Protein AF-A0A929UIL0-F1 (afdb_monomer)

Mean predicted aligned error: 17.26 Å

Sequence (614 aa):
MKMPTPGDLFGAPRRPDSEVAVQESSDGTNPDDTAASAAVLDHTRDDVPAEKLQHLGALDENGELTEIGHQMEQFADESPEHARMLVEAKRYPETVRTQVAAIVALQKIPADLVVYGSKKRPCEERWRNLIDPRYNDSDWLKQLEVLASIQNMTREELLVHDIRPGVPGKVNRELRRLKTQQGLAECDLTLPSDEERKQIVKCIIAGSADKLWRQMKITDLVSSNYTRSEVFAVDTYRLVDTDKGRLYRNNKGEERKRSQRSLIKMGQLVVADPEDIRFRQNGEEVKIPVLKGITNVELSDLREVAPQLFADEDRGFVVGSDDKPVKLVESVLDNGLLQLGEQRIAAEPSEEMADFVVKKIAKEHRWELIGEANSQLSRLARKSGQEFREFSDEDLETRIAEHLAEVGLTDETGELRTIDDIAKGVAKFNAAESCGQDVLDEINRLYPDYVKSNGRELPVEYARDGEYIGPYFDHGTVGVDNILDVYPEDAAIPSGQQIMCQTKKHEFIGDQTWTSLVIVSPEEVREKARKIRARQQKQEEAARRERAFYADVENVIAWMESFGNELPAELQKQRLALTIDLRYVAYEDENSAKKLNELITKVTSWCAACGKYQ

Structure (mmCIF, N/CA/C/O backbone):
data_AF-A0A929UIL0-F1
#
_entry.id   AF-A0A929UIL0-F1
#
loop_
_atom_site.group_PDB
_atom_site.id
_atom_site.type_symbol
_atom_site.label_atom_id
_atom_site.label_alt_id
_atom_site.label_comp_id
_atom_site.label_asym_id
_atom_site.label_entity_id
_atom_site.label_seq_id
_atom_site.pdbx_PDB_ins_code
_atom_site.Cartn_x
_atom_site.Cartn_y
_atom_site.Cartn_z
_atom_site.occupancy
_atom_site.B_iso_or_equiv
_atom_site.auth_seq_id
_atom_site.auth_comp_id
_atom_site.auth_asym_id
_atom_site.auth_atom_id
_atom_site.pdbx_PDB_model_num
ATOM 1 N N . MET A 1 1 ? -16.825 -3.160 -43.446 1.00 34.81 1 MET A N 1
ATOM 2 C CA . MET A 1 1 ? -17.112 -4.379 -42.660 1.00 34.81 1 MET A CA 1
ATOM 3 C C . MET A 1 1 ? -17.306 -3.952 -41.216 1.00 34.81 1 MET A C 1
ATOM 5 O O . MET A 1 1 ? -16.571 -3.084 -40.770 1.00 34.81 1 MET A O 1
ATOM 9 N N . LYS A 1 2 ? -18.362 -4.437 -40.554 1.00 27.31 2 LYS A N 1
ATOM 10 C CA . LYS A 1 2 ? -18.710 -4.086 -39.166 1.00 27.31 2 LYS A CA 1
ATOM 11 C C . LYS A 1 2 ? -17.737 -4.779 -38.207 1.00 27.31 2 LYS A C 1
ATOM 13 O O . LYS A 1 2 ? -17.468 -5.958 -38.409 1.00 27.31 2 LYS A O 1
ATOM 18 N N . MET A 1 3 ? -17.249 -4.053 -37.201 1.00 28.67 3 MET A N 1
ATOM 19 C CA . MET A 1 3 ? -16.473 -4.626 -36.096 1.00 28.67 3 MET A CA 1
ATOM 20 C C . MET A 1 3 ? -17.345 -5.603 -35.287 1.00 28.67 3 MET A C 1
ATOM 22 O O . MET A 1 3 ? -18.534 -5.313 -35.111 1.00 28.67 3 MET A O 1
ATOM 26 N N . PRO A 1 4 ? -16.801 -6.739 -34.819 1.00 30.42 4 PRO A N 1
ATOM 27 C CA . PRO A 1 4 ? -17.494 -7.615 -33.883 1.00 30.42 4 PRO A CA 1
ATOM 28 C C . PRO A 1 4 ? -17.530 -6.981 -32.483 1.00 30.42 4 PRO A C 1
ATOM 30 O O . PRO A 1 4 ? -16.626 -6.243 -32.096 1.00 30.42 4 PRO A O 1
ATOM 33 N N . THR A 1 5 ? -18.611 -7.233 -31.746 1.00 33.81 5 THR A N 1
ATOM 34 C CA . THR A 1 5 ? -18.835 -6.749 -30.372 1.00 33.81 5 THR A CA 1
ATOM 35 C C . THR A 1 5 ? -18.398 -7.831 -29.366 1.00 33.81 5 THR A C 1
ATOM 37 O O . THR A 1 5 ? -18.558 -9.007 -29.682 1.00 33.81 5 THR A O 1
ATOM 40 N N . PRO A 1 6 ? -17.941 -7.492 -28.143 1.00 32.84 6 PRO A N 1
ATOM 41 C CA . PRO A 1 6 ? -17.320 -8.431 -27.182 1.00 32.84 6 PRO A CA 1
ATOM 42 C C . PRO A 1 6 ? -18.228 -9.522 -26.574 1.00 32.84 6 PRO A C 1
ATOM 44 O O . PRO A 1 6 ? -17.819 -10.233 -25.663 1.00 32.84 6 PRO A O 1
ATOM 47 N N . GLY A 1 7 ? -19.466 -9.671 -27.052 1.00 35.88 7 GLY A N 1
ATOM 48 C CA . GLY A 1 7 ? -20.437 -10.643 -26.534 1.00 35.88 7 GLY A CA 1
ATOM 49 C C . GLY A 1 7 ? -20.225 -12.086 -27.002 1.00 35.88 7 GLY A C 1
ATOM 50 O O . GLY A 1 7 ? -20.955 -12.968 -26.561 1.00 35.88 7 GLY A O 1
ATOM 51 N N . ASP A 1 8 ? -19.243 -12.336 -27.870 1.00 36.28 8 ASP A N 1
ATOM 52 C CA . ASP A 1 8 ? -19.045 -13.635 -28.528 1.00 36.28 8 ASP A CA 1
ATOM 53 C C . ASP A 1 8 ? -17.944 -14.507 -27.878 1.00 36.28 8 ASP A C 1
ATOM 55 O O . ASP A 1 8 ? -17.644 -15.590 -28.377 1.00 36.28 8 ASP A O 1
ATOM 59 N N . LEU A 1 9 ? -17.354 -14.076 -26.752 1.00 38.84 9 LEU A N 1
ATOM 60 C CA . LEU A 1 9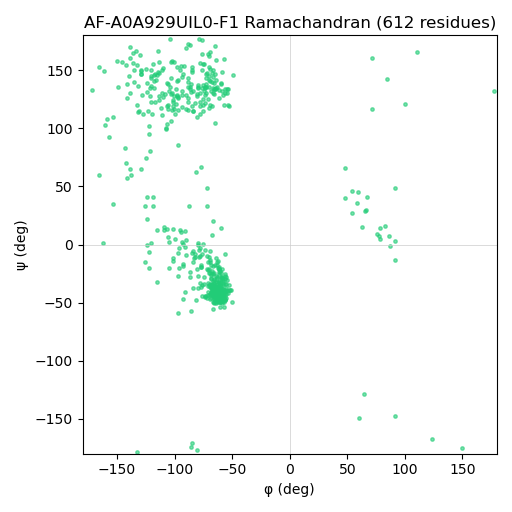 ? -16.209 -14.752 -26.111 1.00 38.84 9 LEU A CA 1
ATOM 61 C C . LEU A 1 9 ? -16.565 -15.760 -25.004 1.00 38.84 9 LEU A C 1
ATOM 63 O O . LEU A 1 9 ? -15.670 -16.389 -24.445 1.00 38.84 9 LEU A O 1
ATOM 67 N N . PHE A 1 10 ? -17.850 -15.990 -24.716 1.00 36.12 10 PHE A N 1
ATOM 68 C CA . PHE A 1 10 ? -18.263 -16.974 -23.711 1.00 36.12 10 PHE A CA 1
ATOM 69 C C . PHE A 1 10 ? -19.344 -17.912 -24.250 1.00 36.12 10 PHE A C 1
ATOM 71 O O . PHE A 1 10 ? -20.470 -17.512 -24.545 1.00 36.12 10 PHE A O 1
ATOM 78 N N . GLY A 1 11 ? -18.996 -19.197 -24.359 1.00 32.84 11 GLY A N 1
ATOM 79 C CA . GLY A 1 11 ? -19.943 -20.268 -24.649 1.00 32.84 11 GLY A CA 1
ATOM 80 C C . GLY A 1 11 ? -21.064 -20.290 -23.610 1.00 32.84 11 GLY A C 1
ATOM 81 O O . GLY A 1 11 ? -20.821 -20.456 -22.417 1.00 32.84 11 GLY A O 1
ATOM 82 N N . ALA A 1 12 ? -22.300 -20.114 -24.074 1.00 31.02 12 ALA A N 1
ATOM 83 C CA . ALA A 1 12 ? -23.488 -20.123 -23.233 1.00 31.02 12 ALA A CA 1
ATOM 84 C C . ALA A 1 12 ? -23.613 -21.436 -22.427 1.00 31.02 12 ALA A C 1
ATOM 86 O O . ALA A 1 12 ? -23.529 -22.522 -23.014 1.00 31.02 12 ALA A O 1
ATOM 87 N N . PRO A 1 13 ? -23.917 -21.386 -21.116 1.00 30.03 13 PRO A N 1
ATOM 88 C CA . PRO A 1 13 ? -24.405 -22.556 -20.406 1.00 30.03 13 PRO A CA 1
ATOM 89 C C . PRO A 1 13 ? -25.808 -22.906 -20.917 1.00 30.03 13 PRO A C 1
ATOM 91 O O . PRO A 1 13 ? -26.692 -22.051 -21.019 1.00 30.03 13 PRO A O 1
ATOM 94 N N . ARG A 1 14 ? -26.016 -24.188 -21.231 1.00 27.41 14 ARG A N 1
ATOM 95 C CA . ARG A 1 14 ? -27.321 -24.766 -21.580 1.00 27.41 14 ARG A CA 1
ATOM 96 C C . ARG A 1 14 ? -28.356 -24.447 -20.494 1.00 27.41 14 ARG A C 1
ATOM 98 O O . ARG A 1 14 ? -28.218 -24.896 -19.359 1.00 27.41 14 ARG A O 1
ATOM 105 N N . ARG A 1 15 ? -29.423 -23.738 -20.870 1.00 27.53 15 ARG A N 1
ATOM 106 C CA . ARG A 1 15 ? -30.696 -23.746 -20.135 1.00 27.53 15 ARG A CA 1
ATOM 107 C C . ARG A 1 15 ? -31.318 -25.146 -20.235 1.00 27.53 15 ARG A C 1
ATOM 109 O O . ARG A 1 15 ? -31.299 -25.703 -21.332 1.00 27.53 15 ARG A O 1
ATOM 116 N N . PRO A 1 16 ? -31.903 -25.704 -19.166 1.00 29.44 16 PRO A N 1
ATOM 117 C CA . PRO A 1 16 ? -32.937 -26.714 -19.313 1.00 29.44 16 PRO A CA 1
ATOM 118 C C . PRO A 1 16 ? -34.224 -26.047 -19.810 1.00 29.44 16 PRO A C 1
ATOM 120 O O . PRO A 1 16 ? -34.579 -24.951 -19.372 1.00 29.44 16 PRO A O 1
ATOM 123 N N . ASP A 1 17 ? -34.876 -26.724 -20.746 1.00 24.56 17 ASP A N 1
ATOM 124 C CA . ASP A 1 17 ? -36.080 -26.309 -21.451 1.00 24.56 17 ASP A CA 1
ATOM 125 C C . ASP A 1 17 ? -37.267 -26.036 -20.513 1.00 24.56 17 ASP A C 1
ATOM 127 O O . ASP A 1 17 ? -37.624 -26.860 -19.670 1.00 24.56 17 ASP A O 1
ATOM 131 N N . SER A 1 18 ? -37.925 -24.896 -20.728 1.00 29.62 18 SER A N 1
ATOM 132 C CA . SER A 1 18 ? -39.279 -24.627 -20.248 1.00 29.62 18 SER A CA 1
ATOM 133 C C . SER A 1 18 ? -40.222 -24.685 -21.441 1.00 29.62 18 SER A C 1
ATOM 135 O O . SER A 1 18 ? -40.283 -23.731 -22.207 1.00 29.62 18 SER A O 1
ATOM 137 N N . GLU A 1 19 ? -40.981 -25.769 -21.577 1.00 28.64 19 GLU A N 1
ATOM 138 C CA . GLU A 1 19 ? -42.236 -25.778 -22.332 1.00 28.64 19 GLU A CA 1
ATOM 139 C C . GLU A 1 19 ? -43.082 -26.977 -21.894 1.00 28.64 19 GLU A C 1
ATOM 141 O O . GLU A 1 19 ? -42.799 -28.097 -22.293 1.00 28.64 19 GLU A O 1
ATOM 146 N N . VAL A 1 20 ? -44.111 -26.736 -21.072 1.00 25.53 20 VAL A N 1
ATOM 147 C CA . VAL A 1 20 ? -45.491 -27.192 -21.323 1.00 25.53 20 VAL A CA 1
ATOM 148 C C . VAL A 1 20 ? -46.428 -26.213 -20.602 1.00 25.53 20 VAL A C 1
ATOM 150 O O . VAL A 1 20 ? -46.470 -26.146 -19.376 1.00 25.53 20 VAL A O 1
ATOM 153 N N . ALA A 1 21 ? -47.149 -25.419 -21.391 1.00 28.20 21 ALA A N 1
ATOM 154 C CA . ALA A 1 21 ? -48.308 -24.638 -20.968 1.00 28.20 21 ALA A CA 1
ATOM 155 C C . ALA A 1 21 ? -49.555 -25.531 -20.796 1.00 28.20 21 ALA A C 1
ATOM 157 O O . ALA A 1 21 ? -49.534 -26.683 -21.221 1.00 28.20 21 ALA A O 1
ATOM 158 N N . VAL A 1 22 ? -50.656 -24.916 -20.324 1.00 27.34 22 VAL A N 1
ATOM 159 C CA . VAL A 1 22 ? -52.045 -25.426 -20.161 1.00 27.34 22 VAL A CA 1
ATOM 160 C C . VAL A 1 22 ? -52.292 -25.834 -18.688 1.00 27.34 22 VAL A C 1
ATOM 162 O O . VAL A 1 22 ? -51.552 -26.643 -18.152 1.00 27.34 22 VAL A O 1
ATOM 165 N N . GLN A 1 23 ? -53.247 -25.298 -17.913 1.00 24.64 23 GLN A N 1
ATOM 166 C CA . GLN A 1 23 ? -54.601 -24.820 -18.213 1.00 24.64 23 GLN A CA 1
ATOM 167 C C . GLN A 1 23 ? -55.165 -23.977 -17.042 1.00 24.64 23 GLN A C 1
ATOM 169 O O . GLN A 1 23 ? -54.825 -24.224 -15.887 1.00 24.64 23 GLN A O 1
ATOM 174 N N . GLU A 1 24 ? -56.077 -23.043 -17.324 1.00 31.86 24 GLU A N 1
ATOM 175 C CA . GLU A 1 24 ? -56.943 -22.408 -16.321 1.00 31.86 24 GLU A CA 1
ATOM 176 C C . GLU A 1 24 ? -57.824 -23.444 -15.601 1.00 31.86 24 GLU A C 1
ATOM 178 O O . GLU A 1 24 ? -58.403 -24.323 -16.242 1.00 31.86 24 GLU A O 1
ATOM 183 N N . SER A 1 25 ? -57.988 -23.296 -14.284 1.00 25.55 25 SER A N 1
ATOM 184 C CA . SER A 1 25 ? -59.119 -23.852 -13.535 1.00 25.55 25 SER A CA 1
ATOM 185 C C . SER A 1 25 ? -59.281 -23.093 -12.222 1.00 25.55 25 SER A C 1
ATOM 187 O O . SER A 1 25 ? -58.484 -23.230 -11.298 1.00 25.55 25 SER A O 1
ATOM 189 N N . SER A 1 26 ? -60.337 -22.291 -12.162 1.00 34.41 26 SER A N 1
ATOM 190 C CA . SER A 1 26 ? -60.938 -21.765 -10.943 1.00 34.41 26 SER A CA 1
ATOM 191 C C . SER A 1 26 ? -61.275 -22.886 -9.959 1.00 34.41 26 SER A C 1
ATOM 193 O O . SER A 1 26 ? -61.898 -23.862 -10.362 1.00 34.41 26 SER A O 1
ATOM 195 N N . ASP A 1 27 ? -60.924 -22.717 -8.687 1.00 27.45 27 ASP A N 1
ATOM 196 C CA . ASP A 1 27 ? -61.856 -22.867 -7.565 1.00 27.45 27 ASP A CA 1
ATOM 197 C C . ASP A 1 27 ? -61.174 -22.408 -6.272 1.00 27.45 27 ASP A C 1
ATOM 199 O O . ASP A 1 27 ? -60.006 -22.694 -6.013 1.00 27.45 27 ASP A O 1
ATOM 203 N N . GLY A 1 28 ? -61.895 -21.595 -5.500 1.00 29.72 28 GLY A N 1
ATOM 204 C CA . GLY A 1 28 ? -61.382 -20.979 -4.284 1.00 29.72 28 GLY A CA 1
ATOM 205 C C . GLY A 1 28 ? -61.173 -21.979 -3.151 1.00 29.72 28 GLY A C 1
ATOM 206 O O . GLY A 1 28 ? -61.747 -23.062 -3.163 1.00 29.72 28 GLY A O 1
ATOM 207 N N . THR A 1 29 ? -60.380 -21.581 -2.152 1.00 27.95 29 THR A N 1
ATOM 208 C CA . THR A 1 29 ? -60.733 -21.525 -0.717 1.00 27.95 29 THR A CA 1
ATOM 209 C C . THR A 1 29 ? -59.498 -21.067 0.085 1.00 27.95 29 THR A C 1
ATOM 211 O O . THR A 1 29 ? -58.421 -21.621 -0.086 1.00 27.95 29 THR A O 1
ATOM 214 N N . ASN A 1 30 ? -59.717 -20.096 0.983 1.00 28.00 30 ASN A N 1
ATOM 215 C CA . ASN A 1 30 ? -58.876 -19.597 2.088 1.00 28.00 30 ASN A CA 1
ATOM 216 C C . ASN A 1 30 ? -57.593 -18.777 1.813 1.00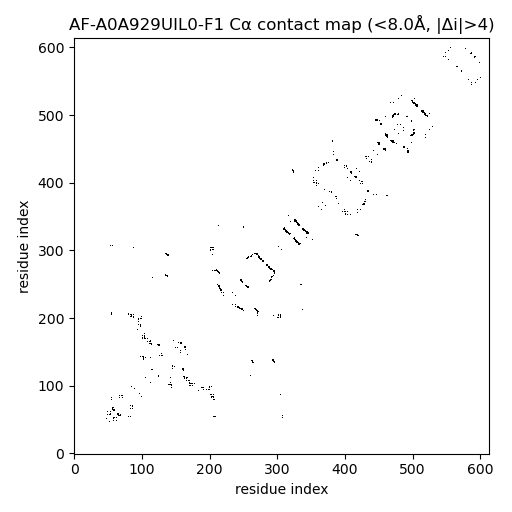 28.00 30 ASN A C 1
ATOM 218 O O . ASN A 1 30 ? -56.602 -19.317 1.333 1.00 28.00 30 ASN A O 1
ATOM 222 N N . PRO A 1 31 ? -57.558 -17.503 2.262 1.00 32.62 31 PRO A N 1
ATOM 223 C CA . PRO A 1 31 ? -56.341 -16.777 2.578 1.00 32.62 31 PRO A CA 1
ATOM 224 C C . PRO A 1 31 ? -56.094 -16.863 4.093 1.00 32.62 31 PRO A C 1
ATOM 226 O O . PRO A 1 31 ? -56.517 -15.994 4.845 1.00 32.62 31 PRO A O 1
ATOM 229 N N . ASP A 1 32 ? -55.444 -17.924 4.538 1.00 33.62 32 ASP A N 1
ATOM 230 C CA . ASP A 1 32 ? -54.749 -17.980 5.824 1.00 33.62 32 ASP A CA 1
ATOM 231 C C . ASP A 1 32 ? -53.468 -18.775 5.547 1.00 33.62 32 ASP A C 1
ATOM 233 O O . ASP A 1 32 ? -53.509 -19.739 4.787 1.00 33.62 32 ASP A O 1
ATOM 237 N N . ASP A 1 33 ? -52.343 -18.335 6.108 1.00 32.06 33 ASP A N 1
ATOM 238 C CA . ASP A 1 33 ? -51.001 -18.937 5.988 1.00 32.06 33 ASP A CA 1
ATOM 239 C C . ASP A 1 33 ? -50.080 -18.442 4.855 1.00 32.06 33 ASP A C 1
ATOM 241 O O . ASP A 1 33 ? -49.417 -19.230 4.187 1.00 32.06 33 ASP A O 1
ATOM 245 N N . THR A 1 34 ? -49.916 -17.122 4.670 1.00 31.56 34 THR A N 1
ATOM 246 C CA . THR A 1 34 ? -48.616 -16.567 4.190 1.00 31.56 34 THR A CA 1
ATOM 247 C C . THR A 1 34 ? -48.356 -15.113 4.623 1.00 31.56 34 THR A C 1
ATOM 249 O O . THR A 1 34 ? -47.746 -14.330 3.901 1.00 31.56 34 THR A O 1
ATOM 252 N N . ALA A 1 35 ? -48.800 -14.730 5.823 1.00 30.33 35 ALA A N 1
ATOM 253 C CA . ALA A 1 35 ? -48.515 -13.416 6.421 1.00 30.33 35 ALA A CA 1
ATOM 254 C C . ALA A 1 35 ? -47.893 -13.532 7.826 1.00 30.33 35 ALA A C 1
ATOM 256 O O . ALA A 1 35 ? -48.130 -12.701 8.696 1.00 30.33 35 ALA A O 1
ATOM 257 N N . ALA A 1 36 ? -47.090 -14.573 8.053 1.00 31.94 36 ALA A N 1
ATOM 258 C CA . ALA A 1 36 ? -46.411 -14.820 9.323 1.00 31.94 36 ALA A CA 1
ATOM 259 C C . ALA A 1 36 ? -44.913 -15.069 9.100 1.00 31.94 36 ALA A C 1
ATOM 261 O O . ALA A 1 36 ? -44.425 -16.173 9.303 1.00 31.94 36 ALA A O 1
ATOM 262 N N . SER A 1 37 ? -44.194 -14.047 8.624 1.00 34.47 37 SER A N 1
ATOM 263 C CA . SER A 1 37 ? -42.723 -13.919 8.758 1.00 34.47 37 SER A CA 1
ATOM 264 C C . SER A 1 37 ? -42.195 -12.489 8.526 1.00 34.47 37 SER A C 1
ATOM 266 O O . SER A 1 37 ? -41.000 -12.265 8.640 1.00 34.47 37 SER A O 1
ATOM 268 N N . ALA A 1 38 ? -43.056 -11.495 8.266 1.00 30.52 38 ALA A N 1
ATOM 269 C CA . ALA A 1 38 ? -42.655 -10.088 8.097 1.00 30.52 38 ALA A CA 1
ATOM 270 C C . ALA A 1 38 ? -43.101 -9.175 9.261 1.00 30.52 38 ALA A C 1
ATOM 272 O O . ALA A 1 38 ? -43.108 -7.956 9.132 1.00 30.52 38 ALA A O 1
ATOM 273 N N . ALA A 1 39 ? -43.504 -9.755 10.395 1.00 28.41 39 ALA A N 1
ATOM 274 C CA . ALA A 1 39 ? -44.011 -9.019 11.553 1.00 28.41 39 ALA A CA 1
ATOM 275 C C . ALA A 1 39 ? -43.458 -9.594 12.865 1.00 28.41 39 ALA A C 1
ATOM 277 O O . ALA A 1 39 ? -44.208 -10.057 13.718 1.00 28.41 39 ALA A O 1
ATOM 278 N N . VAL A 1 40 ? -42.133 -9.590 13.017 1.00 34.84 40 VAL A N 1
ATOM 279 C CA . VAL A 1 40 ? -41.473 -9.710 14.327 1.00 34.84 40 VAL A CA 1
ATOM 280 C C . VAL A 1 40 ? -40.303 -8.736 14.364 1.00 34.84 40 VAL A C 1
ATOM 282 O O . VAL A 1 40 ? -39.163 -9.153 14.394 1.00 34.84 40 VAL A O 1
ATOM 285 N N . LEU A 1 41 ? -40.597 -7.439 14.313 1.00 33.62 41 LEU A N 1
ATOM 286 C CA . LEU A 1 41 ? -39.835 -6.390 14.990 1.00 33.62 41 LEU A CA 1
ATOM 287 C C . LEU A 1 41 ? -40.803 -5.213 15.156 1.00 33.62 41 LEU A C 1
ATOM 289 O O . LEU A 1 41 ? -40.993 -4.406 14.255 1.00 33.62 41 LEU A O 1
ATOM 293 N N . ASP A 1 42 ? -41.474 -5.163 16.304 1.00 30.59 42 ASP A N 1
ATOM 294 C CA . ASP A 1 42 ? -42.110 -3.937 16.778 1.00 30.59 42 ASP A CA 1
ATOM 295 C C . ASP A 1 42 ? -40.974 -2.943 17.055 1.00 30.59 42 ASP A C 1
ATOM 297 O O . ASP A 1 42 ? -40.180 -3.114 17.984 1.00 30.59 42 ASP A O 1
ATOM 301 N N . HIS A 1 43 ? -40.819 -1.973 16.156 1.00 35.97 43 HIS A N 1
ATOM 302 C CA . HIS A 1 43 ? -39.752 -0.977 16.121 1.00 35.97 43 HIS A CA 1
ATOM 303 C C . HIS A 1 43 ? -39.891 0.072 17.233 1.00 35.97 43 HIS A C 1
ATOM 305 O O . HIS A 1 43 ? -39.749 1.268 17.009 1.00 35.97 43 HIS A O 1
ATOM 311 N N . THR A 1 44 ? -40.106 -0.339 18.480 1.00 33.34 44 THR A N 1
ATOM 312 C CA . THR A 1 44 ? -40.019 0.575 19.623 1.00 33.34 44 THR A CA 1
ATOM 313 C C . THR A 1 44 ? -38.562 0.763 20.055 1.00 33.34 44 THR A C 1
ATOM 315 O O . THR A 1 44 ? -38.191 0.393 21.168 1.00 33.34 44 THR A O 1
ATOM 318 N N . ARG A 1 45 ? -37.729 1.317 19.160 1.00 43.22 45 ARG A N 1
ATOM 319 C CA . ARG A 1 45 ? -36.461 2.022 19.453 1.00 43.22 45 ARG A CA 1
ATOM 320 C C . ARG A 1 45 ? -35.992 2.801 18.206 1.00 43.22 45 ARG A C 1
ATOM 322 O O . ARG A 1 45 ? -34.899 2.585 17.697 1.00 43.22 45 ARG A O 1
ATOM 329 N N . ASP A 1 46 ? -36.822 3.735 17.747 1.00 44.84 46 ASP A N 1
ATOM 330 C CA . ASP A 1 46 ? -36.613 4.646 16.599 1.00 44.84 46 ASP A CA 1
ATOM 331 C C . ASP A 1 46 ? -35.385 5.602 16.681 1.00 44.84 46 ASP A C 1
ATOM 333 O O . ASP A 1 46 ? -35.275 6.531 15.888 1.00 44.84 46 ASP A O 1
ATOM 337 N N . ASP A 1 47 ? -34.421 5.403 17.591 1.00 59.47 47 ASP A N 1
ATOM 338 C CA . ASP A 1 47 ? -33.387 6.414 17.900 1.00 59.47 47 ASP A CA 1
ATOM 339 C C . ASP A 1 47 ? -31.924 5.969 17.672 1.00 59.47 47 ASP A C 1
ATOM 341 O O . ASP A 1 47 ? -30.999 6.740 17.949 1.00 59.47 47 ASP A O 1
ATOM 345 N N . VAL A 1 48 ? -31.657 4.745 17.191 1.00 68.25 48 VAL A N 1
ATOM 346 C CA . VAL A 1 48 ? -30.276 4.270 16.952 1.00 68.25 48 VAL A CA 1
ATOM 347 C C . VAL A 1 48 ? -29.958 4.255 15.450 1.00 68.25 48 VAL A C 1
ATOM 349 O O . VAL A 1 48 ? -30.575 3.485 14.719 1.00 68.25 48 VAL A O 1
ATOM 352 N N . PRO A 1 49 ? -28.981 5.051 14.967 1.00 82.81 49 PRO A N 1
ATOM 353 C CA . PRO A 1 49 ? -28.607 5.068 13.551 1.00 82.81 49 PRO A CA 1
ATOM 354 C C . PRO A 1 49 ? -28.125 3.697 13.052 1.00 82.81 49 PRO A C 1
ATOM 356 O O . PRO A 1 49 ? -27.313 3.058 13.722 1.00 82.81 49 PRO A O 1
ATOM 359 N N . ALA A 1 50 ? -28.547 3.284 11.851 1.00 85.25 50 ALA A N 1
ATOM 360 C CA . ALA A 1 50 ? -28.124 2.021 11.233 1.00 85.25 50 ALA A CA 1
ATOM 361 C C . ALA A 1 50 ? -26.592 1.912 11.099 1.00 85.25 50 ALA A C 1
ATOM 363 O O . ALA A 1 50 ? -26.027 0.879 11.448 1.00 85.25 50 ALA A O 1
ATOM 364 N N . GLU A 1 51 ? -25.913 3.011 10.739 1.00 86.00 51 GLU A N 1
ATOM 365 C CA . GLU A 1 51 ? -24.440 3.109 10.701 1.00 86.00 51 GLU A CA 1
ATOM 366 C C . GLU A 1 51 ? -23.788 2.655 12.015 1.00 86.00 51 GLU A C 1
ATOM 368 O O . GLU A 1 51 ? -22.754 1.994 12.025 1.00 86.00 51 GLU A O 1
ATOM 373 N N . LYS A 1 52 ? -24.398 3.001 13.156 1.00 90.38 52 LYS A N 1
ATOM 374 C CA . LYS A 1 52 ? -23.871 2.631 14.470 1.00 90.38 52 LYS A CA 1
ATOM 375 C C . LYS A 1 52 ? -23.972 1.127 14.697 1.00 90.38 52 LYS A C 1
ATOM 377 O O . LYS A 1 52 ? -23.050 0.526 15.237 1.00 90.38 52 LYS A O 1
ATOM 382 N N . LEU A 1 53 ? -25.085 0.519 14.293 1.00 91.81 53 LEU A N 1
ATOM 383 C CA . LEU A 1 53 ? -25.27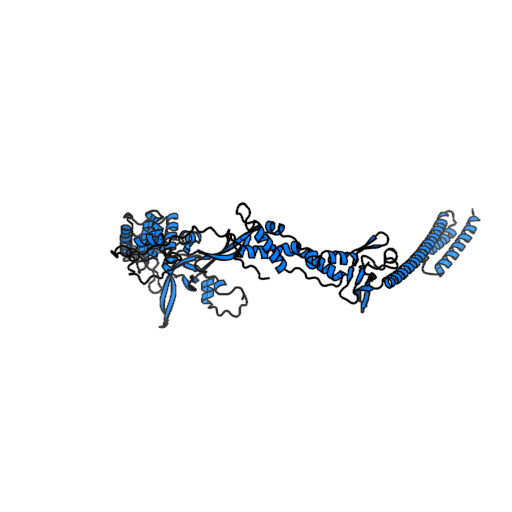8 -0.925 14.401 1.00 91.81 53 LEU A CA 1
ATOM 384 C C . LEU A 1 53 ? -24.358 -1.688 13.439 1.00 91.81 53 LEU A C 1
ATOM 386 O O . LEU A 1 53 ? -23.806 -2.712 13.836 1.00 91.81 53 LEU A O 1
ATOM 390 N N . GLN A 1 54 ? -24.115 -1.154 12.240 1.00 91.31 54 GLN A N 1
ATOM 391 C CA . GLN A 1 54 ? -23.115 -1.679 11.305 1.00 91.31 54 GLN A CA 1
ATOM 392 C C . GLN A 1 54 ? -21.701 -1.611 11.896 1.00 91.31 54 GLN A C 1
ATOM 394 O O . GLN A 1 54 ? -21.016 -2.626 11.953 1.00 91.31 54 GLN A O 1
ATOM 399 N N . HIS A 1 55 ? -21.278 -0.470 12.455 1.00 90.81 55 HIS A N 1
ATOM 400 C CA . HIS A 1 55 ? -19.959 -0.354 13.097 1.00 90.81 55 HIS A CA 1
ATOM 401 C C . HIS A 1 55 ? -19.776 -1.290 14.296 1.00 90.81 55 HIS A C 1
ATOM 403 O O . HIS A 1 55 ? -18.673 -1.783 14.523 1.00 90.81 55 HIS A O 1
ATOM 409 N N . LEU A 1 56 ? -20.840 -1.585 15.047 1.00 93.75 56 LEU A N 1
ATOM 410 C CA . LEU A 1 56 ? -20.806 -2.579 16.128 1.00 93.75 56 LEU A CA 1
ATOM 411 C C . LEU A 1 56 ? -20.816 -4.033 15.617 1.00 93.75 56 LEU A C 1
ATOM 413 O O . LEU A 1 56 ? -20.629 -4.959 16.410 1.00 93.75 56 LEU A O 1
ATOM 417 N N . GLY A 1 57 ? -21.012 -4.234 14.311 1.00 92.62 57 GLY A N 1
ATOM 418 C CA . GLY A 1 57 ? -21.088 -5.538 13.658 1.00 92.62 57 GLY A CA 1
ATOM 419 C C . GLY A 1 57 ? -22.435 -6.230 13.836 1.00 92.62 57 GLY A C 1
ATOM 420 O O . GLY A 1 57 ? -22.518 -7.427 13.596 1.00 92.62 57 GLY A O 1
ATOM 421 N N . ALA A 1 58 ? -23.472 -5.516 14.286 1.00 92.69 58 ALA A N 1
ATOM 422 C CA . ALA A 1 58 ? -24.817 -6.057 14.488 1.00 92.69 58 ALA A CA 1
ATOM 423 C C . ALA A 1 58 ? -25.616 -6.171 13.180 1.00 92.69 58 ALA A C 1
ATOM 425 O O . ALA A 1 58 ? -26.499 -7.021 13.084 1.00 92.69 58 ALA A O 1
ATOM 426 N N . LEU A 1 59 ? -25.297 -5.320 12.201 1.00 92.31 59 LEU A N 1
ATOM 427 C CA . LEU A 1 59 ? -25.856 -5.344 10.851 1.00 92.31 59 LEU A CA 1
ATOM 428 C C . LEU A 1 59 ? -24.739 -5.524 9.821 1.00 92.31 59 LEU A C 1
ATOM 430 O O . LEU A 1 59 ? -23.617 -5.070 10.056 1.00 92.31 59 LEU A O 1
ATOM 434 N N . ASP A 1 60 ? -25.052 -6.158 8.696 1.00 89.25 60 ASP A N 1
ATOM 435 C CA . ASP A 1 60 ? -24.164 -6.246 7.537 1.00 89.25 60 ASP A CA 1
ATOM 436 C C . ASP A 1 60 ? -24.301 -5.026 6.595 1.00 89.25 60 ASP A C 1
ATOM 438 O O . ASP A 1 60 ? -24.992 -4.042 6.893 1.00 89.25 60 ASP A O 1
ATOM 442 N N . GLU A 1 61 ? -23.621 -5.079 5.446 1.00 84.19 61 GLU A N 1
ATOM 443 C CA . GLU A 1 61 ? -23.651 -4.029 4.417 1.00 84.19 61 GLU A CA 1
ATOM 444 C C . GLU A 1 61 ? -25.047 -3.823 3.803 1.00 84.19 61 GLU A C 1
ATOM 446 O O . GLU A 1 61 ? -25.385 -2.707 3.408 1.00 84.19 61 GLU A O 1
ATOM 451 N N . ASN A 1 62 ? -25.880 -4.869 3.775 1.00 86.44 62 ASN A N 1
ATOM 452 C CA . ASN A 1 62 ? -27.253 -4.822 3.267 1.00 86.44 62 ASN A CA 1
ATOM 453 C C . ASN A 1 62 ? -28.257 -4.344 4.329 1.00 86.44 62 ASN A C 1
ATOM 455 O O . ASN A 1 62 ? -29.423 -4.097 4.015 1.00 86.44 62 ASN A O 1
ATOM 459 N N . GLY A 1 63 ? -27.812 -4.186 5.580 1.00 85.25 63 GLY A N 1
ATOM 460 C CA . GLY A 1 63 ? -28.661 -3.838 6.715 1.00 85.25 63 GLY A CA 1
ATOM 461 C C . GLY A 1 63 ? -29.385 -5.040 7.326 1.00 85.25 63 GLY A C 1
ATOM 462 O O . GLY A 1 63 ? -30.332 -4.844 8.088 1.00 85.25 63 GLY A O 1
ATOM 463 N N . GLU A 1 64 ? -28.959 -6.263 7.014 1.00 89.94 64 GLU A N 1
ATOM 464 C CA . GLU A 1 64 ? -29.479 -7.494 7.604 1.00 89.94 64 GLU A CA 1
ATOM 465 C C . GLU A 1 64 ? -28.782 -7.808 8.931 1.00 89.94 64 GLU A C 1
ATOM 467 O O . GLU A 1 64 ? -27.641 -7.410 9.176 1.00 89.94 64 GLU A O 1
ATOM 472 N N . LEU A 1 65 ? -29.485 -8.513 9.821 1.00 91.81 65 LEU A N 1
ATOM 473 C CA . LEU A 1 65 ? -28.976 -8.833 11.150 1.00 91.81 65 LEU A CA 1
ATOM 474 C C . LEU A 1 65 ? -27.884 -9.908 11.073 1.00 91.81 65 LEU A C 1
ATOM 476 O O . LEU A 1 65 ? -28.078 -10.969 10.484 1.00 91.81 65 LEU A O 1
ATOM 480 N N . THR A 1 66 ? -26.745 -9.660 11.715 1.00 93.81 66 THR A N 1
ATOM 481 C CA . THR A 1 66 ? -25.650 -10.635 11.786 1.00 93.81 66 THR A CA 1
ATOM 482 C C . THR A 1 66 ? -25.829 -11.594 12.967 1.00 93.81 66 THR A C 1
ATOM 484 O O . THR A 1 66 ? -26.630 -11.366 13.875 1.00 93.81 66 THR A O 1
ATOM 487 N N . GLU A 1 67 ? -24.995 -12.636 13.036 1.00 92.81 67 GLU A N 1
ATOM 488 C CA . GLU A 1 67 ? -24.889 -13.514 14.213 1.00 92.81 67 GLU A CA 1
ATOM 489 C C . GLU A 1 67 ? -24.587 -12.722 15.504 1.00 92.81 67 GLU A C 1
ATOM 491 O O . GLU A 1 67 ? -25.150 -12.994 16.565 1.00 92.81 67 GLU A O 1
ATOM 496 N N . ILE A 1 68 ? -23.734 -11.694 15.418 1.00 92.94 68 ILE A N 1
ATOM 497 C CA . ILE A 1 68 ? -23.450 -10.793 16.545 1.00 92.94 68 ILE A CA 1
ATOM 498 C C . ILE A 1 68 ? -24.715 -10.015 16.917 1.00 92.94 68 ILE A C 1
ATOM 500 O O . ILE A 1 68 ? -25.036 -9.911 18.103 1.00 92.94 68 ILE A O 1
ATOM 504 N N . GLY A 1 69 ? -25.447 -9.511 15.918 1.00 92.62 69 GLY A N 1
ATOM 505 C CA . GLY A 1 69 ? -26.725 -8.832 16.104 1.00 92.62 69 GLY A CA 1
ATOM 506 C C . GLY A 1 69 ? -27.737 -9.699 16.854 1.00 92.62 69 GLY A C 1
ATOM 507 O O . GLY A 1 69 ? -28.270 -9.256 17.869 1.00 92.62 69 GLY A O 1
ATOM 508 N N . HIS A 1 70 ? -27.908 -10.963 16.454 1.00 92.75 70 HIS A N 1
ATOM 509 C CA . HIS A 1 70 ? -28.786 -11.917 17.146 1.00 92.75 70 HIS A CA 1
ATOM 510 C C . HIS A 1 70 ? -28.363 -12.150 18.599 1.00 92.75 70 HIS A C 1
ATOM 512 O O . HIS A 1 70 ? -29.181 -12.203 19.518 1.00 92.75 70 HIS A O 1
ATOM 518 N N . GLN A 1 71 ? -27.060 -12.253 18.859 1.00 92.56 71 GLN A N 1
ATOM 519 C CA . GLN A 1 71 ? -26.568 -12.432 20.223 1.00 92.56 71 GLN A CA 1
ATOM 520 C C . GLN A 1 71 ? -26.778 -11.188 21.096 1.00 92.56 71 GLN A C 1
ATOM 522 O O . GLN A 1 71 ? -26.953 -11.328 22.313 1.00 92.56 71 GLN A O 1
ATOM 527 N N . MET A 1 72 ? -26.777 -9.990 20.500 1.00 93.75 72 MET A N 1
ATOM 528 C CA . MET A 1 72 ? -27.057 -8.729 21.191 1.00 93.75 72 MET A CA 1
ATOM 529 C C . MET A 1 72 ? -28.519 -8.622 21.640 1.00 93.75 72 MET A C 1
ATOM 531 O O . MET A 1 72 ? -28.775 -7.983 22.661 1.00 93.75 72 MET A O 1
ATOM 535 N N . GLU A 1 73 ? -29.460 -9.304 20.978 1.00 90.44 73 GLU A N 1
ATOM 536 C CA . GLU A 1 73 ? -30.884 -9.321 21.364 1.00 90.44 73 GLU A CA 1
ATOM 537 C C . GLU A 1 73 ? -31.106 -9.874 22.782 1.00 90.44 73 GLU A C 1
ATOM 539 O O . GLU A 1 73 ? -32.003 -9.430 23.498 1.00 90.44 73 GLU A O 1
ATOM 544 N N . GLN A 1 74 ? -30.228 -10.765 23.259 1.00 87.81 74 GLN A N 1
ATOM 545 C CA . GLN A 1 74 ? -30.267 -11.281 24.638 1.00 87.81 74 GLN A CA 1
ATOM 546 C C . GLN A 1 74 ? -30.049 -10.187 25.700 1.00 87.81 74 GLN A C 1
ATOM 548 O O . GLN A 1 74 ? -30.366 -10.370 26.880 1.00 87.81 74 GLN A O 1
ATOM 553 N N . PHE A 1 75 ? -29.509 -9.043 25.282 1.00 89.69 75 PHE A N 1
ATOM 554 C CA . PHE A 1 75 ? -29.276 -7.861 26.099 1.00 89.69 75 PHE A CA 1
ATOM 555 C C . PHE A 1 75 ? -30.067 -6.653 25.578 1.00 89.69 75 PHE A C 1
ATOM 557 O O . PHE A 1 75 ? -29.602 -5.526 25.717 1.00 89.69 75 PHE A O 1
ATOM 564 N N . ALA A 1 76 ? -31.263 -6.854 25.010 1.00 83.56 76 ALA A N 1
ATOM 565 C CA . ALA A 1 76 ? -32.088 -5.774 24.453 1.00 83.56 76 ALA A CA 1
ATOM 566 C C . ALA A 1 76 ? -32.389 -4.629 25.447 1.00 83.56 76 ALA A C 1
ATOM 568 O O . ALA A 1 76 ? -32.524 -3.474 25.045 1.00 83.56 76 ALA A O 1
ATOM 569 N N . ASP A 1 77 ? -32.428 -4.912 26.752 1.00 84.94 77 ASP A N 1
ATOM 570 C CA . ASP A 1 77 ? -32.595 -3.891 27.798 1.00 84.94 77 ASP A CA 1
ATOM 571 C C . ASP A 1 77 ? -31.373 -2.961 27.956 1.00 84.94 77 ASP A C 1
ATOM 573 O O . ASP A 1 77 ? -31.463 -1.897 28.576 1.00 84.94 77 ASP A O 1
ATOM 577 N N . GLU A 1 78 ? -30.225 -3.335 27.391 1.00 90.44 78 GLU A N 1
ATOM 578 C CA . GLU A 1 78 ? -28.991 -2.552 27.383 1.00 90.44 78 GLU A CA 1
ATOM 579 C C . GLU A 1 78 ? -28.896 -1.633 26.154 1.00 90.44 78 GLU A C 1
ATOM 581 O O . GLU A 1 78 ? -29.701 -1.706 25.222 1.00 90.44 78 GLU A O 1
ATOM 586 N N . SER A 1 79 ? -27.920 -0.716 26.165 1.00 91.75 79 SER A N 1
ATOM 587 C CA . SER A 1 79 ? -27.570 0.033 24.951 1.00 91.75 79 SER A CA 1
ATOM 588 C C . SER A 1 79 ? -26.795 -0.874 23.985 1.00 91.75 79 SER A C 1
ATOM 590 O O . SER A 1 79 ? -26.143 -1.814 24.452 1.00 91.75 79 SER A O 1
ATOM 592 N N . PRO A 1 80 ? -26.808 -0.602 22.667 1.00 93.50 80 PRO A N 1
ATOM 593 C CA . PRO A 1 80 ? -26.085 -1.413 21.685 1.00 93.50 80 PRO A CA 1
ATOM 594 C C . PRO A 1 80 ? -24.599 -1.602 22.018 1.00 93.50 80 PRO A C 1
ATOM 596 O O . PRO A 1 80 ? -24.077 -2.705 21.890 1.00 93.50 80 PRO A O 1
ATOM 599 N N . GLU A 1 81 ? -23.933 -0.560 22.523 1.00 94.62 81 GLU A N 1
ATOM 600 C CA . GLU A 1 81 ? -22.528 -0.622 22.944 1.00 94.62 81 GLU A CA 1
ATOM 601 C C . GLU A 1 81 ? -22.321 -1.636 24.068 1.00 94.62 81 GLU A C 1
ATOM 603 O O . GLU A 1 81 ? -21.515 -2.558 23.955 1.00 94.62 81 GLU A O 1
ATOM 608 N N . HIS A 1 82 ? -23.097 -1.503 25.147 1.00 95.50 82 HIS A N 1
ATOM 609 C CA . HIS A 1 82 ? -23.009 -2.389 26.301 1.00 95.50 82 HIS A CA 1
ATOM 610 C C . HIS A 1 82 ? -23.403 -3.825 25.939 1.00 95.50 82 HIS A C 1
ATOM 612 O O . HIS A 1 82 ? -22.746 -4.766 26.381 1.00 95.50 82 HIS A O 1
ATOM 618 N N . ALA A 1 83 ? -24.436 -4.003 25.110 1.00 95.00 83 ALA A N 1
ATOM 619 C CA . ALA A 1 83 ? -24.836 -5.309 24.601 1.00 95.00 83 ALA A CA 1
ATOM 620 C C . ALA A 1 83 ? -23.685 -5.967 23.829 1.00 95.00 83 ALA A C 1
ATOM 622 O O . ALA A 1 83 ? -23.337 -7.111 24.119 1.00 95.00 83 ALA A O 1
ATOM 623 N N . ARG A 1 84 ? -23.022 -5.234 22.923 1.00 96.12 84 ARG A N 1
ATOM 624 C CA . ARG A 1 84 ? -21.867 -5.742 22.170 1.00 96.12 84 ARG A CA 1
ATOM 625 C C . ARG A 1 84 ? -20.688 -6.102 23.084 1.00 96.12 84 ARG A C 1
ATOM 627 O O . ARG A 1 84 ? -20.099 -7.163 22.882 1.00 96.12 84 ARG A O 1
ATOM 634 N N . MET A 1 85 ? -20.398 -5.311 24.128 1.00 97.12 85 MET A N 1
ATOM 635 C CA . MET A 1 85 ? -19.376 -5.658 25.139 1.00 97.12 85 MET A CA 1
ATOM 636 C C . MET A 1 85 ? -19.697 -6.978 25.854 1.00 97.12 85 MET A C 1
ATOM 638 O O . MET A 1 85 ? -18.819 -7.820 26.032 1.00 97.12 85 MET A O 1
ATOM 642 N N . LEU A 1 86 ? -20.952 -7.158 26.282 1.00 96.56 86 LEU A N 1
ATOM 643 C CA . LEU A 1 86 ? -21.401 -8.351 27.008 1.00 96.56 86 LEU A CA 1
ATOM 644 C C . LEU A 1 86 ? -21.438 -9.597 26.113 1.00 96.56 86 LEU A C 1
ATOM 646 O O . LEU A 1 86 ? -21.135 -10.693 26.584 1.00 96.56 86 LEU A O 1
ATOM 650 N N . VAL A 1 87 ? -21.786 -9.435 24.834 1.00 96.19 87 VAL A N 1
ATOM 651 C CA . VAL A 1 87 ? -21.719 -10.502 23.826 1.00 96.19 87 VAL A CA 1
ATOM 652 C C . VAL A 1 87 ? -20.279 -10.944 23.609 1.00 96.19 87 VAL A C 1
ATOM 654 O O . VAL A 1 87 ? -19.996 -12.132 23.732 1.00 96.19 87 VAL A O 1
ATOM 657 N N . GLU A 1 88 ? -19.359 -10.005 23.375 1.00 96.81 88 GLU A N 1
ATOM 658 C CA . GLU A 1 88 ? -17.940 -10.322 23.175 1.00 96.81 88 GLU A CA 1
ATOM 659 C C . GLU A 1 88 ? -17.340 -11.028 24.401 1.00 96.81 88 GLU A C 1
ATOM 661 O O . GLU A 1 88 ? -16.599 -12.004 24.272 1.00 96.81 88 GLU A O 1
ATOM 666 N N . ALA A 1 89 ? -17.747 -10.613 25.606 1.00 96.50 89 ALA A N 1
ATOM 667 C CA . ALA A 1 89 ? -17.291 -11.212 26.855 1.00 96.50 89 ALA A CA 1
ATOM 668 C C . ALA A 1 89 ? -17.624 -12.709 26.985 1.00 96.50 89 ALA A C 1
ATOM 670 O O . ALA A 1 89 ? -16.919 -13.422 27.700 1.00 96.50 89 ALA A O 1
ATOM 671 N N . LYS A 1 90 ? -18.653 -13.221 26.290 1.00 94.88 90 LYS A N 1
ATOM 672 C CA . LYS A 1 90 ? -19.022 -14.649 26.325 1.00 94.88 90 LYS A CA 1
ATOM 673 C C . LYS A 1 90 ? -17.917 -15.575 25.814 1.00 94.88 90 LYS A C 1
ATOM 675 O O . LYS A 1 90 ? -17.925 -16.751 26.170 1.00 94.88 90 LYS A O 1
ATOM 680 N N . ARG A 1 91 ? -16.972 -15.062 25.016 1.00 94.19 91 ARG A N 1
ATOM 681 C CA . ARG A 1 91 ? -15.802 -15.812 24.526 1.00 94.19 91 ARG A CA 1
ATOM 682 C C . ARG A 1 91 ? -14.779 -16.113 25.628 1.00 94.19 91 ARG A C 1
ATOM 684 O O . ARG A 1 91 ? -13.908 -16.955 25.425 1.00 94.19 91 ARG A O 1
ATOM 691 N N . TYR A 1 92 ? -14.874 -15.440 26.774 1.00 95.75 92 TYR A N 1
ATOM 692 C CA . TYR A 1 92 ? -13.877 -15.474 27.842 1.00 95.75 92 TYR A CA 1
ATOM 693 C C . TYR A 1 92 ? -14.413 -16.121 29.132 1.00 95.75 92 TYR A C 1
ATOM 695 O O . TYR A 1 92 ? -15.626 -16.312 29.284 1.00 95.75 92 TYR A O 1
ATOM 703 N N . PRO A 1 93 ? -13.524 -16.467 30.087 1.00 94.06 93 PRO A N 1
ATOM 704 C CA . PRO A 1 93 ? -13.924 -17.044 31.366 1.00 94.06 93 PRO A CA 1
ATOM 705 C C . PRO A 1 93 ? -14.905 -16.168 32.155 1.00 94.06 93 PRO A C 1
ATOM 707 O O . PRO A 1 93 ? -14.996 -14.951 31.986 1.00 94.06 93 PRO A O 1
ATOM 710 N N . GLU A 1 94 ? -15.617 -16.795 33.090 1.00 93.06 94 GLU A N 1
ATOM 711 C CA . GLU A 1 94 ? -16.609 -16.136 33.947 1.00 93.06 94 GLU A CA 1
ATOM 712 C C . GLU A 1 94 ? -16.048 -14.946 34.753 1.00 93.06 94 GLU A C 1
ATOM 714 O O . GLU A 1 94 ? -16.770 -13.972 34.997 1.00 93.06 94 GLU A O 1
ATOM 719 N N . THR A 1 95 ? -14.758 -14.975 35.109 1.00 93.81 95 THR A N 1
ATOM 720 C CA . THR A 1 95 ? -14.069 -13.853 35.769 1.00 93.81 95 THR A CA 1
ATOM 721 C C . THR A 1 95 ? -14.072 -12.604 34.889 1.00 93.81 95 THR A C 1
ATOM 723 O O . THR A 1 95 ? -14.526 -11.545 35.327 1.00 93.81 95 THR A O 1
ATOM 726 N N . VAL A 1 96 ? -13.688 -12.743 33.618 1.00 95.44 96 VAL A N 1
ATOM 727 C CA . VAL A 1 96 ? -13.697 -11.660 32.623 1.00 95.44 96 VAL A CA 1
ATOM 728 C C . VAL A 1 96 ? -15.114 -11.184 32.344 1.00 95.44 96 VAL A C 1
ATOM 730 O O . VAL A 1 96 ? -15.364 -9.982 32.347 1.00 95.44 96 VAL A O 1
ATOM 733 N N . ARG A 1 97 ? -16.081 -12.098 32.192 1.00 95.25 97 ARG A N 1
ATOM 734 C CA . ARG A 1 97 ? -17.501 -11.734 32.013 1.00 95.25 97 ARG A CA 1
ATOM 735 C C . ARG A 1 97 ? -18.027 -10.882 33.167 1.00 95.25 97 ARG A C 1
ATOM 737 O O . ARG A 1 97 ? -18.722 -9.890 32.947 1.00 95.25 97 ARG A O 1
ATOM 744 N N . THR A 1 98 ? -17.650 -11.233 34.395 1.00 95.00 98 THR A N 1
ATOM 745 C CA . THR A 1 98 ? -17.984 -10.467 35.601 1.00 95.00 98 THR A CA 1
ATOM 746 C C . THR A 1 98 ? -17.312 -9.092 35.612 1.00 95.00 98 THR A C 1
ATOM 748 O O . THR A 1 98 ? -17.955 -8.096 35.948 1.00 95.00 98 THR A O 1
ATOM 751 N N . GLN A 1 99 ? -16.039 -9.017 35.224 1.00 96.19 99 GLN A N 1
ATOM 752 C CA . GLN A 1 99 ? -15.278 -7.767 35.147 1.00 96.19 99 GLN A CA 1
ATOM 753 C C . GLN A 1 99 ? -15.822 -6.825 34.061 1.00 96.19 99 GLN A C 1
ATOM 755 O O . GLN A 1 99 ? -16.001 -5.635 34.318 1.00 96.19 99 GLN A O 1
ATOM 760 N N . VAL A 1 100 ? -16.183 -7.347 32.885 1.00 96.94 100 VAL A N 1
ATOM 761 C CA . VAL A 1 100 ? -16.833 -6.573 31.813 1.00 96.94 100 VAL A CA 1
ATOM 762 C C . VAL A 1 100 ? -18.210 -6.082 32.258 1.00 96.94 100 VAL A C 1
ATOM 764 O O . VAL A 1 100 ? -18.521 -4.906 32.078 1.00 96.94 100 VAL A O 1
ATOM 767 N N . ALA A 1 101 ? -19.011 -6.920 32.925 1.00 95.62 101 ALA A N 1
ATOM 768 C CA . ALA A 1 101 ? -20.289 -6.493 33.498 1.00 95.62 101 ALA A CA 1
ATOM 769 C C . ALA A 1 101 ? -20.120 -5.360 34.527 1.00 95.62 101 ALA A C 1
ATOM 771 O O . ALA A 1 101 ? -20.950 -4.454 34.595 1.00 95.62 101 ALA A O 1
ATOM 772 N N . ALA A 1 102 ? -19.035 -5.372 35.307 1.00 95.62 102 ALA A N 1
ATOM 773 C CA . ALA A 1 102 ? -18.722 -4.293 36.241 1.00 95.62 102 ALA A CA 1
ATOM 774 C C . ALA A 1 102 ? -18.345 -2.990 35.517 1.00 95.62 102 ALA A C 1
ATOM 776 O O . ALA A 1 102 ? -18.761 -1.919 35.955 1.00 95.62 102 ALA A O 1
ATOM 777 N N . ILE A 1 103 ? -17.629 -3.066 34.391 1.00 96.06 103 ILE A N 1
ATOM 778 C CA . ILE A 1 103 ? -17.345 -1.898 33.543 1.00 96.06 103 ILE A CA 1
ATOM 779 C C . ILE A 1 103 ? -18.628 -1.335 32.930 1.00 96.06 103 ILE A C 1
ATOM 781 O O . ILE A 1 103 ? -18.853 -0.130 33.022 1.00 96.06 103 ILE A O 1
ATOM 785 N N . VAL A 1 104 ? -19.504 -2.184 32.389 1.00 96.00 104 VAL A N 1
ATOM 786 C CA . VAL A 1 104 ? -20.819 -1.757 31.882 1.00 96.00 104 VAL A CA 1
ATOM 787 C C . VAL A 1 104 ? -21.626 -1.081 32.997 1.00 96.00 104 VAL A C 1
ATOM 789 O O . VAL A 1 104 ? -22.184 -0.001 32.807 1.00 96.00 104 VAL A O 1
ATOM 792 N N . ALA A 1 105 ? -21.634 -1.654 34.204 1.00 94.69 105 ALA A N 1
ATOM 793 C CA . ALA A 1 105 ? -22.283 -1.036 35.356 1.00 94.69 105 ALA A CA 1
ATOM 794 C C . ALA A 1 105 ? -21.671 0.332 35.711 1.00 94.69 105 ALA A C 1
ATOM 796 O O . ALA A 1 105 ? -22.418 1.249 36.044 1.00 94.69 105 ALA A O 1
ATOM 797 N N . LEU A 1 106 ? -20.346 0.500 35.621 1.00 94.12 106 LEU A N 1
ATOM 798 C CA . LEU A 1 106 ? -19.676 1.791 35.825 1.00 94.12 106 LEU A CA 1
ATOM 799 C C . LEU A 1 106 ? -20.078 2.817 34.755 1.00 94.12 106 LEU A C 1
ATOM 801 O O . LEU A 1 106 ? -20.403 3.949 35.108 1.00 94.12 106 LEU A O 1
ATOM 805 N N . GLN A 1 107 ? -20.116 2.422 33.481 1.00 92.88 107 GLN A N 1
ATOM 806 C CA . GLN A 1 107 ? -20.492 3.282 32.352 1.00 92.88 107 GLN A CA 1
ATOM 807 C C . GLN A 1 107 ? -21.939 3.787 32.447 1.00 92.88 107 GLN A C 1
ATOM 809 O O . GLN A 1 107 ? -22.218 4.943 32.128 1.00 92.88 107 GLN A O 1
ATOM 814 N N . LYS A 1 108 ? -22.862 2.963 32.963 1.00 91.62 108 LYS A N 1
ATOM 815 C CA . LYS A 1 108 ? -24.275 3.342 33.155 1.00 91.62 108 LYS A CA 1
ATOM 816 C C . LYS A 1 108 ? -24.493 4.378 34.258 1.00 91.62 108 LYS A C 1
ATOM 818 O O . LYS A 1 108 ? -25.541 5.029 34.280 1.00 91.62 108 LYS A O 1
ATOM 823 N N . ILE A 1 109 ? -23.561 4.530 35.201 1.00 90.19 109 ILE A N 1
ATOM 824 C CA . ILE A 1 109 ? -23.720 5.481 36.301 1.00 90.19 109 ILE A CA 1
ATOM 825 C C . ILE A 1 109 ? -23.165 6.853 35.883 1.00 90.19 109 ILE A C 1
ATOM 827 O O . ILE A 1 109 ? -21.958 7.009 35.729 1.00 90.19 109 ILE A O 1
ATOM 831 N N . PRO A 1 110 ? -24.002 7.908 35.795 1.00 79.31 110 PRO A N 1
ATOM 832 C CA . PRO A 1 110 ? -23.567 9.222 35.305 1.00 79.31 110 PRO A CA 1
ATOM 833 C C . PRO A 1 110 ? -22.609 9.958 36.257 1.00 79.31 110 PRO A C 1
ATOM 835 O O . PRO A 1 110 ? -22.023 10.977 35.898 1.00 79.31 110 PRO A O 1
ATOM 838 N N . ALA A 1 111 ? -22.481 9.492 37.502 1.00 82.56 111 ALA A N 1
ATOM 839 C CA . ALA A 1 111 ? -21.597 10.084 38.494 1.00 82.56 111 ALA A CA 1
ATOM 840 C C . ALA A 1 111 ? -20.265 9.330 38.548 1.00 82.56 111 ALA A C 1
ATOM 842 O O . ALA A 1 111 ? -20.257 8.132 38.813 1.00 82.56 111 ALA A O 1
ATOM 843 N N . ASP A 1 112 ? -19.155 10.061 38.408 1.00 84.44 112 ASP A N 1
ATOM 844 C CA . ASP A 1 112 ? -17.811 9.497 38.567 1.00 84.44 112 ASP A CA 1
ATOM 845 C C . ASP A 1 112 ? -17.666 8.804 39.936 1.00 84.44 112 ASP A C 1
ATOM 847 O O . ASP A 1 112 ? -18.038 9.369 40.973 1.00 84.44 112 ASP A O 1
ATOM 851 N N . LEU A 1 113 ? -17.093 7.596 39.939 1.00 88.00 113 LEU A N 1
ATOM 852 C CA . LEU A 1 113 ? -16.773 6.836 41.154 1.00 88.00 113 LEU A CA 1
ATOM 853 C C . LEU A 1 113 ? -15.826 7.621 42.075 1.00 88.00 113 LEU A C 1
ATOM 855 O O . LEU A 1 113 ? -16.002 7.662 43.296 1.00 88.00 113 LEU A O 1
ATOM 859 N N . VAL A 1 114 ? -14.850 8.285 41.461 1.00 89.81 114 VAL A N 1
ATOM 860 C CA . VAL A 1 114 ? -13.766 9.005 42.126 1.00 89.81 114 VAL A CA 1
ATOM 861 C C . VAL A 1 114 ? -14.011 10.515 42.166 1.00 89.81 114 VAL A C 1
ATOM 863 O O . VAL A 1 114 ? -14.778 11.084 41.379 1.00 89.81 114 VAL A O 1
ATOM 866 N N . VAL A 1 115 ? -13.366 11.193 43.113 1.00 86.06 115 VAL A N 1
ATOM 867 C CA . VAL A 1 115 ? -13.345 12.655 43.197 1.00 86.06 115 VAL A CA 1
ATOM 868 C C . VAL A 1 115 ? -12.048 13.171 42.575 1.00 86.06 115 VAL A C 1
ATOM 870 O O . VAL A 1 115 ? -10.956 12.728 42.924 1.00 86.06 115 VAL A O 1
ATOM 873 N N . TYR A 1 116 ? -12.188 14.113 41.643 1.00 84.25 116 TYR A N 1
ATOM 874 C CA . TYR A 1 116 ? -11.068 14.825 41.031 1.00 84.25 116 TYR A CA 1
ATOM 875 C C . TYR A 1 116 ? -10.859 16.177 41.703 1.00 84.25 116 TYR A C 1
ATOM 877 O O . TYR A 1 116 ? -11.824 16.899 41.992 1.00 84.25 116 TYR A O 1
ATOM 885 N N . GLY A 1 117 ? -9.593 16.536 41.889 1.00 80.38 117 GLY A N 1
ATOM 886 C CA . GLY A 1 117 ? -9.193 17.790 42.497 1.00 80.38 117 GLY A CA 1
ATOM 887 C C . GLY A 1 117 ? -9.493 18.957 41.572 1.00 80.38 117 GLY A C 1
ATOM 888 O O . GLY A 1 117 ? -9.398 18.878 40.348 1.00 80.38 117 GLY A O 1
ATOM 889 N N . SER A 1 118 ? -9.862 20.092 42.153 1.00 78.06 118 SER A N 1
ATOM 890 C CA . SER A 1 118 ? -10.002 21.341 41.409 1.00 78.06 118 SER A CA 1
ATOM 891 C C . SER A 1 118 ? -9.449 22.505 42.213 1.00 78.06 118 SER A C 1
ATOM 893 O O . SER A 1 118 ? -9.386 22.450 43.437 1.00 78.06 118 SER A O 1
ATOM 895 N N . LYS A 1 119 ? -9.138 23.623 41.547 1.00 76.19 119 LYS A N 1
ATOM 896 C CA . LYS A 1 119 ? -8.705 24.849 42.244 1.00 76.19 119 LYS A CA 1
ATOM 897 C C . LYS A 1 119 ? -9.694 25.310 43.326 1.00 76.19 119 LYS A C 1
ATOM 899 O O . LYS A 1 119 ? -9.282 25.917 44.302 1.00 76.19 119 LYS A O 1
ATOM 904 N N . LYS A 1 120 ? -10.996 25.040 43.149 1.00 75.38 120 LYS A N 1
ATOM 905 C CA . LYS A 1 120 ? -12.056 25.413 44.104 1.00 75.38 120 LYS A CA 1
ATOM 906 C C . LYS A 1 120 ? -12.268 24.377 45.213 1.00 75.38 120 LYS A C 1
ATOM 908 O O . LYS A 1 120 ? -12.829 24.713 46.249 1.00 75.38 120 LYS A O 1
ATOM 913 N N . ARG A 1 121 ? -11.887 23.123 44.972 1.00 76.88 121 ARG A N 1
ATOM 914 C CA . ARG A 1 121 ? -12.005 21.991 45.898 1.00 76.88 121 ARG A CA 1
ATOM 915 C C . ARG A 1 121 ? -10.766 21.114 45.719 1.00 76.88 121 ARG A C 1
ATOM 917 O O . ARG A 1 121 ? -10.816 20.197 44.895 1.00 76.88 121 ARG A O 1
ATOM 924 N N . PRO A 1 122 ? -9.646 21.450 46.377 1.00 80.50 122 PRO A N 1
ATOM 925 C CA . PRO A 1 122 ? -8.449 20.630 46.297 1.00 80.50 122 PRO A CA 1
ATOM 926 C C . PRO A 1 122 ? -8.731 19.277 46.959 1.00 80.50 122 PRO A C 1
ATOM 928 O O . PRO A 1 122 ? -9.309 19.229 48.043 1.00 80.50 122 PRO A O 1
ATOM 931 N N . CYS A 1 123 ? -8.340 18.194 46.298 1.00 83.00 123 CYS A N 1
ATOM 932 C CA . CYS A 1 123 ? -8.245 16.864 46.889 1.00 83.00 123 CYS A CA 1
ATOM 933 C C . CYS A 1 123 ? -6.936 16.226 46.423 1.00 83.00 123 CYS A C 1
ATOM 935 O O . CYS A 1 123 ? -6.377 16.634 45.402 1.00 83.00 123 CYS A O 1
ATOM 937 N N . GLU A 1 124 ? -6.438 15.265 47.192 1.00 85.81 124 GLU A N 1
ATOM 938 C CA . GLU A 1 124 ? -5.156 14.606 46.921 1.00 85.81 124 GLU A CA 1
ATOM 939 C C . GLU A 1 124 ? -5.286 13.486 45.877 1.00 85.81 124 GLU A C 1
ATOM 941 O O . GLU A 1 124 ? -4.276 13.008 45.372 1.00 85.81 124 GLU A O 1
ATOM 946 N N . GLU A 1 125 ? -6.520 13.106 45.521 1.00 89.44 125 GLU A N 1
ATOM 947 C CA . GLU A 1 125 ? -6.822 12.030 44.570 1.00 89.44 125 GLU A CA 1
ATOM 948 C C . GLU A 1 125 ? -6.232 10.691 45.039 1.00 89.44 125 GLU A C 1
ATOM 950 O O . GLU A 1 125 ? -5.637 9.936 44.270 1.00 89.44 125 GLU A O 1
ATOM 955 N N . ARG A 1 126 ? -6.405 10.388 46.333 1.00 90.94 126 ARG A N 1
ATOM 956 C CA . ARG A 1 126 ? -5.797 9.229 47.018 1.00 90.94 126 ARG A CA 1
ATOM 957 C C . ARG A 1 126 ? -6.215 7.874 46.455 1.00 90.94 126 ARG A C 1
ATOM 959 O O . ARG A 1 126 ? -5.501 6.892 46.652 1.00 90.94 126 ARG A O 1
ATOM 966 N N . TRP A 1 127 ? -7.326 7.808 45.727 1.00 91.06 127 TRP A N 1
ATOM 967 C CA . TRP A 1 127 ? -7.737 6.633 44.956 1.00 91.06 127 TRP A CA 1
ATOM 968 C C . TRP A 1 127 ? -6.689 6.219 43.909 1.00 91.06 127 TRP A C 1
ATOM 970 O O . TRP A 1 127 ? -6.652 5.055 43.527 1.00 91.06 127 TRP A O 1
ATOM 980 N N . ARG A 1 128 ? -5.783 7.116 43.485 1.00 90.31 128 ARG A N 1
ATOM 981 C CA . ARG A 1 128 ? -4.648 6.777 42.605 1.00 90.31 128 ARG A CA 1
ATOM 982 C C . ARG A 1 128 ? -3.671 5.779 43.230 1.00 90.31 128 ARG A C 1
ATOM 984 O O . ARG A 1 128 ? -2.936 5.126 42.502 1.00 90.31 128 ARG A O 1
ATOM 991 N N . ASN A 1 129 ? -3.671 5.637 44.554 1.00 90.31 129 ASN A N 1
ATOM 992 C CA . ASN A 1 129 ? -2.860 4.634 45.246 1.00 90.31 129 ASN A CA 1
ATOM 993 C C . ASN A 1 129 ? -3.467 3.222 45.160 1.00 90.31 129 ASN A C 1
ATOM 995 O O . ASN A 1 129 ? -2.819 2.263 45.563 1.00 90.31 129 ASN A O 1
ATOM 999 N N . LEU A 1 130 ? -4.709 3.101 44.675 1.00 90.50 130 LEU A N 1
ATOM 1000 C CA . LEU A 1 130 ? -5.434 1.834 44.524 1.00 90.50 130 LEU A CA 1
ATOM 1001 C C . LEU A 1 130 ? -5.321 1.250 43.109 1.00 90.50 130 LEU A C 1
ATOM 1003 O O . LEU A 1 130 ? -5.872 0.187 42.847 1.00 90.50 130 LEU A O 1
ATOM 1007 N N . ILE A 1 131 ? -4.652 1.955 42.196 1.00 91.88 131 ILE A N 1
ATOM 1008 C CA . ILE A 1 131 ? -4.462 1.523 40.811 1.00 91.88 131 ILE A CA 1
ATOM 1009 C C . ILE A 1 131 ? -3.001 1.172 40.561 1.00 91.88 131 ILE A C 1
ATOM 1011 O O . ILE A 1 131 ? -2.097 1.768 41.148 1.00 91.88 131 ILE A O 1
ATOM 1015 N N . ASP A 1 132 ? -2.759 0.241 39.646 1.00 88.81 132 ASP A N 1
ATOM 1016 C CA . ASP A 1 132 ? -1.401 -0.099 39.234 1.00 88.81 132 ASP A CA 1
ATOM 1017 C C . ASP A 1 132 ? -0.929 0.886 38.147 1.00 88.81 132 ASP A C 1
ATOM 1019 O O . ASP A 1 132 ? -1.491 0.906 37.046 1.00 88.81 132 ASP A O 1
ATOM 1023 N N . PRO A 1 133 ? 0.097 1.721 38.398 1.00 86.12 133 PRO A N 1
ATOM 1024 C CA . PRO A 1 133 ? 0.553 2.723 37.437 1.00 86.12 133 PRO A CA 1
ATOM 1025 C C . PRO A 1 133 ? 1.254 2.126 36.206 1.00 86.12 133 PRO A C 1
ATOM 1027 O O . PRO A 1 133 ? 1.509 2.861 35.254 1.00 86.12 133 PRO A O 1
ATOM 1030 N N . ARG A 1 134 ? 1.586 0.826 36.202 1.00 88.94 134 ARG A N 1
ATOM 1031 C CA . ARG A 1 134 ? 2.295 0.170 35.091 1.00 88.94 134 ARG A CA 1
ATOM 1032 C C . ARG A 1 134 ? 1.437 0.038 33.837 1.00 88.94 134 ARG A C 1
ATOM 1034 O O . ARG A 1 134 ? 1.970 0.120 32.733 1.00 88.94 134 ARG A O 1
ATOM 1041 N N . TYR A 1 135 ? 0.127 -0.159 33.991 1.00 89.12 135 TYR A N 1
ATOM 1042 C CA . TYR A 1 135 ? -0.760 -0.366 32.844 1.00 89.12 135 TYR A CA 1
ATOM 1043 C C . TYR A 1 135 ? -1.263 0.951 32.271 1.00 89.12 135 TYR A C 1
ATOM 1045 O O . TYR A 1 135 ? -1.754 1.815 33.001 1.00 89.12 135 TYR A O 1
ATOM 1053 N N . ASN A 1 136 ? -1.191 1.049 30.948 1.00 90.25 136 ASN A N 1
ATOM 1054 C CA . ASN A 1 136 ? -1.578 2.209 30.159 1.00 90.25 136 ASN A CA 1
ATOM 1055 C C . ASN A 1 136 ? -2.625 1.825 29.096 1.00 90.25 136 ASN A C 1
ATOM 1057 O O . ASN A 1 136 ? -2.521 2.208 27.935 1.00 90.25 136 ASN A O 1
ATOM 1061 N N . ASP A 1 137 ? -3.580 0.987 29.476 1.00 91.44 137 ASP A N 1
ATOM 1062 C CA . ASP A 1 137 ? -4.527 0.322 28.580 1.00 91.44 137 ASP A CA 1
ATOM 1063 C C . ASP A 1 137 ? -5.870 1.055 28.489 1.00 91.44 137 ASP A C 1
ATOM 1065 O O . ASP A 1 137 ? -6.256 1.493 27.408 1.00 91.44 137 ASP A O 1
ATOM 1069 N N . SER A 1 138 ? -6.573 1.228 29.611 1.00 94.25 138 SER A N 1
ATOM 1070 C CA . SER A 1 138 ? -7.931 1.777 29.632 1.00 94.25 138 SER A CA 1
ATOM 1071 C C . SER A 1 138 ? -8.246 2.555 30.907 1.00 94.25 138 SER A C 1
ATOM 1073 O O . SER A 1 138 ? -8.010 2.077 32.018 1.00 94.25 138 SER A O 1
ATOM 1075 N N . ASP A 1 139 ? -8.883 3.721 30.761 1.00 93.56 139 ASP A N 1
ATOM 1076 C CA . ASP A 1 139 ? -9.484 4.464 31.875 1.00 93.56 139 ASP A CA 1
ATOM 1077 C C . ASP A 1 139 ? -10.572 3.635 32.585 1.00 93.56 139 ASP A C 1
ATOM 1079 O O . ASP A 1 139 ? -10.735 3.742 33.803 1.00 93.56 139 ASP A O 1
ATOM 1083 N N . TRP A 1 140 ? -11.298 2.779 31.854 1.00 94.00 140 TRP A N 1
ATOM 1084 C CA . TRP A 1 140 ? -12.320 1.901 32.430 1.00 94.00 140 TRP A CA 1
ATOM 1085 C C . TRP A 1 140 ? -11.713 0.777 33.266 1.00 94.00 140 TRP A C 1
ATOM 1087 O O . TRP A 1 140 ? -12.241 0.466 34.333 1.00 94.00 140 TRP A O 1
ATOM 1097 N N . LEU A 1 141 ? -10.559 0.235 32.862 1.00 94.69 141 LEU A N 1
ATOM 1098 C CA . LEU A 1 141 ? -9.815 -0.720 33.689 1.00 94.69 141 LEU A CA 1
ATOM 1099 C C . LEU A 1 141 ? -9.287 -0.076 34.975 1.00 94.69 141 LEU A C 1
ATOM 1101 O O . LEU A 1 141 ? -9.328 -0.704 36.030 1.00 94.69 141 LEU A O 1
ATOM 1105 N N . LYS A 1 142 ? -8.868 1.195 34.937 1.00 93.62 142 LYS A N 1
ATOM 1106 C CA . LYS A 1 142 ? -8.497 1.923 36.165 1.00 93.62 142 LYS A CA 1
ATOM 1107 C C . LYS A 1 142 ? -9.678 2.101 37.110 1.00 93.62 142 LYS A C 1
ATOM 1109 O O . LYS A 1 142 ? -9.523 1.949 38.317 1.00 93.62 142 LYS A O 1
ATOM 1114 N N . GLN A 1 143 ? -10.867 2.389 36.585 1.00 92.75 143 GLN A N 1
ATOM 1115 C CA . GLN A 1 143 ? -12.071 2.457 37.418 1.00 92.75 143 GLN A CA 1
ATOM 1116 C C . GLN A 1 143 ? -12.472 1.086 37.973 1.00 92.75 143 GLN A C 1
ATOM 1118 O O . GLN A 1 143 ? -12.925 1.006 39.115 1.00 92.75 143 GLN A O 1
ATOM 1123 N N . LEU A 1 144 ? -12.262 0.015 37.203 1.00 94.75 144 LEU A N 1
ATOM 1124 C CA . LEU A 1 144 ? -12.465 -1.358 37.657 1.00 94.75 144 LEU A CA 1
ATOM 1125 C C . LEU A 1 144 ? -11.520 -1.720 38.815 1.00 94.75 144 LEU A C 1
ATOM 1127 O O . LEU A 1 144 ? -11.978 -2.268 39.813 1.00 94.75 144 LEU A O 1
ATOM 1131 N N . GLU A 1 145 ? -10.233 -1.370 38.721 1.00 94.50 145 GLU A N 1
ATOM 1132 C CA . GLU A 1 145 ? -9.242 -1.570 39.794 1.00 94.50 145 GLU A CA 1
ATOM 1133 C C . GLU A 1 145 ? -9.656 -0.861 41.092 1.00 94.50 145 GLU A C 1
ATOM 1135 O O . GLU A 1 145 ? -9.617 -1.458 42.172 1.00 94.50 145 GLU A O 1
ATOM 1140 N N . VAL A 1 146 ? -10.123 0.391 40.987 1.00 94.06 146 VAL A N 1
ATOM 1141 C CA . VAL A 1 146 ? -10.655 1.131 42.140 1.00 94.06 146 VAL A CA 1
ATOM 1142 C C . VAL A 1 146 ? -11.871 0.409 42.716 1.00 94.06 146 VAL A C 1
ATOM 1144 O O . VAL A 1 146 ? -11.922 0.198 43.924 1.00 94.06 146 VAL A O 1
ATOM 1147 N N . LEU A 1 147 ? -12.832 0.002 41.879 1.00 94.19 147 LEU A N 1
ATOM 1148 C CA . LEU A 1 147 ? -14.052 -0.679 42.325 1.00 94.19 147 LEU A CA 1
ATOM 1149 C C . LEU A 1 147 ? -13.756 -2.014 43.032 1.00 94.19 147 LEU A C 1
ATOM 1151 O O . LEU A 1 147 ? -14.364 -2.300 44.063 1.00 94.19 147 LEU A O 1
ATOM 1155 N N . ALA A 1 148 ? -12.824 -2.808 42.503 1.00 93.12 148 ALA A N 1
ATOM 1156 C CA . ALA A 1 148 ? -12.393 -4.071 43.101 1.00 93.12 148 ALA A CA 1
ATOM 1157 C C . ALA A 1 148 ? -11.673 -3.853 44.444 1.00 93.12 148 ALA A C 1
ATOM 1159 O O . ALA A 1 148 ? -11.892 -4.591 45.401 1.00 93.12 148 ALA A O 1
ATOM 1160 N N . SER A 1 149 ? -10.874 -2.790 44.557 1.00 92.50 149 SER A N 1
ATOM 1161 C CA . SER A 1 149 ? -10.109 -2.496 45.777 1.00 92.50 149 SER A CA 1
ATOM 1162 C C . SER A 1 149 ? -10.973 -2.013 46.946 1.00 92.50 149 SER A C 1
ATOM 1164 O O . SER A 1 149 ? -10.552 -2.093 48.098 1.00 92.50 149 SER A O 1
ATOM 1166 N N . ILE A 1 150 ? -12.176 -1.500 46.674 1.00 92.62 150 ILE A N 1
ATOM 1167 C CA . ILE A 1 150 ? -12.990 -0.786 47.673 1.00 92.62 150 ILE A CA 1
ATOM 1168 C C . ILE A 1 150 ? -14.169 -1.608 48.204 1.00 92.62 150 ILE A C 1
ATOM 1170 O O . ILE A 1 150 ? -14.954 -1.097 49.001 1.00 92.62 150 ILE A O 1
ATOM 1174 N N . GLN A 1 151 ? -14.324 -2.864 47.766 1.00 85.69 151 GLN A N 1
ATOM 1175 C CA . GLN A 1 151 ? -15.520 -3.678 48.033 1.00 85.69 151 GLN A CA 1
ATOM 1176 C C . GLN A 1 151 ? -15.825 -3.873 49.522 1.00 85.69 151 GLN A C 1
ATOM 1178 O O . GLN A 1 151 ? -16.992 -3.964 49.897 1.00 85.69 151 GLN A O 1
ATOM 1183 N N . ASN A 1 152 ? -14.785 -3.869 50.359 1.00 86.38 152 ASN A N 1
ATOM 1184 C CA . ASN A 1 152 ? -14.879 -4.089 51.802 1.00 86.38 152 ASN A CA 1
ATOM 1185 C C . ASN A 1 152 ? -14.619 -2.821 52.634 1.00 86.38 152 ASN A C 1
ATOM 1187 O O . ASN A 1 152 ? -14.441 -2.915 53.845 1.00 86.38 152 ASN A O 1
ATOM 1191 N N . MET A 1 153 ? -14.588 -1.642 52.002 1.00 91.81 153 MET A N 1
ATOM 1192 C CA . MET A 1 153 ? -14.357 -0.371 52.692 1.00 91.81 153 MET A CA 1
ATOM 1193 C C . MET A 1 153 ? -15.657 0.216 53.256 1.00 91.81 153 MET A C 1
ATOM 1195 O O . MET A 1 153 ? -16.701 0.259 52.601 1.00 91.81 153 MET A O 1
ATOM 1199 N N . THR A 1 154 ? -15.571 0.736 54.475 1.00 91.44 154 THR A N 1
ATOM 1200 C CA . THR A 1 154 ? -16.609 1.538 55.128 1.00 91.44 154 THR A CA 1
ATOM 1201 C C . THR A 1 154 ? -16.776 2.905 54.462 1.00 91.44 154 THR A C 1
ATOM 1203 O O . THR A 1 154 ? -15.931 3.380 53.702 1.00 91.44 154 THR A O 1
ATOM 1206 N N . ARG A 1 155 ? -17.880 3.595 54.769 1.00 90.31 155 ARG A N 1
ATOM 1207 C CA . ARG A 1 155 ? -18.164 4.932 54.227 1.00 90.31 155 ARG A CA 1
ATOM 1208 C C . ARG A 1 155 ? -17.063 5.941 54.565 1.00 90.31 155 ARG A C 1
ATOM 1210 O O . ARG A 1 155 ? -16.752 6.797 53.738 1.00 90.31 155 ARG A O 1
ATOM 1217 N N . GLU A 1 156 ? -16.518 5.859 55.771 1.00 90.81 156 GLU A N 1
ATOM 1218 C CA . GLU A 1 156 ? -15.440 6.707 56.264 1.00 90.81 156 GLU A CA 1
ATOM 1219 C C . GLU A 1 156 ? -14.141 6.440 55.493 1.00 90.81 156 GLU A C 1
ATOM 1221 O O . GLU A 1 156 ? -13.497 7.384 55.040 1.00 90.81 156 GLU A O 1
ATOM 1226 N N . GLU A 1 157 ? -13.803 5.170 55.256 1.00 90.81 157 GLU A N 1
ATOM 1227 C CA . GLU A 1 157 ? -12.626 4.773 54.469 1.00 90.81 157 GLU A CA 1
ATOM 1228 C C . GLU A 1 157 ? -12.733 5.223 53.006 1.00 90.81 157 GLU A C 1
ATOM 1230 O O . GLU A 1 157 ? -11.772 5.758 52.453 1.00 90.81 157 GLU A O 1
ATOM 1235 N N . LEU A 1 158 ? -13.917 5.119 52.393 1.00 91.12 158 LEU A N 1
ATOM 1236 C CA . LEU A 1 158 ? -14.146 5.628 51.035 1.00 91.12 158 LEU A CA 1
ATOM 1237 C C . LEU A 1 158 ? -13.848 7.131 50.929 1.00 91.12 158 LEU A C 1
ATOM 1239 O O . LEU A 1 158 ? -13.213 7.571 49.971 1.00 91.12 158 LEU A O 1
ATOM 1243 N N . LEU A 1 159 ? -14.265 7.925 51.921 1.00 89.06 159 LEU A N 1
ATOM 1244 C CA . LEU A 1 159 ? -13.974 9.362 51.951 1.00 89.06 159 LEU A CA 1
ATOM 1245 C C . LEU A 1 159 ? -12.477 9.641 52.110 1.00 89.06 159 LEU A C 1
ATOM 1247 O O . LEU A 1 159 ? -11.968 10.562 51.476 1.00 89.06 159 LEU A O 1
ATOM 1251 N N . VAL A 1 160 ? -11.768 8.840 52.914 1.00 89.69 160 VAL A N 1
ATOM 1252 C CA . VAL A 1 160 ? -10.309 8.950 53.086 1.00 89.69 160 VAL A CA 1
ATOM 1253 C C . VAL A 1 160 ? -9.565 8.717 51.770 1.00 89.69 160 VAL A C 1
ATOM 1255 O O . VAL A 1 160 ? -8.520 9.332 51.564 1.00 89.69 160 VAL A O 1
ATOM 1258 N N . HIS A 1 161 ? -10.105 7.885 50.878 1.00 90.50 161 HIS A N 1
ATOM 1259 C CA . HIS A 1 161 ? -9.552 7.613 49.550 1.00 90.50 161 HIS A CA 1
ATOM 1260 C C . HIS A 1 161 ? -10.076 8.543 48.442 1.00 90.50 161 HIS A C 1
ATOM 1262 O O . HIS A 1 161 ? -9.828 8.281 47.268 1.00 90.50 161 HIS A O 1
ATOM 1268 N N . ASP A 1 162 ? -10.772 9.637 48.773 1.00 91.81 162 ASP A N 1
ATOM 1269 C CA . ASP A 1 162 ? -11.385 10.542 47.789 1.00 91.81 162 ASP A CA 1
ATOM 1270 C C . ASP A 1 162 ? -12.395 9.826 46.853 1.00 91.81 162 ASP A C 1
ATOM 1272 O O . ASP A 1 162 ? -12.522 10.152 45.668 1.00 91.81 162 ASP A O 1
ATOM 1276 N N . ILE A 1 163 ? -13.138 8.840 47.373 1.00 91.00 163 ILE A N 1
ATOM 1277 C CA . ILE A 1 163 ? -14.182 8.089 46.654 1.00 91.00 163 ILE A CA 1
ATOM 1278 C C . ILE A 1 163 ? -15.565 8.585 47.074 1.00 91.00 163 ILE A C 1
ATOM 1280 O O . ILE A 1 163 ? -15.815 8.897 48.239 1.00 91.00 163 ILE A O 1
ATOM 1284 N N . ARG A 1 164 ? -16.511 8.643 46.128 1.00 88.94 164 ARG A N 1
ATOM 1285 C CA . ARG A 1 164 ? -17.892 9.064 46.411 1.00 88.94 164 ARG A CA 1
ATOM 1286 C C . ARG A 1 164 ? -18.690 7.926 47.064 1.00 88.94 164 ARG A C 1
ATOM 1288 O O . ARG A 1 164 ? -19.061 6.992 46.358 1.00 88.94 164 ARG A O 1
ATOM 1295 N N . PRO A 1 165 ? -19.103 8.012 48.345 1.00 86.31 165 PRO A N 1
ATOM 1296 C CA . PRO A 1 165 ? -19.643 6.840 49.047 1.00 86.31 165 PRO A CA 1
ATOM 1297 C C . PRO A 1 165 ? -20.969 6.286 48.505 1.00 86.31 165 PRO A C 1
ATOM 1299 O O . PRO A 1 165 ? -21.280 5.117 48.693 1.00 86.31 165 PRO A O 1
ATOM 1302 N N . GLY A 1 166 ? -21.773 7.114 47.830 1.00 86.81 166 GLY A N 1
ATOM 1303 C CA . GLY A 1 166 ? -23.065 6.694 47.274 1.00 86.81 166 GLY A CA 1
ATOM 1304 C C . GLY A 1 166 ? -22.988 6.005 45.907 1.00 86.81 166 GLY A C 1
ATOM 1305 O O . GLY A 1 166 ? -23.997 5.469 45.454 1.00 86.81 166 GLY A O 1
ATOM 1306 N N . VAL A 1 167 ? -21.836 6.047 45.229 1.00 90.50 167 VAL A N 1
ATOM 1307 C CA . VAL A 1 167 ? -21.673 5.502 43.870 1.00 90.50 167 VAL A CA 1
ATOM 1308 C C . VAL A 1 167 ? -21.439 3.983 43.877 1.00 90.50 167 VAL A C 1
ATOM 1310 O O . VAL A 1 167 ? -22.191 3.303 43.175 1.00 90.50 167 VAL A O 1
ATOM 1313 N N . PRO A 1 168 ? -20.533 3.411 44.703 1.00 92.00 168 PRO A N 1
ATOM 1314 C CA . PRO A 1 168 ? -20.279 1.966 44.724 1.00 92.00 168 PRO A CA 1
ATOM 1315 C C . PRO A 1 168 ? -21.542 1.124 44.930 1.00 92.00 168 PRO A C 1
ATOM 1317 O O . PRO A 1 168 ? -21.756 0.138 44.234 1.00 92.00 168 PRO A O 1
ATOM 1320 N N . GLY A 1 169 ? -22.441 1.546 45.827 1.00 89.94 169 GLY A N 1
ATOM 1321 C CA . GLY A 1 169 ? -23.699 0.833 46.077 1.00 89.94 169 GLY A CA 1
ATOM 1322 C C . GLY A 1 169 ? -24.648 0.799 44.871 1.00 89.94 169 GLY A C 1
ATOM 1323 O O . GLY A 1 169 ? -25.367 -0.183 44.687 1.00 89.94 169 GLY A O 1
ATOM 1324 N N . LYS A 1 170 ? -24.643 1.843 44.029 1.00 92.94 170 LYS A N 1
ATOM 1325 C CA . LYS A 1 170 ? -25.425 1.876 42.781 1.00 92.94 170 LYS A CA 1
ATOM 1326 C C . LYS A 1 170 ? -24.800 0.979 41.718 1.00 92.94 170 LYS A C 1
ATOM 1328 O O . LYS A 1 170 ? -25.516 0.193 41.108 1.00 92.94 170 LYS A O 1
ATOM 1333 N N . VAL A 1 171 ? -23.477 1.050 41.564 1.00 93.00 171 VAL A N 1
ATOM 1334 C CA . VAL A 1 171 ? -22.721 0.193 40.637 1.00 93.00 171 VAL A CA 1
ATOM 1335 C C . VAL A 1 171 ? -22.918 -1.282 40.993 1.00 93.00 171 VAL A C 1
ATOM 1337 O O . VAL A 1 171 ? -23.270 -2.075 40.130 1.00 93.00 171 VAL A O 1
ATOM 1340 N N . ASN A 1 172 ? -22.807 -1.647 42.273 1.00 91.62 172 ASN A N 1
ATOM 1341 C CA . ASN A 1 172 ? -23.007 -3.025 42.731 1.00 91.62 172 ASN A CA 1
ATOM 1342 C C . ASN A 1 172 ? -24.434 -3.536 42.490 1.00 91.62 172 ASN A C 1
ATOM 1344 O O . ASN A 1 172 ? -24.620 -4.723 42.232 1.00 91.62 172 ASN A O 1
ATOM 1348 N N . ARG A 1 173 ? -25.449 -2.665 42.558 1.00 92.12 173 ARG A N 1
ATOM 1349 C CA . ARG A 1 173 ? -26.832 -3.040 42.230 1.00 92.12 173 ARG A CA 1
ATOM 1350 C C . ARG A 1 173 ? -26.974 -3.392 40.750 1.00 92.12 173 ARG A C 1
ATOM 1352 O O . ARG A 1 173 ? -27.555 -4.427 40.439 1.00 92.12 173 ARG A O 1
ATOM 1359 N N . GLU A 1 174 ? -26.419 -2.566 39.866 1.00 93.62 174 GLU A N 1
ATOM 1360 C CA . GLU A 1 174 ? -26.424 -2.839 38.424 1.00 93.62 174 GLU A CA 1
ATOM 1361 C C . GLU A 1 174 ? -25.582 -4.066 38.069 1.00 93.62 174 GLU A C 1
ATOM 1363 O O . GLU A 1 174 ? -26.029 -4.909 37.297 1.00 93.62 174 GLU A O 1
ATOM 1368 N N . LEU A 1 175 ? -24.416 -4.234 38.697 1.00 93.19 175 LEU A N 1
ATOM 1369 C CA . LEU A 1 175 ? -23.581 -5.420 38.522 1.00 93.19 175 LEU A CA 1
ATOM 1370 C C . LEU A 1 175 ? -24.333 -6.701 38.904 1.00 93.19 175 LEU A C 1
ATOM 1372 O O . LEU A 1 175 ? -24.284 -7.675 38.159 1.00 93.19 175 LEU A O 1
ATOM 1376 N N . ARG A 1 176 ? -25.062 -6.712 40.030 1.00 91.88 176 ARG A N 1
ATOM 1377 C CA . ARG A 1 176 ? -25.887 -7.870 40.418 1.00 91.88 176 ARG A CA 1
ATOM 1378 C C . ARG A 1 176 ? -26.957 -8.172 39.372 1.00 91.88 176 ARG A C 1
ATOM 1380 O O . ARG A 1 176 ? -27.074 -9.323 38.973 1.00 91.88 176 ARG A O 1
ATOM 1387 N N . ARG A 1 177 ? -27.667 -7.153 38.869 1.00 93.38 177 ARG A N 1
ATOM 1388 C CA . ARG A 1 177 ? -28.655 -7.324 37.788 1.00 93.38 177 ARG A CA 1
ATOM 1389 C C . ARG A 1 177 ? -28.022 -7.966 36.547 1.00 93.38 177 ARG A C 1
ATOM 1391 O O . ARG A 1 177 ? -28.561 -8.941 36.035 1.00 93.38 177 ARG A O 1
ATOM 1398 N N . LEU A 1 178 ? -26.865 -7.463 36.109 1.00 92.25 178 LEU A N 1
ATOM 1399 C CA . LEU A 1 178 ? -26.144 -7.984 34.941 1.00 92.25 178 LEU A CA 1
ATOM 1400 C C . LEU A 1 178 ? -25.620 -9.412 35.153 1.00 92.25 178 LEU A C 1
ATOM 1402 O O . LEU A 1 178 ? -25.649 -10.212 34.221 1.00 92.25 178 LEU A O 1
ATOM 1406 N N . LYS A 1 179 ? -25.167 -9.755 36.365 1.00 91.25 179 LYS A N 1
ATOM 1407 C CA . LYS A 1 179 ? -24.779 -11.130 36.718 1.00 91.25 179 LYS A CA 1
ATOM 1408 C C . LYS A 1 179 ? -25.966 -12.080 36.641 1.00 91.25 179 LYS A C 1
ATOM 1410 O O . LYS A 1 179 ? -25.853 -13.125 36.010 1.00 91.25 179 LYS A O 1
ATOM 1415 N N . THR A 1 180 ? -27.107 -11.695 37.217 1.00 89.62 180 THR A N 1
ATOM 1416 C CA . THR A 1 180 ? -28.340 -12.492 37.164 1.00 89.62 180 THR A CA 1
ATOM 1417 C C . THR A 1 180 ? -28.806 -12.699 35.724 1.00 89.62 180 THR A C 1
ATOM 1419 O O . THR A 1 180 ? -29.108 -13.827 35.350 1.00 89.62 180 THR A O 1
ATOM 1422 N N . GLN A 1 181 ? -28.795 -11.648 34.896 1.00 87.44 181 GLN A N 1
ATOM 1423 C CA . GLN A 1 181 ? -29.165 -11.735 33.478 1.00 87.44 181 GLN A CA 1
ATOM 1424 C C . GLN A 1 181 ? -28.253 -12.686 32.686 1.00 87.44 181 GLN A C 1
ATOM 1426 O O . GLN A 1 181 ? -28.706 -13.359 31.768 1.00 87.44 181 GLN A O 1
ATOM 1431 N N . GLN A 1 182 ? -26.973 -12.767 33.050 1.00 86.94 182 GLN A N 1
ATOM 1432 C CA . GLN A 1 182 ? -25.987 -13.628 32.396 1.00 86.94 182 GLN A CA 1
ATOM 1433 C C . GLN A 1 182 ? -25.851 -15.033 33.006 1.00 86.94 182 GLN A C 1
ATOM 1435 O O . GLN A 1 182 ? -25.044 -15.823 32.505 1.00 86.94 182 GLN A O 1
ATOM 1440 N N . GLY A 1 183 ? -26.583 -15.332 34.086 1.00 86.75 183 GLY A N 1
ATOM 1441 C CA . GLY A 1 183 ? -26.462 -16.585 34.835 1.00 86.75 183 GLY A CA 1
ATOM 1442 C C . GLY A 1 183 ? -25.110 -16.773 35.535 1.00 86.75 183 GLY A C 1
ATOM 1443 O O . GLY A 1 183 ? -24.664 -17.907 35.677 1.00 86.75 183 GLY A O 1
ATOM 1444 N N . LEU A 1 184 ? -24.441 -15.681 35.925 1.00 87.69 184 LEU A N 1
ATOM 1445 C CA . LEU A 1 184 ? -23.126 -15.712 36.577 1.00 87.69 184 LEU A CA 1
ATOM 1446 C C . LEU A 1 184 ? -23.238 -15.908 38.093 1.00 87.69 184 LEU A C 1
ATOM 1448 O O . LEU A 1 184 ? -24.186 -15.436 38.728 1.00 87.69 184 LEU A O 1
ATOM 1452 N N . ALA A 1 185 ? -22.225 -16.537 38.683 1.00 84.12 185 ALA A N 1
ATOM 1453 C CA . ALA A 1 185 ? -22.099 -16.733 40.116 1.00 84.12 185 ALA A CA 1
ATOM 1454 C C . ALA A 1 185 ? -21.943 -15.403 40.880 1.00 84.12 185 ALA A C 1
ATOM 1456 O O . ALA A 1 185 ? -21.305 -14.437 40.439 1.00 84.12 185 ALA A O 1
ATOM 1457 N N . GLU A 1 186 ? -22.488 -15.364 42.098 1.00 76.75 186 GLU A N 1
ATOM 1458 C CA . GLU A 1 186 ? -22.291 -14.259 43.039 1.00 76.75 186 GLU A CA 1
ATOM 1459 C C . GLU A 1 186 ? -20.904 -14.341 43.702 1.00 76.75 186 GLU A C 1
ATOM 1461 O O . GLU A 1 186 ? -20.778 -14.591 44.895 1.00 76.75 186 GLU A O 1
ATOM 1466 N N . CYS A 1 187 ? -19.841 -14.147 42.920 1.00 75.00 187 CYS A N 1
ATOM 1467 C CA . CYS A 1 187 ? -18.475 -14.012 43.436 1.00 75.00 187 CYS A CA 1
ATOM 1468 C C . CYS A 1 187 ? -18.058 -12.540 43.567 1.00 75.00 187 CYS A C 1
ATOM 1470 O O . CYS A 1 187 ? -18.539 -11.681 42.819 1.00 75.00 187 CYS A O 1
ATOM 1472 N N . ASP A 1 188 ? -17.141 -12.250 44.489 1.00 82.00 188 ASP A N 1
ATOM 1473 C CA . ASP A 1 188 ? -16.537 -10.921 44.627 1.00 82.00 188 ASP A CA 1
ATOM 1474 C C . ASP A 1 188 ? -15.719 -10.540 43.383 1.00 82.00 188 ASP A C 1
ATOM 1476 O O . ASP A 1 188 ? -15.330 -11.388 42.577 1.00 82.00 188 ASP A O 1
ATOM 1480 N N . LEU A 1 189 ? -15.497 -9.237 43.191 1.00 89.75 189 LEU A N 1
ATOM 1481 C CA . LEU A 1 189 ? -14.784 -8.735 42.018 1.00 89.75 189 LEU A CA 1
ATOM 1482 C C . LEU A 1 189 ? -13.285 -8.790 42.295 1.00 89.75 189 LEU A C 1
ATOM 1484 O O . LEU A 1 189 ? -12.787 -8.127 43.201 1.00 89.75 189 LEU A O 1
ATOM 1488 N N . THR A 1 190 ? -12.560 -9.553 41.491 1.00 91.31 190 THR A N 1
ATOM 1489 C CA . THR A 1 190 ? -11.107 -9.664 41.597 1.00 91.31 190 THR A CA 1
ATOM 1490 C C . THR A 1 190 ? -10.405 -8.641 40.710 1.00 91.31 190 THR A C 1
ATOM 1492 O O . THR A 1 190 ? -10.934 -8.213 39.678 1.00 91.31 190 THR A O 1
ATOM 1495 N N . LEU A 1 191 ? -9.184 -8.264 41.103 1.00 92.31 191 LEU A N 1
ATOM 1496 C CA . LEU A 1 191 ? -8.295 -7.490 40.240 1.00 92.31 191 LEU A CA 1
ATOM 1497 C C . LEU A 1 191 ? -7.934 -8.319 38.994 1.00 92.31 191 LEU A C 1
ATOM 1499 O O . LEU A 1 191 ? -7.601 -9.496 39.144 1.00 92.31 191 LEU A O 1
ATOM 1503 N N . PRO A 1 192 ? -7.985 -7.729 37.787 1.00 93.19 192 PRO A N 1
ATOM 1504 C CA . PRO A 1 192 ? -7.696 -8.451 36.555 1.00 93.19 192 PRO A CA 1
ATOM 1505 C C . PRO A 1 192 ? -6.195 -8.729 36.407 1.00 93.19 192 PRO A C 1
ATOM 1507 O O . PRO A 1 192 ? -5.364 -7.836 36.594 1.00 93.19 192 PRO A O 1
ATOM 1510 N N . SER A 1 193 ? -5.858 -9.961 36.031 1.00 94.25 193 SER A N 1
ATOM 1511 C CA . SER A 1 193 ? -4.514 -10.369 35.601 1.00 94.25 193 SER A CA 1
ATOM 1512 C C . SER A 1 193 ? -4.148 -9.802 34.223 1.00 94.25 193 SER A C 1
ATOM 1514 O O . SER A 1 193 ? -5.026 -9.386 33.472 1.00 94.25 193 SER A O 1
ATOM 1516 N N . ASP A 1 194 ? -2.864 -9.819 33.849 1.00 93.81 194 ASP A N 1
ATOM 1517 C CA . ASP A 1 194 ? -2.380 -9.289 32.558 1.00 93.81 194 ASP A CA 1
ATOM 1518 C C . ASP A 1 194 ? -3.145 -9.833 31.344 1.00 93.81 194 ASP A C 1
ATOM 1520 O O . ASP A 1 194 ? -3.423 -9.096 30.398 1.00 93.81 194 ASP A O 1
ATOM 1524 N N . GLU A 1 195 ? -3.495 -11.118 31.377 1.00 94.75 195 GLU A N 1
ATOM 1525 C CA . GLU A 1 195 ? -4.241 -11.773 30.305 1.00 94.75 195 GLU A CA 1
ATOM 1526 C C . GLU A 1 195 ? -5.714 -11.346 30.304 1.00 94.75 195 GLU A C 1
ATOM 1528 O O . GLU A 1 195 ? -6.248 -10.950 29.268 1.00 94.75 195 GLU A O 1
ATOM 1533 N N . GLU A 1 196 ? -6.357 -11.316 31.475 1.00 96.06 196 GLU A N 1
ATOM 1534 C CA . GLU A 1 196 ? -7.739 -10.841 31.610 1.00 96.06 196 GLU A CA 1
ATOM 1535 C C . GLU A 1 196 ? -7.875 -9.379 31.167 1.00 96.06 196 GLU A C 1
ATOM 1537 O O . GLU A 1 196 ? -8.846 -9.025 30.505 1.00 96.06 196 GLU A O 1
ATOM 1542 N N . ARG A 1 197 ? -6.880 -8.524 31.445 1.00 95.94 197 ARG A N 1
ATOM 1543 C CA . ARG A 1 197 ? -6.876 -7.123 30.994 1.00 95.94 197 ARG A CA 1
ATOM 1544 C C . ARG A 1 197 ? -6.964 -7.005 29.478 1.00 95.94 197 ARG A C 1
ATOM 1546 O O . ARG A 1 197 ? -7.770 -6.215 28.991 1.00 95.94 197 ARG A O 1
ATOM 1553 N N . LYS A 1 198 ? -6.189 -7.800 28.733 1.00 95.50 198 LYS A N 1
ATOM 1554 C CA . LYS A 1 198 ? -6.242 -7.815 27.260 1.00 95.50 198 LYS A CA 1
ATOM 1555 C C . LYS A 1 198 ? -7.620 -8.242 26.758 1.00 95.50 198 LYS A C 1
ATOM 1557 O O . LYS A 1 198 ? -8.180 -7.609 25.868 1.00 95.50 198 LYS A O 1
ATOM 1562 N N . GLN A 1 199 ? -8.197 -9.273 27.370 1.00 97.00 199 GLN A N 1
ATOM 1563 C CA . GLN A 1 199 ? -9.525 -9.782 27.016 1.00 97.00 199 GLN A CA 1
ATOM 1564 C C . GLN A 1 199 ? -10.627 -8.747 27.299 1.00 97.00 199 GLN A C 1
ATOM 1566 O O . GLN A 1 199 ? -11.511 -8.528 26.471 1.00 97.00 199 GLN A O 1
ATOM 1571 N N . ILE A 1 200 ? -10.538 -8.035 28.427 1.00 97.19 200 ILE A N 1
ATOM 1572 C CA . ILE A 1 200 ? -11.446 -6.930 28.758 1.00 97.19 200 ILE A CA 1
ATOM 1573 C C . ILE A 1 200 ? -11.298 -5.778 27.757 1.00 97.19 200 ILE A C 1
ATOM 1575 O O . ILE A 1 200 ? -12.310 -5.245 27.304 1.00 97.19 200 ILE A O 1
ATOM 1579 N N . VAL A 1 201 ? -10.066 -5.398 27.389 1.00 97.00 201 VAL A N 1
ATOM 1580 C CA . VAL A 1 201 ? -9.815 -4.357 26.376 1.00 97.00 201 VAL A CA 1
ATOM 1581 C C . VAL A 1 201 ? -10.498 -4.719 25.061 1.00 97.00 201 VAL A C 1
ATOM 1583 O O . VAL A 1 201 ? -11.244 -3.895 24.541 1.00 97.00 201 VAL A O 1
ATOM 1586 N N . LYS A 1 202 ? -10.357 -5.960 24.581 1.00 97.62 202 LYS A N 1
ATOM 1587 C CA . LYS A 1 202 ? -11.062 -6.452 23.384 1.00 97.62 202 LYS A CA 1
ATOM 1588 C C . LYS A 1 202 ? -12.581 -6.287 23.482 1.00 97.62 202 LYS A C 1
ATOM 1590 O O . LYS A 1 202 ? -13.202 -5.810 22.536 1.00 97.62 202 LYS A O 1
ATOM 1595 N N . CYS A 1 203 ? -13.172 -6.592 24.640 1.00 97.62 203 CYS A N 1
ATOM 1596 C CA . CYS A 1 203 ? -14.608 -6.394 24.867 1.00 97.62 203 CYS A CA 1
ATOM 1597 C C . CYS A 1 203 ? -15.009 -4.911 24.808 1.00 97.62 203 CYS A C 1
ATOM 1599 O O . CYS A 1 203 ? -16.030 -4.580 24.211 1.00 97.62 203 CYS A O 1
ATOM 1601 N N . ILE A 1 204 ? -14.211 -4.014 25.404 1.00 96.81 204 ILE A N 1
ATOM 1602 C CA . ILE A 1 204 ? -14.454 -2.562 25.354 1.00 96.81 204 ILE A CA 1
ATOM 1603 C C . ILE A 1 204 ? -14.355 -2.049 23.914 1.00 96.81 204 ILE A C 1
ATOM 1605 O O . ILE A 1 204 ? -15.222 -1.292 23.484 1.00 96.81 204 ILE A O 1
ATOM 1609 N N . ILE A 1 205 ? -13.329 -2.476 23.170 1.00 96.62 205 ILE A N 1
ATOM 1610 C CA . ILE A 1 205 ? -13.130 -2.104 21.764 1.00 96.62 205 ILE A CA 1
ATOM 1611 C C . ILE A 1 205 ? -14.331 -2.548 20.931 1.00 96.62 205 ILE A C 1
ATOM 1613 O O . ILE A 1 205 ? -14.896 -1.723 20.222 1.00 96.62 205 ILE A O 1
ATOM 1617 N N . ALA A 1 206 ? -14.775 -3.801 21.077 1.00 96.25 206 ALA A N 1
ATOM 1618 C CA . ALA A 1 206 ? -15.940 -4.322 20.364 1.00 96.25 206 ALA A CA 1
ATOM 1619 C C . ALA A 1 206 ? -17.190 -3.461 20.593 1.00 96.25 206 ALA A C 1
ATOM 1621 O O . ALA A 1 206 ? -17.892 -3.115 19.648 1.00 96.25 206 ALA A O 1
ATOM 1622 N N . GLY A 1 207 ? -17.456 -3.078 21.844 1.00 95.38 207 GLY A N 1
ATOM 1623 C CA . GLY A 1 207 ? -18.625 -2.267 22.186 1.00 95.38 207 GLY A CA 1
ATOM 1624 C C . GLY A 1 207 ? -18.510 -0.777 21.890 1.00 95.38 207 GLY A C 1
ATOM 1625 O O . GLY A 1 207 ? -19.505 -0.074 21.994 1.00 95.38 207 GLY A O 1
ATOM 1626 N N . SER A 1 208 ? -17.321 -0.277 21.562 1.00 94.44 208 SER A N 1
ATOM 1627 C CA . SER A 1 208 ? -17.077 1.144 21.269 1.00 94.44 208 SER A CA 1
ATOM 1628 C C . SER A 1 208 ? -16.454 1.347 19.888 1.00 94.44 208 SER A C 1
ATOM 1630 O O . SER A 1 208 ? -15.822 2.373 19.638 1.00 94.44 208 SER A O 1
ATOM 1632 N N . ALA A 1 209 ? -16.626 0.369 18.998 1.00 92.62 209 ALA A N 1
ATOM 1633 C CA . ALA A 1 209 ? -16.121 0.377 17.631 1.00 92.62 209 ALA A CA 1
ATOM 1634 C C . ALA A 1 209 ? -16.648 1.581 16.824 1.00 92.62 209 ALA A C 1
ATOM 1636 O O . ALA A 1 209 ? -15.921 2.145 16.014 1.00 92.62 209 ALA A O 1
ATOM 1637 N N . ASP A 1 210 ? -17.865 2.050 17.121 1.00 91.06 210 ASP A N 1
ATOM 1638 C CA . ASP A 1 210 ? -18.473 3.250 16.530 1.00 91.06 210 ASP A CA 1
ATOM 1639 C C . ASP A 1 210 ? -17.850 4.573 17.018 1.00 91.06 210 ASP A C 1
ATOM 1641 O O . ASP A 1 210 ? -18.139 5.642 16.478 1.00 91.06 210 ASP A O 1
ATOM 1645 N N . LYS A 1 211 ? -16.997 4.513 18.045 1.00 93.19 211 LYS A N 1
ATOM 1646 C CA . LYS A 1 211 ? -16.368 5.657 18.718 1.00 93.19 211 LYS A CA 1
ATOM 1647 C C . LYS A 1 211 ? -14.850 5.602 18.585 1.00 93.19 211 LYS A C 1
ATOM 1649 O O . LYS A 1 211 ? -14.125 5.862 19.551 1.00 93.19 211 LYS A O 1
ATOM 1654 N N . LEU A 1 212 ? -14.374 5.230 17.401 1.00 94.88 212 LEU A N 1
ATOM 1655 C CA . LEU A 1 212 ? -12.958 5.142 17.085 1.00 94.88 212 LEU A CA 1
ATOM 1656 C C . LEU A 1 212 ? -12.373 6.529 16.780 1.00 94.88 212 LEU A C 1
ATOM 1658 O O . LEU A 1 212 ? -12.934 7.329 16.031 1.00 94.88 212 LEU A O 1
ATOM 1662 N N . TRP A 1 213 ? -11.209 6.808 17.360 1.00 94.69 213 TRP A N 1
ATOM 1663 C CA . TRP A 1 213 ? -10.494 8.065 17.185 1.00 94.69 213 TRP A CA 1
ATOM 1664 C C . TRP A 1 213 ? -9.031 7.808 16.853 1.00 94.69 213 TRP A C 1
ATOM 1666 O O . TRP A 1 213 ? -8.349 7.020 17.511 1.00 94.69 213 TRP A O 1
ATOM 1676 N N . ARG A 1 214 ? -8.517 8.553 15.878 1.00 94.12 214 ARG A N 1
ATOM 1677 C CA . ARG A 1 214 ? -7.113 8.543 15.476 1.00 94.12 214 ARG A CA 1
ATOM 1678 C C . ARG A 1 214 ? -6.411 9.806 15.951 1.00 94.12 214 ARG A C 1
ATOM 1680 O O . ARG A 1 214 ? -6.930 10.912 15.811 1.00 94.12 214 ARG A O 1
ATOM 1687 N N . GLN A 1 215 ? -5.194 9.647 16.454 1.00 92.38 215 GLN A N 1
ATOM 1688 C CA . GLN A 1 215 ? -4.302 10.759 16.748 1.00 92.38 215 GLN A CA 1
ATOM 1689 C C . GLN A 1 215 ? -3.976 11.538 15.466 1.00 92.38 215 GLN A C 1
ATOM 1691 O O . GLN A 1 215 ? -3.494 10.970 14.479 1.00 92.38 215 GLN A O 1
ATOM 1696 N N . MET A 1 216 ? -4.211 12.848 15.494 1.00 88.88 216 MET A N 1
ATOM 1697 C CA . MET A 1 216 ? -3.865 13.716 14.373 1.00 88.88 216 MET A CA 1
ATOM 1698 C C . MET A 1 216 ? -2.347 13.851 14.244 1.00 88.88 216 MET A C 1
ATOM 1700 O O . MET A 1 216 ? -1.626 13.984 15.234 1.00 88.88 216 MET A O 1
ATOM 1704 N N . LYS A 1 217 ? -1.868 13.851 13.004 1.00 86.00 217 LYS A N 1
ATOM 1705 C CA . LYS A 1 217 ? -0.489 14.166 12.631 1.00 86.00 217 LYS A CA 1
ATOM 1706 C C . LYS A 1 217 ? -0.425 15.587 12.083 1.00 86.00 217 LYS A C 1
ATOM 1708 O O . LYS A 1 217 ? -1.405 16.118 11.572 1.00 86.00 217 LYS A O 1
ATOM 1713 N N . ILE A 1 218 ? 0.758 16.197 12.125 1.00 79.62 218 ILE A N 1
ATOM 1714 C CA . ILE A 1 218 ? 0.979 17.539 11.553 1.00 79.62 218 ILE A CA 1
ATOM 1715 C C . ILE A 1 218 ? 0.634 17.564 10.053 1.00 79.62 218 ILE A C 1
ATOM 1717 O O . ILE A 1 218 ? 0.073 18.543 9.568 1.00 79.62 218 ILE A O 1
ATOM 1721 N N . THR A 1 219 ? 0.885 16.464 9.339 1.00 76.06 219 THR A N 1
ATOM 1722 C CA . THR A 1 219 ? 0.512 16.281 7.925 1.00 76.06 219 THR A CA 1
ATOM 1723 C C . THR A 1 219 ? -0.996 16.337 7.679 1.00 76.06 219 THR A C 1
ATOM 1725 O O . THR A 1 219 ? -1.414 16.669 6.578 1.00 76.06 219 THR A O 1
ATOM 1728 N N . ASP A 1 220 ? -1.823 16.062 8.694 1.00 76.56 220 ASP A N 1
ATOM 1729 C CA . ASP A 1 220 ? -3.284 16.162 8.587 1.00 76.56 220 ASP A CA 1
ATOM 1730 C C . ASP A 1 220 ? -3.758 17.633 8.657 1.00 76.56 220 ASP A C 1
ATOM 1732 O O . ASP A 1 220 ? -4.887 17.946 8.278 1.00 76.56 220 ASP A O 1
ATOM 1736 N N . LEU A 1 221 ? -2.905 18.543 9.152 1.00 73.00 221 LEU A N 1
ATOM 1737 C CA . LEU A 1 221 ? -3.152 19.990 9.213 1.00 73.00 221 LEU A CA 1
ATOM 1738 C C . LEU A 1 221 ? -2.515 20.753 8.046 1.00 73.00 221 LEU A C 1
ATOM 1740 O O . LEU A 1 221 ? -2.990 21.831 7.688 1.00 73.00 221 LEU A O 1
ATOM 1744 N N . VAL A 1 222 ? -1.429 20.223 7.480 1.00 66.75 222 VAL A N 1
ATOM 1745 C CA . VAL A 1 222 ? -0.644 20.863 6.423 1.00 66.75 222 VAL A CA 1
ATOM 1746 C C . VAL A 1 222 ? -0.391 19.854 5.307 1.00 66.75 222 VAL A C 1
ATOM 1748 O O . VAL A 1 222 ? 0.351 18.894 5.502 1.00 66.75 222 VAL A O 1
ATOM 1751 N N . SER A 1 223 ? -0.967 20.100 4.124 1.00 56.62 223 SER A N 1
ATOM 1752 C CA . SER A 1 223 ? -0.619 19.353 2.906 1.00 56.62 223 SER A CA 1
ATOM 1753 C C . SER A 1 223 ? 0.893 19.432 2.677 1.00 56.62 223 SER A C 1
ATOM 1755 O O . SER A 1 223 ? 1.473 20.521 2.702 1.00 56.62 223 SER A O 1
ATOM 1757 N N . SER A 1 224 ? 1.527 18.280 2.447 1.00 52.53 224 SER A N 1
ATOM 1758 C CA . SER A 1 224 ? 2.982 18.073 2.369 1.00 52.53 224 SER A CA 1
ATOM 1759 C C . SER A 1 224 ? 3.726 18.940 1.342 1.00 52.53 224 SER A C 1
ATOM 1761 O O . SER A 1 224 ? 4.954 18.954 1.337 1.00 52.53 224 SER A O 1
ATOM 1763 N N . ASN A 1 225 ? 3.014 19.683 0.490 1.00 47.56 225 ASN A N 1
ATOM 1764 C CA . ASN A 1 225 ? 3.588 20.452 -0.614 1.00 47.56 225 ASN A CA 1
ATOM 1765 C C . ASN A 1 225 ? 3.920 21.920 -0.279 1.00 47.56 225 ASN A C 1
ATOM 1767 O O . ASN A 1 225 ? 4.422 22.633 -1.146 1.00 47.56 225 ASN A O 1
ATOM 1771 N N . TYR A 1 226 ? 3.691 22.388 0.954 1.00 46.94 226 TYR A N 1
ATOM 1772 C CA . TYR A 1 226 ? 3.982 23.775 1.349 1.00 46.94 226 TYR A CA 1
ATOM 1773 C C . TYR A 1 226 ? 4.963 23.856 2.527 1.00 46.94 226 TYR A C 1
ATOM 1775 O O . TYR A 1 226 ? 4.591 24.107 3.667 1.00 46.94 226 TYR A O 1
ATOM 1783 N N . THR A 1 227 ? 6.258 23.713 2.242 1.00 42.19 227 THR A N 1
ATOM 1784 C CA . THR A 1 227 ? 7.371 23.978 3.178 1.00 42.19 227 THR A CA 1
ATOM 1785 C C . THR A 1 227 ? 7.833 25.442 3.150 1.00 42.19 227 THR A C 1
ATOM 1787 O O . THR A 1 227 ? 9.014 25.736 3.335 1.00 42.19 227 THR A O 1
ATOM 1790 N N . ARG A 1 228 ? 6.917 26.396 2.917 1.00 41.78 228 ARG A N 1
ATOM 1791 C CA . ARG A 1 228 ? 7.233 27.833 2.938 1.00 41.78 228 ARG A CA 1
ATOM 1792 C C . ARG A 1 228 ? 6.408 28.560 3.998 1.00 41.78 228 ARG A C 1
ATOM 1794 O O . ARG A 1 228 ? 5.192 28.678 3.910 1.00 41.78 228 ARG A O 1
ATOM 1801 N N . SER A 1 229 ? 7.132 29.025 5.004 1.00 44.91 229 SER A N 1
ATOM 1802 C CA . SER A 1 229 ? 6.738 29.454 6.347 1.00 44.91 229 SER A CA 1
ATOM 1803 C C . SER A 1 229 ? 5.869 30.715 6.461 1.00 44.91 229 SER A C 1
ATOM 1805 O O . SER A 1 229 ? 5.853 31.314 7.531 1.00 44.91 229 SER A O 1
ATOM 1807 N N . GLU A 1 230 ? 5.168 31.163 5.418 1.00 45.03 230 GLU A N 1
ATOM 1808 C CA . GLU A 1 230 ? 4.573 32.515 5.426 1.00 45.03 230 GLU A CA 1
ATOM 1809 C C . GLU A 1 230 ? 3.061 32.587 5.193 1.00 45.03 230 GLU A C 1
ATOM 1811 O O . GLU A 1 230 ? 2.495 33.671 5.294 1.00 45.03 230 GLU A O 1
ATOM 1816 N N . VAL A 1 231 ? 2.358 31.468 4.986 1.00 46.69 231 VAL A N 1
ATOM 1817 C CA . VAL A 1 231 ? 0.885 31.491 4.888 1.00 46.69 231 VAL A CA 1
ATOM 1818 C C . VAL A 1 231 ? 0.270 30.263 5.556 1.00 46.69 231 VAL A C 1
ATOM 1820 O O . VAL A 1 231 ? -0.273 29.381 4.901 1.00 46.69 231 VAL A O 1
ATOM 1823 N N . PHE A 1 232 ? 0.332 30.197 6.884 1.00 50.31 232 PHE A N 1
ATOM 1824 C CA . PHE A 1 232 ? -0.508 29.268 7.637 1.00 50.31 232 PHE A CA 1
ATOM 1825 C C . PHE A 1 232 ? -1.596 30.055 8.353 1.00 50.31 232 PHE A C 1
ATOM 1827 O O . PHE A 1 232 ? -1.384 30.594 9.434 1.00 50.31 232 PHE A O 1
ATOM 1834 N N . ALA A 1 233 ? -2.800 30.056 7.783 1.00 53.28 233 ALA A N 1
ATOM 1835 C CA . ALA A 1 233 ? -4.033 30.350 8.515 1.00 53.28 233 ALA A CA 1
ATOM 1836 C C . ALA A 1 233 ? -4.406 29.191 9.474 1.00 53.28 233 ALA A C 1
ATOM 1838 O O . ALA A 1 233 ? -5.579 28.881 9.668 1.00 53.28 233 ALA A O 1
ATOM 1839 N N . VAL A 1 234 ? -3.405 28.500 10.034 1.00 57.56 234 VAL A N 1
ATOM 1840 C CA . VAL A 1 234 ? -3.576 27.381 10.960 1.00 57.56 234 VAL A CA 1
ATOM 1841 C C . VAL A 1 234 ? -3.406 27.928 12.371 1.00 57.56 234 VAL A C 1
ATOM 1843 O O . VAL A 1 234 ? -2.370 28.496 12.706 1.00 57.56 234 VAL A O 1
ATOM 1846 N N . ASP A 1 235 ? -4.441 27.766 13.192 1.00 65.81 235 ASP A N 1
ATOM 1847 C CA . ASP A 1 235 ? -4.440 28.157 14.600 1.00 65.81 235 ASP A CA 1
ATOM 1848 C C . ASP A 1 235 ? -3.233 27.537 15.335 1.00 65.81 235 ASP A C 1
ATOM 1850 O O . ASP A 1 235 ? -3.078 26.312 15.398 1.00 65.81 235 ASP A O 1
ATOM 1854 N N . THR A 1 236 ? -2.370 28.385 15.901 1.00 67.19 236 THR A N 1
ATOM 1855 C CA . THR A 1 236 ? -1.157 27.969 16.619 1.00 67.19 236 THR A CA 1
ATOM 1856 C C . THR A 1 236 ? -1.473 27.053 17.799 1.00 67.19 236 THR A C 1
ATOM 1858 O O . THR A 1 236 ? -0.680 26.162 18.104 1.00 67.19 236 THR A O 1
ATOM 1861 N N . TYR A 1 237 ? -2.650 27.184 18.421 1.00 69.62 237 TYR A N 1
ATOM 1862 C CA . TYR A 1 237 ? -3.084 26.271 19.477 1.00 69.62 237 TYR A CA 1
ATOM 1863 C C . TYR A 1 237 ? -3.360 24.857 18.947 1.00 69.62 237 TYR A C 1
ATOM 1865 O O . TYR A 1 237 ? -3.014 23.883 19.618 1.00 69.62 237 TYR A O 1
ATOM 1873 N N . ARG A 1 238 ? -3.914 24.723 17.732 1.00 71.94 238 ARG A N 1
ATOM 1874 C CA . ARG A 1 238 ? -4.153 23.418 17.084 1.00 71.94 238 ARG A CA 1
ATOM 1875 C C . ARG A 1 238 ? -2.845 22.726 16.718 1.00 71.94 238 ARG A C 1
ATOM 1877 O O . ARG A 1 238 ? -2.713 21.525 16.952 1.00 71.94 238 ARG A O 1
ATOM 1884 N N . LEU A 1 239 ? -1.866 23.479 16.216 1.00 75.25 239 LEU A N 1
ATOM 1885 C CA . LEU A 1 239 ? -0.522 22.958 15.944 1.00 75.25 239 LEU A CA 1
ATOM 1886 C C . LEU A 1 239 ? 0.145 22.445 17.224 1.00 75.25 239 LEU A C 1
ATOM 1888 O O . LEU A 1 239 ? 0.633 21.321 17.241 1.00 75.25 239 LEU A O 1
ATOM 1892 N N . VAL A 1 240 ? 0.098 23.219 18.314 1.00 76.12 240 VAL A N 1
ATOM 1893 C CA . VAL A 1 240 ? 0.689 22.820 19.604 1.00 76.12 240 VAL A CA 1
ATOM 1894 C C . VAL A 1 240 ? 0.010 21.580 20.190 1.00 76.12 240 VAL A C 1
ATOM 1896 O O . VAL A 1 240 ? 0.690 20.718 20.746 1.00 76.12 240 VAL A O 1
ATOM 1899 N N . ASP A 1 241 ? -1.316 21.470 20.102 1.00 78.44 241 ASP A N 1
ATOM 1900 C CA . ASP A 1 241 ? -2.023 20.287 20.604 1.00 78.44 241 ASP A CA 1
ATOM 1901 C C . ASP A 1 241 ? -1.768 19.042 19.742 1.00 78.44 241 ASP A C 1
ATOM 1903 O O . ASP A 1 241 ? -1.679 17.943 20.291 1.00 78.44 241 ASP A O 1
ATOM 1907 N N . THR A 1 242 ? -1.585 19.206 18.430 1.00 78.38 242 THR A N 1
ATOM 1908 C CA . THR A 1 242 ? -1.211 18.117 17.511 1.00 78.38 242 THR A CA 1
ATOM 1909 C C . THR A 1 242 ? 0.222 17.651 17.761 1.00 78.38 242 THR A C 1
ATOM 1911 O O . THR A 1 242 ? 0.451 16.460 17.947 1.00 78.38 242 THR A O 1
ATOM 1914 N N . ASP A 1 243 ? 1.169 18.584 17.881 1.00 74.69 243 ASP A N 1
ATOM 1915 C CA . ASP A 1 243 ? 2.576 18.311 18.210 1.00 74.69 243 ASP A CA 1
ATOM 1916 C C . ASP A 1 243 ? 2.721 17.586 19.560 1.00 74.69 243 ASP A C 1
ATOM 1918 O O . ASP A 1 243 ? 3.487 16.636 19.712 1.00 74.69 243 ASP A O 1
ATOM 1922 N N . LYS A 1 244 ? 1.892 17.955 20.544 1.00 79.44 244 LYS A N 1
ATOM 1923 C CA . LYS A 1 244 ? 1.839 17.280 21.851 1.00 79.44 244 LYS A CA 1
ATOM 1924 C C . LYS A 1 244 ? 1.030 15.979 21.849 1.00 79.44 244 LYS A C 1
ATOM 1926 O O . LYS A 1 244 ? 0.868 15.386 22.920 1.00 79.44 244 LYS A O 1
ATOM 1931 N N . GLY A 1 245 ? 0.485 15.557 20.707 1.00 79.88 245 GLY A N 1
ATOM 1932 C CA . GLY A 1 245 ? -0.285 14.322 20.565 1.00 79.88 245 GLY A CA 1
ATOM 1933 C C . GLY A 1 245 ? -1.613 14.307 21.329 1.00 79.88 245 GLY A C 1
ATOM 1934 O O . GLY A 1 245 ? -2.043 13.250 21.794 1.00 79.88 245 GLY A O 1
ATOM 1935 N N . ARG A 1 246 ? -2.236 15.476 21.524 1.00 84.69 246 ARG A N 1
ATOM 1936 C CA . ARG A 1 246 ? -3.447 15.678 22.344 1.00 84.69 246 ARG A CA 1
ATOM 1937 C C . ARG A 1 246 ? -4.733 15.789 21.534 1.00 84.69 246 ARG A C 1
ATOM 1939 O O . ARG A 1 246 ? -5.802 15.782 22.147 1.00 84.69 246 ARG A O 1
ATOM 1946 N N . LEU A 1 247 ? -4.622 15.939 20.217 1.00 89.69 247 LEU A N 1
ATOM 1947 C CA . LEU A 1 247 ? -5.739 16.143 19.304 1.00 89.69 247 LEU A CA 1
ATOM 1948 C C . LEU A 1 247 ? -6.025 14.866 18.510 1.00 89.69 247 LEU A C 1
ATOM 1950 O O . LEU A 1 247 ? -5.109 14.239 17.976 1.00 89.69 247 LEU A O 1
ATOM 1954 N N . TYR A 1 248 ? -7.298 14.495 18.464 1.00 92.69 248 TYR A N 1
ATOM 1955 C CA . TYR A 1 248 ? -7.786 13.280 17.828 1.00 92.69 248 TYR A CA 1
ATOM 1956 C C . TYR A 1 248 ? -8.927 13.611 16.881 1.00 92.69 248 TYR A C 1
ATOM 1958 O O . TYR A 1 248 ? -9.679 14.553 17.137 1.00 92.69 248 TYR A O 1
ATOM 1966 N N . ARG A 1 249 ? -9.060 12.815 15.822 1.00 92.38 249 ARG A N 1
ATOM 1967 C CA . ARG A 1 249 ? -10.107 12.933 14.811 1.00 92.38 249 ARG A CA 1
ATOM 1968 C C . ARG A 1 249 ? -10.804 11.587 14.596 1.00 92.38 249 ARG A C 1
ATOM 1970 O O . ARG A 1 249 ? -10.144 10.559 14.721 1.00 92.38 249 ARG A O 1
ATOM 1977 N N . ASN A 1 250 ? -12.102 11.590 14.301 1.00 91.94 250 ASN A N 1
ATOM 1978 C CA . ASN A 1 250 ? -12.859 10.398 13.884 1.00 91.94 250 ASN A CA 1
ATOM 1979 C C . ASN A 1 250 ? -13.135 10.394 12.365 1.00 91.94 250 ASN A C 1
ATOM 1981 O O . ASN A 1 250 ? -12.794 11.344 11.658 1.00 91.94 250 ASN A O 1
ATOM 1985 N N . ASN A 1 251 ? -13.765 9.332 11.858 1.00 86.50 251 ASN A N 1
ATOM 1986 C CA . ASN A 1 251 ? -14.147 9.186 10.445 1.00 86.50 251 ASN A CA 1
ATOM 1987 C C . ASN A 1 251 ? -15.089 10.301 9.936 1.00 86.50 251 ASN A C 1
ATOM 1989 O O . ASN A 1 251 ? -15.036 10.679 8.771 1.00 86.50 251 ASN A O 1
ATOM 1993 N N . LYS A 1 252 ? -15.893 10.905 10.822 1.00 86.44 252 LYS A N 1
ATOM 1994 C CA . LYS A 1 252 ? -16.786 12.042 10.525 1.00 86.44 252 LYS A CA 1
ATOM 1995 C C . LYS A 1 252 ? -16.066 13.398 10.493 1.00 86.44 252 LYS A C 1
ATOM 1997 O O . LYS A 1 252 ? -16.696 14.426 10.253 1.00 86.44 252 LYS A O 1
ATOM 2002 N N . GLY A 1 253 ? -14.755 13.424 10.738 1.00 86.00 253 GLY A N 1
ATOM 2003 C CA . GLY A 1 253 ? -13.948 14.644 10.745 1.00 86.00 253 GLY A CA 1
ATOM 2004 C C . GLY A 1 253 ? -14.083 15.494 12.013 1.00 86.00 253 GLY A C 1
ATOM 2005 O O . GLY A 1 253 ? -13.528 16.593 12.062 1.00 86.00 253 GLY A O 1
ATOM 2006 N N . GLU A 1 254 ? -14.775 15.010 13.049 1.00 89.88 254 GLU A N 1
ATOM 2007 C CA . GLU A 1 254 ? -14.841 15.691 14.343 1.00 89.88 254 GLU A CA 1
ATOM 2008 C C . GLU A 1 254 ? -13.478 15.676 15.027 1.00 89.88 254 GLU A C 1
ATOM 2010 O O . GLU A 1 254 ? -12.796 14.656 15.026 1.00 89.88 254 GLU A O 1
ATOM 2015 N N . GLU A 1 255 ? -13.104 16.783 15.670 1.00 91.19 255 GLU A N 1
ATOM 2016 C CA . GLU A 1 255 ? -11.841 16.905 16.400 1.00 91.19 255 GLU A CA 1
ATOM 2017 C C . GLU A 1 255 ? -12.084 17.062 17.900 1.00 91.19 255 GLU A C 1
ATOM 2019 O O . GLU A 1 255 ? -12.816 17.957 18.333 1.00 91.19 255 GLU A O 1
ATOM 2024 N N . ARG A 1 256 ? -11.432 16.225 18.715 1.00 91.06 256 ARG A N 1
ATOM 2025 C CA . ARG A 1 256 ? -11.559 16.266 20.179 1.00 91.06 256 ARG A CA 1
ATOM 2026 C C . ARG A 1 256 ? -10.216 16.152 20.878 1.00 91.06 256 ARG A C 1
ATOM 2028 O O . ARG A 1 256 ? -9.269 15.542 20.383 1.00 91.06 256 ARG A O 1
ATOM 2035 N N . LYS A 1 257 ? -10.129 16.776 22.055 1.00 90.69 257 LYS A N 1
ATOM 2036 C CA . LYS A 1 257 ? -8.919 16.759 22.883 1.00 90.69 257 LYS A CA 1
ATOM 2037 C C . LYS A 1 257 ? -8.974 15.645 23.917 1.00 90.69 257 LYS A C 1
ATOM 2039 O O . LYS A 1 257 ? -10.035 15.289 24.423 1.00 90.69 257 LYS A O 1
ATOM 2044 N N . ARG A 1 258 ? -7.809 15.163 24.338 1.00 87.62 258 ARG A N 1
ATOM 2045 C CA . ARG A 1 258 ? -7.710 14.327 25.540 1.00 87.62 258 ARG A CA 1
ATOM 2046 C C . ARG A 1 258 ? -8.291 15.051 26.763 1.00 87.62 258 ARG A C 1
ATOM 2048 O O . ARG A 1 258 ? -7.865 16.167 27.076 1.00 87.62 258 ARG A O 1
ATOM 2055 N N . SER A 1 259 ? -9.173 14.396 27.519 1.00 85.75 259 SER A N 1
ATOM 2056 C CA . SER A 1 259 ? -9.569 14.896 28.839 1.00 85.75 259 SER A CA 1
ATOM 2057 C C . SER A 1 259 ? -8.384 14.895 29.808 1.00 85.75 259 SER A C 1
ATOM 2059 O O . SER A 1 259 ? -7.678 13.898 29.953 1.00 85.75 259 SER A O 1
ATOM 2061 N N . GLN A 1 260 ? -8.200 15.990 30.550 1.00 82.06 260 GLN A N 1
ATOM 2062 C CA . GLN A 1 260 ? -7.175 16.076 31.602 1.00 82.06 260 GLN A CA 1
ATOM 2063 C C . GLN A 1 260 ? -7.405 15.082 32.752 1.00 82.06 260 GLN A C 1
ATOM 2065 O O . GLN A 1 260 ? -6.497 14.848 33.544 1.00 82.06 260 GLN A O 1
ATOM 2070 N N . ARG A 1 261 ? -8.609 14.500 32.847 1.00 84.12 261 ARG A N 1
ATOM 2071 C CA . ARG A 1 261 ? -8.957 13.479 33.844 1.00 84.12 261 ARG A CA 1
ATOM 2072 C C . ARG A 1 261 ? -8.560 12.061 33.434 1.00 84.12 261 ARG A C 1
ATOM 2074 O O . ARG A 1 261 ? -8.564 11.182 34.291 1.00 84.12 261 ARG A O 1
ATOM 2081 N N . SER A 1 262 ? -8.239 11.845 32.156 1.00 86.44 262 SER A N 1
ATOM 2082 C CA . SER A 1 262 ? -7.815 10.538 31.652 1.00 86.44 262 SER A CA 1
ATOM 2083 C C . SER A 1 262 ? -6.462 10.149 32.245 1.00 86.44 262 SER A C 1
ATOM 2085 O O . SER A 1 262 ? -5.532 10.963 32.298 1.00 86.44 262 SER A O 1
ATOM 2087 N N . LEU A 1 263 ? -6.353 8.901 32.685 1.00 82.81 263 LEU A N 1
ATOM 2088 C CA . LEU A 1 263 ? -5.210 8.348 33.407 1.00 82.81 263 LEU A CA 1
ATOM 2089 C C . LEU A 1 263 ? -4.202 7.688 32.479 1.00 82.81 263 LEU A C 1
ATOM 2091 O O . LEU A 1 263 ? -3.048 7.521 32.865 1.00 82.81 263 LEU A O 1
ATOM 2095 N N . ILE A 1 264 ? -4.614 7.382 31.253 1.00 88.81 264 ILE A N 1
ATOM 2096 C CA . ILE A 1 264 ? -3.757 6.740 30.267 1.00 88.81 264 ILE A CA 1
ATOM 2097 C C . ILE A 1 264 ? -3.135 7.755 29.307 1.00 88.81 264 ILE A C 1
ATOM 2099 O O . ILE A 1 264 ? -3.747 8.733 28.877 1.00 88.81 264 ILE A O 1
ATOM 2103 N N . LYS A 1 265 ? -1.879 7.531 28.937 1.00 88.31 265 LYS A N 1
ATOM 2104 C CA . LYS A 1 265 ? -1.273 8.108 27.742 1.00 88.31 265 LYS A CA 1
ATOM 2105 C C . LYS A 1 265 ? -1.949 7.481 26.521 1.00 88.31 265 LYS A C 1
ATOM 2107 O O . LYS A 1 265 ? -1.884 6.270 26.328 1.00 88.31 265 LYS A O 1
ATOM 2112 N N . MET A 1 266 ? -2.585 8.322 25.716 1.00 87.00 266 MET A N 1
ATOM 2113 C CA . MET A 1 266 ? -3.281 7.897 24.506 1.00 87.00 266 MET A CA 1
ATOM 2114 C C . MET A 1 266 ? -2.288 7.449 23.428 1.00 87.00 266 MET A C 1
ATOM 2116 O O . MET A 1 266 ? -1.261 8.105 23.222 1.00 87.00 266 MET A O 1
ATOM 2120 N N . GLY A 1 267 ? -2.595 6.322 22.794 1.00 89.50 267 GLY A N 1
ATOM 2121 C CA . GLY A 1 267 ? -1.894 5.776 21.639 1.00 89.50 267 GLY A CA 1
ATOM 2122 C C . GLY A 1 267 ? -2.385 6.375 20.320 1.00 89.50 267 GLY A C 1
ATOM 2123 O O . GLY A 1 267 ? -3.157 7.328 20.299 1.00 89.50 267 GLY A O 1
ATOM 2124 N N . GLN A 1 268 ? -1.934 5.801 19.204 1.00 91.25 268 GLN A N 1
ATOM 2125 C CA . GLN A 1 268 ? -2.305 6.270 17.864 1.00 91.25 268 GLN A CA 1
ATOM 2126 C C . GLN A 1 268 ? -3.806 6.115 17.577 1.00 91.25 268 GLN A C 1
ATOM 2128 O O . GLN A 1 268 ? -4.389 6.973 16.916 1.00 91.25 268 GLN A O 1
ATOM 2133 N N . LEU A 1 269 ? -4.412 5.030 18.060 1.00 94.12 269 LEU A N 1
ATOM 2134 C CA . LEU A 1 269 ? -5.837 4.743 17.956 1.00 94.12 269 LEU A CA 1
ATOM 2135 C C . LEU A 1 269 ? -6.408 4.527 19.353 1.00 94.12 269 LEU A C 1
ATOM 2137 O O . LEU A 1 269 ? -5.783 3.880 20.199 1.00 94.12 269 LEU A O 1
ATOM 2141 N N . VAL A 1 270 ? -7.597 5.070 19.586 1.00 95.12 270 VAL A N 1
ATOM 2142 C CA . VAL A 1 270 ? -8.335 4.897 20.835 1.00 95.12 270 VAL A CA 1
ATOM 2143 C C . VAL A 1 270 ? -9.828 4.758 20.564 1.00 95.12 270 VAL A C 1
ATOM 2145 O O . VAL A 1 270 ? -10.334 5.324 19.599 1.00 95.12 270 VAL A O 1
ATOM 2148 N N . VAL A 1 271 ? -10.541 4.090 21.466 1.00 95.50 271 VAL A N 1
ATOM 2149 C CA . VAL A 1 271 ? -11.998 4.227 21.591 1.00 95.50 271 VAL A CA 1
ATOM 2150 C C . VAL A 1 271 ? -12.318 5.080 22.814 1.00 95.50 271 VAL A C 1
ATOM 2152 O O . VAL A 1 271 ? -11.676 4.934 23.861 1.00 95.50 271 VAL A O 1
ATOM 2155 N N . ALA A 1 272 ? -13.249 6.024 22.677 1.00 94.25 272 ALA A N 1
ATOM 2156 C CA . ALA A 1 272 ? -13.602 6.944 23.758 1.00 94.25 272 ALA A CA 1
ATOM 2157 C C . ALA A 1 272 ? -14.960 7.622 23.542 1.00 94.25 272 ALA A C 1
ATOM 2159 O O . ALA A 1 272 ? -15.335 7.940 22.413 1.00 94.25 272 ALA A O 1
ATOM 2160 N N . ASP A 1 273 ? -15.646 7.941 24.640 1.00 91.38 273 ASP A N 1
ATOM 2161 C CA . ASP A 1 273 ? -16.900 8.689 24.603 1.00 91.38 273 ASP A CA 1
ATOM 2162 C C . ASP A 1 273 ? -16.640 10.194 24.388 1.00 91.38 273 ASP A C 1
ATOM 2164 O O . ASP A 1 273 ? -15.822 10.792 25.107 1.00 91.38 273 ASP A O 1
ATOM 2168 N N . PRO A 1 274 ? -17.333 10.842 23.433 1.00 91.69 274 PRO A N 1
ATOM 2169 C CA . PRO A 1 274 ? -17.257 12.285 23.249 1.00 91.69 274 PRO A CA 1
ATOM 2170 C C . PRO A 1 274 ? -18.032 13.024 24.351 1.00 91.69 274 PRO A C 1
ATOM 2172 O O . PRO A 1 274 ? -19.191 12.726 24.630 1.00 91.69 274 PRO A O 1
ATOM 2175 N N . GLU A 1 275 ? -17.416 14.042 24.952 1.00 88.62 275 GLU A N 1
ATOM 2176 C CA . GLU A 1 275 ? -18.045 14.907 25.956 1.00 88.62 275 GLU A CA 1
ATOM 2177 C C . GLU A 1 275 ? -17.729 16.384 25.673 1.00 88.62 275 GLU A C 1
ATOM 2179 O O . GLU A 1 275 ? -16.602 16.742 25.332 1.00 88.62 275 GLU A O 1
ATOM 2184 N N . ASP A 1 276 ? -18.716 17.266 25.850 1.00 87.88 276 ASP A N 1
ATOM 2185 C CA . ASP A 1 276 ? -18.521 18.717 25.776 1.00 87.88 276 ASP A CA 1
ATOM 2186 C C . ASP A 1 276 ? -18.497 19.314 27.183 1.00 87.88 276 ASP A C 1
ATOM 2188 O O . ASP A 1 276 ? -19.539 19.489 27.823 1.00 87.88 276 ASP A O 1
ATOM 2192 N N . ILE A 1 277 ? -17.315 19.706 27.660 1.00 83.62 277 ILE A N 1
ATOM 2193 C CA . ILE A 1 277 ? -17.205 20.424 28.930 1.00 83.62 277 ILE A CA 1
ATOM 2194 C C . ILE A 1 277 ? -17.667 21.861 28.706 1.00 83.62 277 ILE A C 1
ATOM 2196 O O . ILE A 1 277 ? -17.012 22.628 27.998 1.00 83.62 277 ILE A O 1
ATOM 2200 N N . ARG A 1 278 ? -18.776 22.237 29.346 1.00 83.94 278 ARG A N 1
ATOM 2201 C CA . ARG A 1 278 ? -19.332 23.593 29.283 1.00 83.94 278 ARG A CA 1
ATOM 2202 C C . ARG A 1 278 ? -19.023 24.365 30.556 1.00 83.94 278 ARG A C 1
ATOM 2204 O O . ARG A 1 278 ? -19.288 23.893 31.662 1.00 83.94 278 ARG A O 1
ATOM 2211 N N . PHE A 1 279 ? -18.482 25.568 30.417 1.00 80.00 279 PHE A N 1
ATOM 2212 C CA . PHE A 1 279 ? -18.300 26.491 31.534 1.00 80.00 279 PHE A CA 1
ATOM 2213 C C . PHE A 1 279 ? -18.480 27.931 31.072 1.00 80.00 279 PHE A C 1
ATOM 2215 O O . PHE A 1 279 ?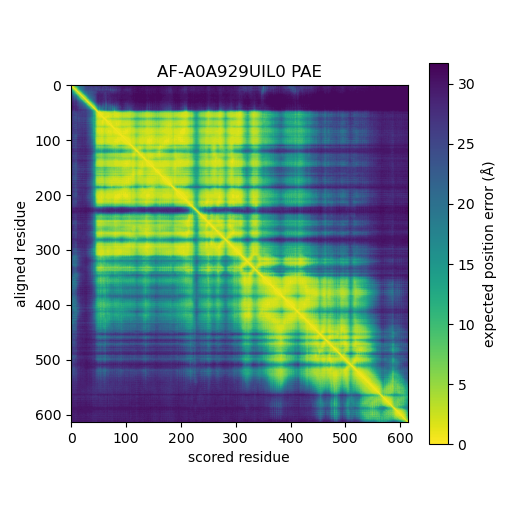 -18.327 28.254 29.900 1.00 80.00 279 PHE A O 1
ATOM 2222 N N . ARG A 1 280 ? -18.808 28.816 32.014 1.00 78.56 280 ARG A N 1
ATOM 2223 C CA . ARG A 1 280 ? -18.905 30.247 31.728 1.00 78.56 280 ARG A CA 1
ATOM 2224 C C . ARG A 1 280 ? -17.548 30.911 31.908 1.00 78.56 280 ARG A C 1
ATOM 2226 O O . ARG A 1 280 ? -16.988 30.865 33.005 1.00 78.56 280 ARG A O 1
ATOM 2233 N N . GLN A 1 281 ? -17.058 31.561 30.861 1.00 76.38 281 GLN A N 1
ATOM 2234 C CA . GLN A 1 281 ? -15.886 32.427 30.895 1.00 76.38 281 GLN A CA 1
ATOM 2235 C C . GLN A 1 281 ? -16.323 33.823 30.456 1.00 76.38 281 GLN A C 1
ATOM 2237 O O . GLN A 1 281 ? -16.902 33.985 29.392 1.00 76.38 281 GLN A O 1
ATOM 2242 N N . ASN A 1 282 ? -16.108 34.831 31.304 1.00 75.94 282 ASN A N 1
ATOM 2243 C CA . ASN A 1 282 ? -16.503 36.222 31.033 1.00 75.94 282 ASN A CA 1
ATOM 2244 C C . ASN A 1 282 ? -17.993 36.423 30.669 1.00 75.94 282 ASN A C 1
ATOM 2246 O O . ASN A 1 282 ? -18.340 37.384 29.996 1.00 75.94 282 ASN A O 1
ATOM 2250 N N . GLY A 1 283 ? -18.883 35.539 31.133 1.00 77.88 283 GLY A N 1
ATOM 2251 C CA . GLY A 1 283 ? -20.321 35.597 30.836 1.00 77.88 283 GLY A CA 1
ATOM 2252 C C . GLY A 1 283 ? -20.751 34.798 29.601 1.00 77.88 283 GLY A C 1
ATOM 2253 O O . GLY A 1 283 ? -21.936 34.498 29.483 1.00 77.88 283 GLY A O 1
ATOM 2254 N N . GLU A 1 284 ? -19.809 34.365 28.762 1.00 77.44 284 GLU A N 1
ATOM 2255 C CA . GLU A 1 284 ? -20.058 33.512 27.598 1.00 77.44 284 GLU A CA 1
ATOM 2256 C C . GLU A 1 284 ? -19.870 32.031 27.947 1.00 77.44 284 GLU A C 1
ATOM 2258 O O . GLU A 1 284 ? -19.020 31.662 28.764 1.00 77.44 284 GLU A O 1
ATOM 2263 N N . GLU A 1 285 ? -20.695 31.165 27.359 1.00 81.44 285 GLU A N 1
ATOM 2264 C CA . GLU A 1 285 ? -20.565 29.716 27.506 1.00 81.44 285 GLU A CA 1
ATOM 2265 C C . GLU A 1 285 ? -19.481 29.202 26.554 1.00 81.44 285 GLU A C 1
ATOM 2267 O O . GLU A 1 285 ? -19.658 29.173 25.339 1.00 81.44 285 GLU A O 1
ATOM 2272 N N . VAL A 1 286 ? -18.355 28.777 27.119 1.00 81.44 286 VAL A N 1
ATOM 2273 C CA . VAL A 1 286 ? -17.265 28.137 26.385 1.00 81.44 286 VAL A CA 1
ATOM 2274 C C . VAL A 1 286 ? -17.466 26.627 26.442 1.00 81.44 286 VAL A C 1
ATOM 2276 O O . VAL A 1 286 ? -17.709 26.062 27.513 1.00 81.44 286 VAL A O 1
ATOM 2279 N N . LYS A 1 287 ? -17.351 25.972 25.283 1.00 84.81 287 LYS A N 1
ATOM 2280 C CA . LYS A 1 287 ? -17.409 24.513 25.139 1.00 84.81 287 LYS A CA 1
ATOM 2281 C C . LYS A 1 287 ? -16.026 23.987 24.780 1.00 84.81 287 LYS A C 1
ATOM 2283 O O . LYS A 1 287 ? -15.423 24.453 23.818 1.00 84.81 287 LYS A O 1
ATOM 2288 N N . ILE A 1 288 ? -15.529 23.020 25.546 1.00 84.31 288 ILE A N 1
ATOM 2289 C CA . ILE A 1 288 ? -14.302 22.289 25.217 1.00 84.31 288 ILE A CA 1
ATOM 2290 C C . ILE A 1 288 ? -14.690 20.847 24.867 1.00 84.31 288 ILE A C 1
ATOM 2292 O O . ILE A 1 288 ? -15.096 20.115 25.774 1.00 84.31 288 ILE A O 1
ATOM 2296 N N . PRO A 1 289 ? -14.552 20.431 23.595 1.00 89.88 289 PRO A N 1
ATOM 2297 C CA . PRO A 1 289 ? -14.807 19.058 23.184 1.00 89.88 289 PRO A CA 1
ATOM 2298 C C . PRO A 1 289 ? -13.654 18.154 23.638 1.00 89.88 289 PRO A C 1
ATOM 2300 O O . PRO A 1 289 ? -12.490 18.360 23.272 1.00 89.88 289 PRO A O 1
ATOM 2303 N N . VAL A 1 290 ? -13.970 17.152 24.455 1.00 91.75 290 VAL A N 1
ATOM 2304 C CA . VAL A 1 290 ? -13.002 16.209 25.019 1.00 91.75 290 VAL A CA 1
ATOM 2305 C C . VAL A 1 290 ? -13.426 14.757 24.826 1.00 91.75 290 VAL A C 1
ATOM 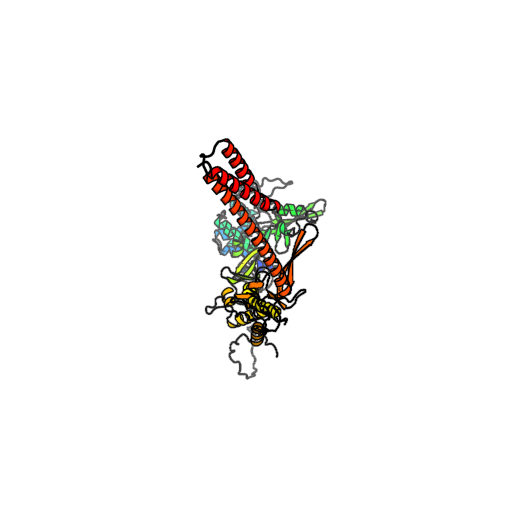2307 O O . VAL A 1 290 ? -14.588 14.461 24.567 1.00 91.75 290 VAL A O 1
ATOM 2310 N N . LEU A 1 291 ? -12.458 13.859 24.981 1.00 92.88 291 LEU A N 1
ATOM 2311 C CA . LEU A 1 291 ? -12.656 12.413 25.041 1.00 92.88 291 LEU A CA 1
ATOM 2312 C C . LEU A 1 291 ? -12.574 11.920 26.490 1.00 92.88 291 LEU A C 1
ATOM 2314 O O . LEU A 1 291 ? -11.613 12.250 27.199 1.00 92.88 291 LEU A O 1
ATOM 2318 N N . LYS A 1 292 ? -13.564 11.130 26.918 1.00 90.62 292 LYS A N 1
ATOM 2319 C CA . LYS A 1 292 ? -13.650 10.480 28.238 1.00 90.62 292 LYS A CA 1
ATOM 2320 C C . LYS A 1 292 ? -13.690 8.954 28.079 1.00 90.62 292 LYS A C 1
ATOM 2322 O O . LYS A 1 292 ? -14.098 8.447 27.043 1.00 90.62 292 LYS A O 1
ATOM 2327 N N . GLY A 1 293 ? -13.258 8.227 29.114 1.00 90.44 293 GLY A N 1
ATOM 2328 C CA . GLY A 1 293 ? -13.337 6.762 29.128 1.00 90.44 293 GLY A CA 1
ATOM 2329 C C . GLY A 1 293 ? -12.416 6.127 28.089 1.00 90.44 293 GLY A C 1
ATOM 2330 O O . GLY A 1 293 ? -12.814 5.204 27.387 1.00 90.44 293 GLY A O 1
ATOM 2331 N N . ILE A 1 294 ? -11.207 6.673 27.947 1.00 94.56 294 ILE A N 1
ATOM 2332 C CA . ILE A 1 294 ? -10.328 6.351 26.828 1.00 94.56 294 ILE A CA 1
ATOM 2333 C C . ILE A 1 294 ? -9.765 4.941 27.003 1.00 94.56 294 ILE A C 1
ATOM 2335 O O . ILE A 1 294 ? -9.310 4.583 28.090 1.00 94.56 294 ILE A O 1
ATOM 2339 N N . THR A 1 295 ? -9.762 4.161 25.926 1.00 96.50 295 THR A N 1
ATOM 2340 C CA . THR A 1 295 ? -9.106 2.851 25.840 1.00 96.50 295 THR A CA 1
ATOM 2341 C C . THR A 1 295 ? -8.211 2.816 24.610 1.00 96.50 295 THR A C 1
ATOM 2343 O O . THR A 1 295 ? -8.654 3.167 23.518 1.00 96.50 295 THR A O 1
ATOM 2346 N N . ASN A 1 296 ? -6.946 2.436 24.788 1.00 96.06 296 ASN A N 1
ATOM 2347 C CA . ASN A 1 296 ? -5.994 2.294 23.689 1.00 96.06 296 ASN A CA 1
ATOM 2348 C C . ASN A 1 296 ? -6.347 1.082 22.820 1.00 96.06 296 ASN A C 1
ATOM 2350 O O . ASN A 1 296 ? -6.747 0.042 23.339 1.00 96.06 296 ASN A O 1
ATOM 2354 N N . VAL A 1 297 ? -6.184 1.234 21.506 1.00 95.12 297 VAL A N 1
ATOM 2355 C CA . VAL A 1 297 ? -6.550 0.223 20.509 1.00 95.12 297 VAL A CA 1
ATOM 2356 C C . VAL A 1 297 ? -5.302 -0.243 19.774 1.00 95.12 297 VAL A C 1
ATOM 2358 O O . VAL A 1 297 ? -4.611 0.560 19.142 1.00 95.12 297 VAL A O 1
ATOM 2361 N N . GLU A 1 298 ? -5.039 -1.546 19.819 1.00 93.50 298 GLU A N 1
ATOM 2362 C CA . GLU A 1 298 ? -4.094 -2.191 18.910 1.00 93.50 298 GLU A CA 1
ATOM 2363 C C . GLU A 1 298 ? -4.818 -2.636 17.634 1.00 93.50 298 GLU A C 1
ATOM 2365 O O . GLU A 1 298 ? -5.946 -3.127 17.677 1.00 93.50 298 GLU A O 1
ATOM 2370 N N . LEU A 1 299 ? -4.170 -2.468 16.477 1.00 91.31 299 LEU A N 1
ATOM 2371 C CA . LEU A 1 299 ? -4.767 -2.809 15.179 1.00 91.31 299 LEU A CA 1
ATOM 2372 C C . LEU A 1 299 ? -5.111 -4.297 15.058 1.00 91.31 299 LEU A C 1
ATOM 2374 O O . LEU A 1 299 ? -6.116 -4.634 14.438 1.00 91.31 299 LEU A O 1
ATOM 2378 N N . SER A 1 300 ? -4.298 -5.178 15.646 1.00 91.19 300 SER A N 1
ATOM 2379 C CA . SER A 1 300 ? -4.556 -6.622 15.685 1.00 91.19 300 SER A CA 1
ATOM 2380 C C . SER A 1 300 ? -5.831 -6.951 16.451 1.00 91.19 300 SER A C 1
ATOM 2382 O O . SER A 1 300 ? -6.643 -7.735 15.969 1.00 91.19 300 SER A O 1
ATOM 2384 N N . ASP A 1 301 ? -6.032 -6.312 17.604 1.00 93.50 301 ASP A N 1
ATOM 2385 C CA . ASP A 1 301 ? -7.226 -6.512 18.422 1.00 93.50 301 ASP A CA 1
ATOM 2386 C C . ASP A 1 301 ? -8.466 -5.974 17.707 1.00 93.50 301 ASP A C 1
ATOM 2388 O O . ASP A 1 301 ? -9.497 -6.640 17.685 1.00 93.50 301 ASP A O 1
ATOM 2392 N N . LEU A 1 302 ? -8.354 -4.807 17.061 1.00 93.62 302 LEU A N 1
ATOM 2393 C CA . LEU A 1 302 ? -9.449 -4.222 16.289 1.00 93.62 302 LEU A CA 1
ATOM 2394 C C . LEU A 1 302 ? -9.846 -5.100 15.094 1.00 93.62 302 LEU A C 1
ATOM 2396 O O . LEU A 1 302 ? -11.035 -5.307 14.876 1.00 93.62 302 LEU A O 1
ATOM 2400 N N . ARG A 1 303 ? -8.870 -5.656 14.358 1.00 91.38 303 ARG A N 1
ATOM 2401 C CA . ARG A 1 303 ? -9.130 -6.613 13.266 1.00 91.38 303 ARG A CA 1
ATOM 2402 C C . ARG A 1 303 ? -9.842 -7.870 13.752 1.00 91.38 303 ARG A C 1
ATOM 2404 O O . ARG A 1 303 ? -10.650 -8.420 13.016 1.00 91.38 303 ARG A O 1
ATOM 2411 N N . GLU A 1 304 ? -9.544 -8.326 14.966 1.00 92.81 304 GLU A N 1
ATOM 2412 C CA . GLU A 1 304 ? -10.199 -9.503 15.535 1.00 92.81 304 GLU A CA 1
ATOM 2413 C C . GLU A 1 304 ? -11.656 -9.222 15.927 1.00 92.81 304 GLU A C 1
ATOM 2415 O O . GLU A 1 304 ? -12.531 -10.036 15.643 1.00 92.81 304 GLU A O 1
ATOM 2420 N N . VAL A 1 305 ? -11.923 -8.098 16.602 1.00 94.31 305 VAL A N 1
ATOM 2421 C CA . VAL A 1 305 ? -13.240 -7.850 17.226 1.00 94.31 305 VAL A CA 1
ATOM 2422 C C . VAL A 1 305 ? -14.197 -7.011 16.382 1.00 94.31 305 VAL A C 1
ATOM 2424 O O . VAL A 1 305 ? -15.406 -7.023 16.637 1.00 94.31 305 VAL A O 1
ATOM 2427 N N . ALA A 1 306 ? -13.669 -6.261 15.415 1.00 93.19 306 ALA A N 1
ATOM 2428 C CA . ALA A 1 306 ? -14.425 -5.386 14.527 1.00 93.19 306 ALA A CA 1
ATOM 2429 C C . ALA A 1 306 ? -13.874 -5.412 13.079 1.00 93.19 306 ALA A C 1
ATOM 2431 O O . ALA A 1 306 ? -13.496 -4.362 12.547 1.00 93.19 306 ALA A O 1
ATOM 2432 N N . PRO A 1 307 ? -13.805 -6.590 12.423 1.00 91.56 307 PRO A N 1
ATOM 2433 C CA . PRO A 1 307 ? -13.309 -6.712 11.048 1.00 91.56 307 PRO A CA 1
ATOM 2434 C C . PRO A 1 307 ? -14.121 -5.892 10.037 1.00 91.56 307 PRO A C 1
ATOM 2436 O O . PRO A 1 307 ? -13.558 -5.418 9.059 1.00 91.56 307 PRO A O 1
ATOM 2439 N N . GLN A 1 308 ? -15.406 -5.649 10.304 1.00 90.00 308 GLN A N 1
ATOM 2440 C CA . GLN A 1 308 ? -16.296 -4.842 9.464 1.00 90.00 308 GLN A CA 1
ATOM 2441 C C . GLN A 1 308 ? -15.870 -3.372 9.314 1.00 90.00 308 GLN A C 1
ATOM 2443 O O . GLN A 1 308 ? -16.390 -2.671 8.457 1.00 90.00 308 GLN A O 1
ATOM 2448 N N . LEU A 1 309 ? -14.943 -2.880 10.147 1.00 90.31 309 LEU A N 1
ATOM 2449 C CA . LEU A 1 309 ? -14.380 -1.533 9.999 1.00 90.31 309 LEU A CA 1
ATOM 2450 C C . LEU A 1 309 ? -13.245 -1.466 8.970 1.00 90.31 309 LEU A C 1
ATOM 2452 O O . LEU A 1 309 ? -12.746 -0.377 8.692 1.00 90.31 309 LEU A O 1
ATOM 2456 N N . PHE A 1 310 ? -12.778 -2.601 8.454 1.00 90.12 310 PHE A N 1
ATOM 2457 C CA . PHE A 1 310 ? -11.688 -2.657 7.489 1.00 90.12 310 PHE A CA 1
ATOM 2458 C C . PHE A 1 310 ? -12.269 -2.869 6.097 1.00 90.12 310 PHE A C 1
ATOM 2460 O O . PHE A 1 310 ? -12.975 -3.844 5.861 1.00 90.12 310 PHE A O 1
ATOM 2467 N N . ALA A 1 311 ? -11.932 -1.967 5.183 1.00 84.69 311 ALA A N 1
ATOM 2468 C CA . ALA A 1 311 ? -12.264 -2.083 3.773 1.00 84.69 311 ALA A CA 1
ATOM 2469 C C . ALA A 1 311 ? -10.974 -2.088 2.954 1.00 84.69 311 ALA A C 1
ATOM 2471 O O . ALA A 1 311 ? -10.021 -1.380 3.284 1.00 84.69 311 ALA A O 1
ATOM 2472 N N . ASP A 1 312 ? -10.949 -2.872 1.886 1.00 83.81 312 ASP A N 1
ATOM 2473 C CA . ASP A 1 312 ? -9.850 -2.875 0.930 1.00 83.81 312 ASP A CA 1
ATOM 2474 C C . ASP A 1 312 ? -10.254 -2.025 -0.281 1.00 83.81 312 ASP A C 1
ATOM 2476 O O . ASP A 1 312 ? -11.166 -2.374 -1.030 1.00 83.81 312 ASP A O 1
ATOM 2480 N N . GLU A 1 313 ? -9.592 -0.880 -0.458 1.00 81.25 313 GLU A N 1
ATOM 2481 C CA . GLU A 1 313 ? -9.770 -0.030 -1.633 1.00 81.25 313 GLU A CA 1
ATOM 2482 C C . GLU A 1 313 ? -8.961 -0.584 -2.803 1.00 81.25 313 GLU A C 1
ATOM 2484 O O . GLU A 1 313 ? -7.757 -0.827 -2.689 1.00 81.25 313 GLU A O 1
ATOM 2489 N N . ASP A 1 314 ? -9.608 -0.738 -3.955 1.00 81.62 314 ASP A N 1
ATOM 2490 C CA . ASP A 1 314 ? -8.944 -1.164 -5.180 1.00 81.62 314 ASP A CA 1
ATOM 2491 C C . ASP A 1 314 ? -7.998 -0.071 -5.708 1.00 81.62 314 ASP A C 1
ATOM 2493 O O . ASP A 1 314 ? -8.420 1.050 -6.009 1.00 81.62 314 ASP A O 1
ATOM 2497 N N . ARG A 1 315 ? -6.705 -0.392 -5.823 1.00 84.25 315 ARG A N 1
ATOM 2498 C CA . ARG A 1 315 ? -5.676 0.470 -6.428 1.00 84.25 315 ARG A CA 1
ATOM 2499 C C . ARG A 1 315 ? -5.257 -0.020 -7.821 1.00 84.25 315 ARG A C 1
ATOM 2501 O O . ARG A 1 315 ? -4.337 0.549 -8.409 1.00 84.25 315 ARG A O 1
ATOM 2508 N N . GLY A 1 316 ? -5.934 -1.032 -8.362 1.00 87.75 316 GLY A N 1
ATOM 2509 C CA . GLY A 1 316 ? -5.661 -1.638 -9.660 1.00 87.75 316 GLY A CA 1
ATOM 2510 C C . GLY A 1 316 ? -4.691 -2.815 -9.571 1.00 87.75 316 GLY A C 1
ATOM 2511 O O . GLY A 1 316 ? -4.656 -3.556 -8.588 1.00 87.75 316 GLY A O 1
ATOM 2512 N N . PHE A 1 317 ? -3.888 -3.001 -10.618 1.00 91.25 317 PHE A N 1
ATOM 2513 C CA . PHE A 1 317 ? -3.010 -4.162 -10.767 1.00 91.25 317 PHE A CA 1
ATOM 2514 C C . PHE A 1 317 ? -1.532 -3.768 -10.789 1.00 91.25 317 PHE A C 1
ATOM 2516 O O . PHE A 1 317 ? -1.148 -2.708 -11.285 1.00 91.25 317 PHE A O 1
ATOM 2523 N N . VAL A 1 318 ? -0.693 -4.648 -10.244 1.00 91.94 318 VAL A N 1
ATOM 2524 C CA . VAL A 1 318 ? 0.770 -4.542 -10.270 1.00 91.94 318 VAL A CA 1
ATOM 2525 C C . VAL A 1 318 ? 1.397 -5.904 -10.547 1.00 91.94 318 VAL A C 1
ATOM 2527 O O . VAL A 1 318 ? 0.730 -6.932 -10.503 1.00 91.94 318 VAL A O 1
ATOM 2530 N N . VAL A 1 319 ? 2.703 -5.920 -10.811 1.00 90.62 319 VAL A N 1
ATOM 2531 C CA . VAL A 1 319 ? 3.458 -7.166 -10.990 1.00 90.62 319 VAL A CA 1
ATOM 2532 C C . VAL A 1 319 ? 3.971 -7.659 -9.638 1.00 90.62 319 VAL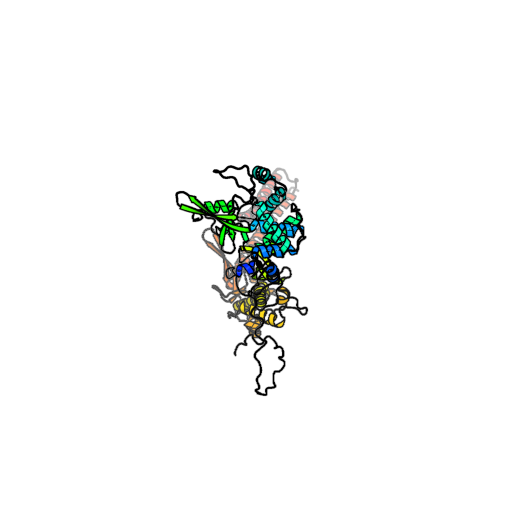 A C 1
ATOM 2534 O O . VAL A 1 319 ? 4.609 -6.914 -8.878 1.00 90.62 319 VAL A O 1
ATOM 2537 N N . GLY A 1 320 ? 3.651 -8.910 -9.324 1.00 88.00 320 GLY A N 1
ATOM 2538 C CA . GLY A 1 320 ? 4.142 -9.649 -8.173 1.00 88.00 320 GLY A CA 1
ATOM 2539 C C . GLY A 1 320 ? 5.650 -9.892 -8.240 1.00 88.00 320 GLY A C 1
ATOM 2540 O O . GLY A 1 320 ? 6.317 -9.617 -9.233 1.00 88.00 320 GLY A O 1
ATOM 2541 N N . SER A 1 321 ? 6.225 -10.392 -7.148 1.00 85.69 321 SER A N 1
ATOM 2542 C CA . SER A 1 321 ? 7.644 -10.787 -7.127 1.00 85.69 321 SER A CA 1
ATOM 2543 C C . SER A 1 321 ? 7.945 -12.012 -7.997 1.00 85.69 321 SER A C 1
ATOM 2545 O O . SER A 1 321 ? 9.101 -12.283 -8.295 1.00 85.69 321 SER A O 1
ATOM 2547 N N . ASP A 1 322 ? 6.908 -12.760 -8.347 1.00 87.06 322 ASP A N 1
ATOM 2548 C CA . ASP A 1 322 ? 6.890 -13.953 -9.188 1.00 87.06 322 ASP A CA 1
ATOM 2549 C C . ASP A 1 322 ? 6.556 -13.645 -10.657 1.00 87.06 322 ASP A C 1
ATOM 2551 O O . ASP A 1 322 ? 6.276 -14.563 -11.419 1.00 87.06 322 ASP A O 1
ATOM 2555 N N . ASP A 1 323 ? 6.575 -12.365 -11.042 1.00 89.50 323 ASP A N 1
ATOM 2556 C CA . ASP A 1 323 ? 6.222 -11.885 -12.384 1.00 89.50 323 ASP A CA 1
ATOM 2557 C C . ASP A 1 323 ? 4.757 -12.144 -12.796 1.00 89.50 323 ASP A C 1
ATOM 2559 O O . ASP A 1 323 ? 4.386 -12.019 -13.962 1.00 89.50 323 ASP A O 1
ATOM 2563 N N . LYS A 1 324 ? 3.886 -12.474 -11.833 1.00 90.75 324 LYS A N 1
ATOM 2564 C CA . LYS A 1 324 ? 2.445 -12.642 -12.063 1.00 90.75 324 LYS A CA 1
ATOM 2565 C C . LYS A 1 324 ? 1.689 -11.337 -11.791 1.00 90.75 324 LYS A C 1
ATOM 2567 O O . LYS A 1 324 ? 2.081 -10.573 -10.903 1.00 90.75 324 LYS A O 1
ATOM 2572 N N . PRO A 1 325 ? 0.593 -11.045 -12.512 1.00 90.38 325 PRO A N 1
ATOM 2573 C CA . PRO A 1 325 ? -0.263 -9.916 -12.175 1.00 90.38 325 PRO A CA 1
ATOM 2574 C C . PRO A 1 325 ? -0.957 -10.168 -10.828 1.00 90.38 325 PRO A C 1
ATOM 2576 O O . PRO A 1 325 ? -1.546 -11.221 -10.600 1.00 90.38 325 PRO A O 1
ATOM 2579 N N . VAL A 1 326 ? -0.893 -9.190 -9.927 1.00 91.12 326 VAL A N 1
ATOM 2580 C CA . VAL A 1 326 ? -1.552 -9.220 -8.615 1.00 91.12 326 VAL A CA 1
ATOM 2581 C C . VAL A 1 326 ? -2.353 -7.946 -8.409 1.00 91.12 326 VAL A C 1
ATOM 2583 O O . VAL A 1 326 ? -1.992 -6.878 -8.912 1.00 91.12 326 VAL A O 1
ATOM 2586 N N . LYS A 1 327 ? -3.445 -8.046 -7.653 1.00 90.06 327 LYS A N 1
ATOM 2587 C CA . LYS A 1 327 ? -4.270 -6.888 -7.327 1.00 90.06 327 LYS A CA 1
ATOM 2588 C C . LYS A 1 327 ? -3.635 -6.126 -6.174 1.00 90.06 327 LYS A C 1
ATOM 2590 O O . LYS A 1 327 ? -3.281 -6.707 -5.146 1.00 90.06 327 LYS A O 1
ATOM 2595 N N . LEU A 1 328 ? -3.453 -4.828 -6.371 1.00 87.75 328 LEU A N 1
ATOM 2596 C CA . LEU A 1 328 ? -2.997 -3.914 -5.341 1.00 87.75 328 LEU A CA 1
ATOM 2597 C C . LEU A 1 328 ? -4.234 -3.366 -4.642 1.00 87.75 328 LEU A C 1
ATOM 2599 O O . LEU A 1 328 ? -5.051 -2.688 -5.261 1.00 87.75 328 LEU A O 1
ATOM 2603 N N . VAL A 1 329 ? -4.368 -3.659 -3.357 1.00 86.75 329 VAL A N 1
ATOM 2604 C CA . VAL A 1 329 ? -5.411 -3.073 -2.518 1.00 86.75 329 VAL A CA 1
ATOM 2605 C C . VAL A 1 329 ? -4.777 -2.229 -1.434 1.00 86.75 329 VAL A C 1
ATOM 2607 O O . VAL A 1 329 ? -3.733 -2.582 -0.889 1.00 86.75 329 VAL A O 1
ATOM 2610 N N . GLU A 1 330 ? -5.388 -1.103 -1.108 1.00 84.12 330 GLU A N 1
ATOM 2611 C CA . GLU A 1 330 ? -5.023 -0.348 0.080 1.00 84.12 330 GLU A CA 1
ATOM 2612 C C . GLU A 1 330 ? -6.034 -0.651 1.174 1.00 84.12 330 GLU A C 1
ATOM 2614 O O . GLU A 1 330 ? -7.214 -0.337 1.039 1.00 84.12 330 GLU A O 1
ATOM 2619 N N . SER A 1 331 ? -5.577 -1.255 2.270 1.00 82.44 331 SER A N 1
ATOM 2620 C CA . SER A 1 331 ? -6.464 -1.478 3.405 1.00 82.44 331 SER A CA 1
ATOM 2621 C C . SER A 1 331 ? -6.687 -0.166 4.140 1.00 82.44 331 SER A C 1
ATOM 2623 O O . SER A 1 331 ? -5.746 0.485 4.616 1.00 82.44 331 SER A O 1
ATOM 2625 N N . VAL A 1 332 ? -7.952 0.186 4.292 1.00 86.75 332 VAL A N 1
ATOM 2626 C CA . VAL A 1 332 ? -8.402 1.409 4.931 1.00 86.75 332 VAL A CA 1
ATOM 2627 C C . VAL A 1 332 ? -9.234 1.058 6.155 1.00 86.75 332 VAL A C 1
ATOM 2629 O O . VAL A 1 332 ? -10.087 0.175 6.133 1.00 86.75 332 VAL A O 1
ATOM 2632 N N . LEU A 1 333 ? -8.959 1.750 7.256 1.00 88.00 333 LEU A N 1
ATOM 2633 C CA . LEU A 1 333 ? -9.740 1.651 8.479 1.00 88.00 333 LEU A CA 1
ATOM 2634 C C . LEU A 1 333 ? -10.813 2.734 8.502 1.00 88.00 333 LEU A C 1
ATOM 2636 O O . LEU A 1 333 ? -10.479 3.913 8.373 1.00 88.00 333 LEU A O 1
ATOM 2640 N N . ASP A 1 334 ? -12.053 2.318 8.743 1.00 85.19 334 ASP A N 1
ATOM 2641 C CA . ASP A 1 334 ? -13.209 3.147 9.081 1.00 85.19 334 ASP A CA 1
ATOM 2642 C C . ASP A 1 334 ? -13.358 4.362 8.147 1.00 85.19 334 ASP A C 1
ATOM 2644 O O . ASP A 1 334 ? -13.161 5.513 8.545 1.00 85.19 334 ASP A O 1
ATOM 2648 N N . ASN A 1 335 ? -13.636 4.093 6.867 1.00 79.00 335 ASN A N 1
ATOM 2649 C CA . ASN A 1 335 ? -13.874 5.110 5.832 1.00 79.00 335 ASN A CA 1
ATOM 2650 C C . ASN A 1 335 ? -12.753 6.160 5.699 1.00 79.00 335 ASN A C 1
ATOM 2652 O O . ASN A 1 335 ? -13.005 7.364 5.628 1.00 79.00 335 ASN A O 1
ATOM 2656 N N . GLY A 1 336 ? -11.492 5.727 5.681 1.00 77.50 336 GLY A N 1
ATOM 2657 C CA . GLY A 1 336 ? -10.351 6.632 5.479 1.00 77.50 336 GLY A CA 1
ATOM 2658 C C . GLY A 1 336 ? -9.749 7.195 6.761 1.00 77.50 336 GLY A C 1
ATOM 2659 O O . GLY A 1 336 ? -8.804 7.984 6.688 1.00 77.50 336 GLY A O 1
ATOM 2660 N N . LEU A 1 337 ? -10.237 6.791 7.939 1.00 84.25 337 LEU A N 1
ATOM 2661 C CA . LEU A 1 337 ? -9.698 7.253 9.217 1.00 84.25 337 LEU A CA 1
ATOM 2662 C C . LEU A 1 337 ? -8.195 6.961 9.331 1.00 84.25 337 LEU A C 1
ATOM 2664 O O . LEU A 1 337 ? -7.411 7.828 9.742 1.00 84.25 337 LEU A O 1
ATOM 2668 N N . LEU A 1 338 ? -7.770 5.758 8.938 1.00 83.94 338 LEU A N 1
ATOM 2669 C CA . LEU A 1 338 ? -6.360 5.384 8.880 1.00 83.94 338 LEU A CA 1
ATOM 2670 C C . LEU A 1 338 ? -6.058 4.514 7.655 1.00 83.94 338 LEU A C 1
ATOM 2672 O O . LEU A 1 338 ? -6.643 3.451 7.482 1.00 83.94 338 LEU A O 1
ATOM 2676 N N . GLN A 1 339 ? -5.080 4.943 6.859 1.00 82.62 339 GLN A N 1
ATOM 2677 C CA . GLN A 1 339 ? -4.472 4.128 5.807 1.00 82.62 339 GLN A CA 1
ATOM 2678 C C . GLN A 1 339 ? -3.484 3.145 6.441 1.00 82.62 339 GLN A C 1
ATOM 2680 O O . GLN A 1 339 ? -2.571 3.559 7.166 1.00 82.62 339 GLN A O 1
ATOM 2685 N N . LEU A 1 340 ? -3.692 1.847 6.213 1.00 78.62 340 LEU A N 1
ATOM 2686 C CA . LEU A 1 340 ? -2.904 0.769 6.823 1.00 78.62 340 LEU A CA 1
ATOM 2687 C C . LEU A 1 340 ? -1.783 0.261 5.909 1.00 78.62 340 LEU A C 1
ATOM 2689 O O . LEU A 1 340 ? -0.928 -0.498 6.367 1.00 78.62 340 LEU A O 1
ATOM 2693 N N . GLY A 1 341 ? -1.757 0.732 4.661 1.00 75.69 341 GLY A N 1
ATOM 2694 C CA . GLY A 1 341 ? -0.746 0.419 3.660 1.00 75.69 341 GLY A CA 1
ATOM 2695 C C . GLY A 1 341 ? -1.275 -0.453 2.527 1.00 75.69 341 GLY A C 1
ATOM 2696 O O . GLY A 1 341 ? -2.351 -1.049 2.610 1.00 75.69 341 GLY A O 1
ATOM 2697 N N . GLU A 1 342 ? -0.482 -0.509 1.463 1.00 82.62 342 GLU A N 1
ATOM 2698 C CA . GLU A 1 342 ? -0.766 -1.312 0.281 1.00 82.62 342 GLU A CA 1
ATOM 2699 C C . GLU A 1 342 ? -0.473 -2.793 0.543 1.00 82.62 342 GLU A C 1
ATOM 2701 O O . GLU A 1 342 ? 0.576 -3.166 1.078 1.00 82.62 342 GLU A O 1
ATOM 2706 N N . GLN A 1 343 ? -1.398 -3.644 0.124 1.00 80.38 343 GLN A N 1
ATOM 2707 C CA . GLN A 1 343 ? -1.272 -5.088 0.115 1.00 80.38 343 GLN A CA 1
ATOM 2708 C C . GLN A 1 343 ? -1.420 -5.599 -1.314 1.00 80.38 343 GLN A C 1
ATOM 2710 O O . GLN A 1 343 ? -2.182 -5.069 -2.120 1.00 80.38 343 GLN A O 1
ATOM 2715 N N . ARG A 1 344 ? -0.668 -6.652 -1.627 1.00 84.62 344 ARG A N 1
ATOM 2716 C CA . ARG A 1 344 ? -0.782 -7.373 -2.892 1.00 84.62 344 ARG A CA 1
ATOM 2717 C C . ARG A 1 344 ? -1.561 -8.644 -2.620 1.00 84.62 344 ARG A C 1
ATOM 2719 O O . ARG A 1 344 ? -1.087 -9.487 -1.860 1.00 84.62 344 ARG A O 1
ATOM 2726 N N . ILE A 1 345 ? -2.736 -8.762 -3.217 1.00 84.19 345 ILE A N 1
ATOM 2727 C CA . ILE A 1 345 ? -3.606 -9.924 -3.065 1.00 84.19 345 ILE A CA 1
ATOM 2728 C C . ILE A 1 345 ? -3.738 -10.656 -4.398 1.00 84.19 345 ILE A C 1
ATOM 2730 O O . ILE A 1 345 ? -3.677 -10.055 -5.475 1.00 84.19 345 ILE A O 1
ATOM 2734 N N . ALA A 1 346 ? -3.905 -11.974 -4.317 1.00 81.50 346 ALA A N 1
ATOM 2735 C CA . ALA A 1 346 ? -4.298 -12.760 -5.475 1.00 81.50 346 ALA A CA 1
ATOM 2736 C C . ALA A 1 346 ? -5.706 -12.326 -5.896 1.00 81.50 346 ALA A C 1
ATOM 2738 O O . ALA A 1 346 ? -6.590 -12.181 -5.052 1.00 81.50 346 ALA A O 1
ATOM 2739 N N . ALA A 1 347 ? -5.897 -12.102 -7.189 1.00 80.00 347 ALA A N 1
ATOM 2740 C CA . ALA A 1 347 ? -7.191 -11.770 -7.756 1.00 80.00 347 ALA A CA 1
ATOM 2741 C C . ALA A 1 347 ? -7.534 -12.751 -8.866 1.00 80.00 347 ALA A C 1
ATOM 2743 O O . ALA A 1 347 ? -6.649 -13.301 -9.524 1.00 80.00 347 ALA A O 1
ATOM 2744 N N . GLU A 1 348 ? -8.831 -12.957 -9.055 1.00 84.19 348 GLU A N 1
ATOM 2745 C CA . GLU A 1 348 ? -9.330 -13.737 -10.174 1.00 84.19 348 GLU A CA 1
ATOM 2746 C C . GLU A 1 348 ? -9.040 -13.015 -11.503 1.00 84.19 348 GLU A C 1
ATOM 2748 O O . GLU A 1 348 ? -8.985 -11.779 -11.534 1.00 84.19 348 GLU A O 1
ATOM 2753 N N . PRO A 1 349 ? -8.847 -13.763 -12.604 1.00 86.38 349 PRO A N 1
ATOM 2754 C CA . PRO A 1 349 ? -8.654 -13.176 -13.923 1.00 86.38 349 PRO A CA 1
ATOM 2755 C C . PRO A 1 349 ? -9.846 -12.292 -14.303 1.00 86.38 349 PRO A C 1
ATOM 2757 O O . PRO A 1 349 ? -10.995 -12.731 -14.256 1.00 86.38 349 PRO A O 1
ATOM 2760 N N . SER A 1 350 ? -9.575 -11.056 -14.714 1.00 89.19 350 SER A N 1
ATOM 2761 C CA . SER A 1 350 ? -10.598 -10.093 -15.128 1.00 89.19 350 SER A CA 1
ATOM 2762 C C . SER A 1 350 ? -10.193 -9.359 -16.405 1.00 89.19 350 SER A C 1
ATOM 2764 O O . SER A 1 350 ? -9.026 -9.363 -16.801 1.00 89.19 350 SER A O 1
ATOM 2766 N N . GLU A 1 351 ? -11.160 -8.705 -17.051 1.00 88.19 351 GLU A N 1
ATOM 2767 C CA . GLU A 1 351 ? -10.909 -7.872 -18.236 1.00 88.19 351 GLU A CA 1
ATOM 2768 C C . GLU A 1 351 ? -9.949 -6.714 -17.918 1.00 88.19 351 GLU A C 1
ATOM 2770 O O . GLU A 1 351 ? -9.015 -6.449 -18.671 1.00 88.19 351 GLU A O 1
ATOM 2775 N N . GLU A 1 352 ? -10.105 -6.088 -16.750 1.00 89.12 352 GLU A N 1
ATOM 2776 C CA . GLU A 1 352 ? -9.206 -5.029 -16.277 1.00 89.12 352 GLU A CA 1
ATOM 2777 C C . GLU A 1 352 ? -7.774 -5.542 -16.043 1.00 89.12 352 GLU A C 1
ATOM 2779 O O . GLU A 1 352 ? -6.802 -4.842 -16.332 1.00 89.12 352 GLU A O 1
ATOM 2784 N N . MET A 1 353 ? -7.625 -6.784 -15.563 1.00 92.44 353 MET A N 1
ATOM 2785 C CA . MET A 1 353 ? -6.314 -7.422 -15.419 1.00 92.44 353 MET A CA 1
ATOM 2786 C C . MET A 1 353 ? -5.678 -7.696 -16.787 1.00 92.44 353 MET A C 1
ATOM 2788 O O . MET A 1 353 ? -4.476 -7.488 -16.951 1.00 92.44 353 MET A O 1
ATOM 2792 N N . ALA A 1 354 ? -6.467 -8.131 -17.774 1.00 92.25 354 ALA A N 1
ATOM 2793 C CA . ALA A 1 354 ? -5.983 -8.352 -19.134 1.00 92.25 354 ALA A CA 1
ATOM 2794 C C . ALA A 1 354 ? -5.470 -7.047 -19.764 1.00 92.25 354 ALA A C 1
ATOM 2796 O O . ALA A 1 354 ? -4.357 -7.023 -20.288 1.00 92.25 354 ALA A O 1
ATOM 2797 N N . ASP A 1 355 ? -6.229 -5.952 -19.645 1.00 93.25 355 ASP A N 1
ATOM 2798 C CA . ASP A 1 355 ? -5.818 -4.622 -20.120 1.00 93.25 355 ASP A CA 1
ATOM 2799 C C . ASP A 1 355 ? -4.518 -4.148 -19.445 1.00 93.25 355 ASP A C 1
ATOM 2801 O O . ASP A 1 355 ? -3.601 -3.657 -20.111 1.00 93.25 355 ASP A O 1
ATOM 2805 N N . PHE A 1 356 ? -4.383 -4.371 -18.132 1.00 94.56 356 PHE A N 1
ATOM 2806 C CA . PHE A 1 356 ? -3.137 -4.102 -17.416 1.00 94.56 356 PHE A CA 1
ATOM 2807 C C . PHE A 1 356 ? -1.953 -4.898 -17.987 1.00 94.56 356 PHE A C 1
ATOM 2809 O O . PHE A 1 356 ? -0.898 -4.313 -18.247 1.00 94.56 356 PHE A O 1
ATOM 2816 N N . VAL A 1 357 ? -2.114 -6.209 -18.197 1.00 94.31 357 VAL A N 1
ATOM 2817 C CA . VAL A 1 357 ? -1.056 -7.082 -18.733 1.00 94.31 357 VAL A CA 1
ATOM 2818 C C . VAL A 1 357 ? -0.641 -6.639 -20.137 1.00 94.31 357 VAL A C 1
ATOM 2820 O O . VAL A 1 357 ? 0.555 -6.508 -20.399 1.00 94.31 357 VAL A O 1
ATOM 2823 N N . VAL A 1 358 ? -1.601 -6.325 -21.012 1.00 95.81 358 VAL A N 1
ATOM 2824 C CA . VAL A 1 358 ? -1.338 -5.833 -22.376 1.00 95.81 358 VAL A CA 1
ATOM 2825 C C . VAL A 1 358 ? -0.474 -4.574 -22.345 1.00 95.81 358 VAL A C 1
ATOM 2827 O O . VAL A 1 358 ? 0.607 -4.549 -22.938 1.00 95.81 358 VAL A O 1
ATOM 2830 N N . LYS A 1 359 ? -0.894 -3.553 -21.589 1.00 94.69 359 LYS A N 1
ATOM 2831 C CA . LYS A 1 359 ? -0.158 -2.282 -21.464 1.00 94.69 359 LYS A CA 1
ATOM 2832 C C . LYS A 1 359 ? 1.224 -2.471 -20.853 1.00 94.69 359 LYS A C 1
ATOM 2834 O O . LYS A 1 359 ? 2.185 -1.792 -21.226 1.00 94.69 359 LYS A O 1
ATOM 2839 N N . LYS A 1 360 ? 1.341 -3.389 -19.895 1.00 94.19 360 LYS A N 1
ATOM 2840 C CA . LYS A 1 360 ? 2.602 -3.692 -19.222 1.00 94.19 360 LYS A CA 1
ATOM 2841 C C . LYS A 1 360 ? 3.609 -4.327 -20.184 1.00 94.19 360 LYS A C 1
ATOM 2843 O O . LYS A 1 360 ? 4.723 -3.811 -20.292 1.00 94.19 360 LYS A O 1
ATOM 2848 N N . ILE A 1 361 ? 3.195 -5.350 -20.936 1.00 94.25 361 ILE A N 1
ATOM 2849 C CA . ILE A 1 361 ? 4.027 -6.004 -21.958 1.00 94.25 361 ILE A CA 1
ATOM 2850 C C . ILE A 1 361 ? 4.398 -5.010 -23.060 1.00 94.25 361 ILE A C 1
ATOM 2852 O O . ILE A 1 361 ? 5.572 -4.915 -23.421 1.00 94.25 361 ILE A O 1
ATOM 2856 N N . ALA A 1 362 ? 3.434 -4.223 -23.551 1.00 93.50 362 ALA A N 1
ATOM 2857 C CA . ALA A 1 362 ? 3.667 -3.234 -24.603 1.00 93.50 362 ALA A CA 1
ATOM 2858 C C . ALA A 1 362 ? 4.761 -2.231 -24.211 1.00 93.50 362 ALA A C 1
ATOM 2860 O O . ALA A 1 362 ? 5.607 -1.877 -25.030 1.00 93.50 362 ALA A O 1
ATOM 2861 N N . LYS A 1 363 ? 4.792 -1.818 -22.938 1.00 92.81 363 LYS A N 1
ATOM 2862 C CA . LYS A 1 363 ? 5.806 -0.903 -22.409 1.00 92.81 363 LYS A CA 1
ATOM 2863 C C . LYS A 1 363 ? 7.184 -1.551 -22.250 1.00 92.81 363 LYS A C 1
ATOM 2865 O O . LYS A 1 363 ? 8.183 -0.909 -22.569 1.00 92.81 363 LYS A O 1
ATOM 2870 N N . GLU A 1 364 ? 7.258 -2.769 -21.718 1.00 91.62 364 GLU A N 1
ATOM 2871 C CA . GLU A 1 364 ? 8.536 -3.411 -21.363 1.00 91.62 364 GLU A CA 1
ATOM 2872 C C . GLU A 1 364 ? 9.209 -4.108 -22.548 1.00 91.62 364 GLU A C 1
ATOM 2874 O O . GLU A 1 364 ? 10.422 -3.987 -22.717 1.00 91.62 364 GLU A O 1
ATOM 2879 N N . HIS A 1 365 ? 8.431 -4.733 -23.432 1.00 90.88 365 HIS A N 1
ATOM 2880 C CA . HIS A 1 365 ? 8.935 -5.492 -24.583 1.00 90.88 3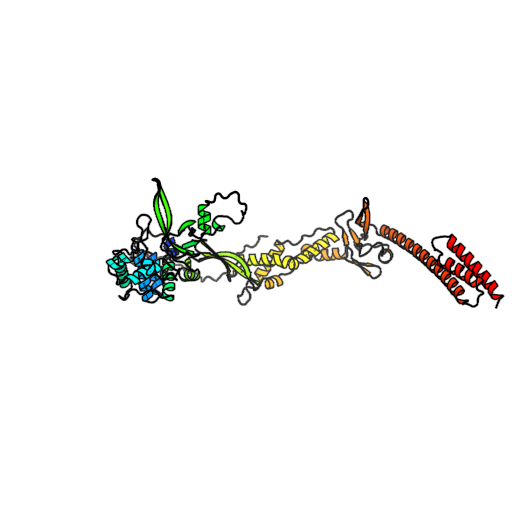65 HIS A CA 1
ATOM 2881 C C . HIS A 1 365 ? 8.845 -4.724 -25.907 1.00 90.88 365 HIS A C 1
ATOM 2883 O O . HIS A 1 365 ? 9.055 -5.289 -26.983 1.00 90.88 365 HIS A O 1
ATOM 2889 N N . ARG A 1 366 ? 8.590 -3.409 -25.856 1.00 91.56 366 ARG A N 1
ATOM 2890 C CA . ARG A 1 366 ? 8.445 -2.548 -27.041 1.00 91.56 366 ARG A CA 1
ATOM 2891 C C . ARG A 1 366 ? 9.588 -2.711 -28.043 1.00 91.56 366 ARG A C 1
ATOM 2893 O O . ARG A 1 366 ? 9.369 -2.877 -29.241 1.00 91.56 366 ARG A O 1
ATOM 2900 N N . TRP A 1 367 ? 10.827 -2.642 -27.558 1.00 88.69 367 TRP A N 1
ATOM 2901 C CA . TRP A 1 367 ? 12.005 -2.722 -28.423 1.00 88.69 367 TRP A CA 1
ATOM 2902 C C . TRP A 1 367 ? 12.123 -4.091 -29.105 1.00 88.69 367 TRP A C 1
ATOM 2904 O O . TRP A 1 367 ? 12.440 -4.160 -30.290 1.00 88.69 367 TRP A O 1
ATOM 2914 N N . GLU A 1 368 ? 11.823 -5.165 -28.377 1.00 89.69 368 GLU A N 1
ATOM 2915 C CA . GLU A 1 368 ? 11.954 -6.541 -28.859 1.00 89.69 368 GLU A CA 1
ATOM 2916 C C . GLU A 1 368 ? 10.862 -6.930 -29.860 1.00 89.69 368 GLU A C 1
ATOM 2918 O O . GLU A 1 368 ? 11.134 -7.713 -30.773 1.00 89.69 368 GLU A O 1
ATOM 2923 N N . LEU A 1 369 ? 9.648 -6.392 -29.688 1.00 91.69 369 LEU A N 1
ATOM 2924 C CA . LEU A 1 369 ? 8.477 -6.740 -30.493 1.00 91.69 369 LEU A CA 1
ATOM 2925 C C . LEU A 1 369 ? 8.306 -5.845 -31.730 1.00 91.69 369 LEU A C 1
ATOM 2927 O O . LEU A 1 369 ? 7.991 -6.374 -32.794 1.00 91.69 369 LEU A O 1
ATOM 2931 N N . ILE A 1 370 ? 8.543 -4.528 -31.628 1.00 93.75 370 ILE A N 1
ATOM 2932 C CA . ILE A 1 370 ? 8.386 -3.578 -32.757 1.00 93.75 370 ILE A CA 1
ATOM 2933 C C . ILE A 1 370 ? 9.649 -2.779 -33.105 1.00 93.75 370 ILE A C 1
ATOM 2935 O O . ILE A 1 370 ? 9.756 -2.251 -34.213 1.00 93.75 370 ILE A O 1
ATOM 2939 N N . GLY A 1 371 ? 10.618 -2.667 -32.191 1.00 90.38 371 GLY A N 1
ATOM 2940 C CA . GLY A 1 371 ? 11.775 -1.776 -32.356 1.00 90.38 371 GLY A CA 1
ATOM 2941 C C . GLY A 1 371 ? 12.669 -2.132 -33.545 1.00 90.38 371 GLY A C 1
ATOM 2942 O O . GLY A 1 371 ? 13.091 -1.245 -34.292 1.00 90.38 371 GLY A O 1
ATOM 2943 N N . GLU A 1 372 ? 12.916 -3.425 -33.763 1.00 91.25 372 GLU A N 1
ATOM 2944 C CA . GLU A 1 372 ? 13.712 -3.906 -34.898 1.00 91.25 372 GLU A CA 1
ATOM 2945 C C . GLU A 1 372 ? 13.014 -3.631 -36.239 1.00 91.25 372 GLU A C 1
ATOM 2947 O O . GLU A 1 372 ? 13.638 -3.102 -37.162 1.00 91.25 372 GLU A O 1
ATOM 2952 N N . ALA A 1 373 ? 11.709 -3.903 -36.325 1.00 92.75 373 ALA A N 1
ATOM 2953 C CA . ALA A 1 373 ? 10.914 -3.667 -37.526 1.00 92.75 373 ALA A CA 1
ATOM 2954 C C . ALA A 1 373 ? 10.871 -2.182 -37.904 1.00 92.75 373 ALA A C 1
ATOM 2956 O O . ALA A 1 373 ? 11.172 -1.832 -39.045 1.00 92.75 373 ALA A O 1
ATOM 2957 N N . ASN A 1 374 ? 10.581 -1.298 -36.945 1.00 94.50 374 ASN A N 1
ATOM 2958 C CA . ASN A 1 374 ? 10.569 0.145 -37.196 1.00 94.50 374 ASN A CA 1
ATOM 2959 C C . ASN A 1 374 ? 11.963 0.659 -37.578 1.00 94.50 374 ASN A C 1
ATOM 2961 O O . ASN A 1 374 ? 12.085 1.421 -38.531 1.00 94.50 374 ASN A O 1
ATOM 2965 N N . SER A 1 375 ? 13.032 0.166 -36.942 1.00 91.88 375 SER A N 1
ATOM 2966 C CA . SER A 1 375 ? 14.407 0.517 -37.332 1.00 91.88 375 SER A CA 1
ATOM 2967 C C . SER A 1 375 ? 14.723 0.116 -38.780 1.00 91.88 375 SER A C 1
ATOM 2969 O O . SER A 1 375 ? 15.373 0.870 -39.513 1.00 91.88 375 SER A O 1
ATOM 2971 N N . GLN A 1 376 ? 14.249 -1.055 -39.221 1.00 90.81 376 GLN A N 1
ATOM 2972 C CA . GLN A 1 376 ? 14.369 -1.483 -40.615 1.00 90.81 376 GLN A CA 1
ATOM 2973 C C . GLN A 1 376 ? 13.544 -0.596 -41.556 1.00 90.81 376 GLN A C 1
ATOM 2975 O O . GLN A 1 376 ? 14.068 -0.179 -42.589 1.00 90.81 376 GLN A O 1
ATOM 2980 N N . LEU A 1 377 ? 12.304 -0.248 -41.199 1.00 92.50 377 LEU A N 1
ATOM 2981 C CA . LEU A 1 377 ? 11.456 0.653 -41.987 1.00 92.50 377 LEU A CA 1
ATOM 2982 C C . LEU A 1 377 ? 12.091 2.037 -42.147 1.00 92.50 377 LEU A C 1
ATOM 2984 O O . LEU A 1 377 ? 12.181 2.534 -43.271 1.00 92.50 377 LEU A O 1
ATOM 2988 N N . SER A 1 378 ? 12.636 2.623 -41.076 1.00 90.62 378 SER A N 1
ATOM 2989 C CA . SER A 1 378 ? 13.343 3.904 -41.163 1.00 90.62 378 SER A CA 1
ATOM 2990 C C . SER A 1 378 ? 14.590 3.799 -42.057 1.00 90.62 378 SER A C 1
ATOM 2992 O O . SER A 1 378 ? 14.897 4.724 -42.813 1.00 90.62 378 SER A O 1
ATOM 2994 N N . ARG A 1 379 ? 15.311 2.666 -42.035 1.00 88.38 379 ARG A N 1
ATOM 2995 C CA . ARG A 1 379 ? 16.447 2.420 -42.945 1.00 88.38 379 ARG A CA 1
ATOM 2996 C C . ARG A 1 379 ? 15.992 2.311 -44.402 1.00 88.38 379 ARG A C 1
ATOM 2998 O O . ARG A 1 379 ? 16.621 2.910 -45.273 1.00 88.38 379 ARG A O 1
ATOM 3005 N N . LEU A 1 380 ? 14.909 1.584 -44.679 1.00 90.38 380 LEU A N 1
ATOM 3006 C CA . LEU A 1 380 ? 14.330 1.468 -46.022 1.00 90.38 380 LEU A CA 1
ATOM 3007 C C . LEU A 1 380 ? 13.850 2.827 -46.543 1.00 90.38 380 LEU A C 1
ATOM 3009 O O . LEU A 1 380 ? 14.083 3.145 -47.713 1.00 90.38 380 LEU A O 1
ATOM 3013 N N . ALA A 1 381 ? 13.252 3.647 -45.677 1.00 89.94 381 ALA A N 1
ATOM 3014 C CA . ALA A 1 381 ? 12.842 5.006 -46.009 1.00 89.94 381 ALA A CA 1
ATOM 3015 C C . ALA A 1 381 ? 14.048 5.884 -46.365 1.00 89.94 381 ALA A C 1
ATOM 3017 O O . ALA A 1 381 ? 14.047 6.551 -47.399 1.00 89.94 381 ALA A O 1
ATOM 3018 N N . ARG A 1 382 ? 15.143 5.805 -45.595 1.00 87.25 382 ARG A N 1
ATOM 3019 C CA . ARG A 1 382 ? 16.400 6.501 -45.932 1.00 87.25 382 ARG A CA 1
ATOM 3020 C C . ARG A 1 382 ? 16.987 6.041 -47.268 1.00 87.25 382 ARG A C 1
ATOM 3022 O O . ARG A 1 382 ? 17.457 6.866 -48.048 1.00 87.25 382 ARG A O 1
ATOM 3029 N N . LYS A 1 383 ? 16.943 4.742 -47.565 1.00 88.38 383 LYS A N 1
ATOM 3030 C CA . LYS A 1 383 ? 17.459 4.179 -48.823 1.00 88.38 383 LYS A CA 1
ATOM 3031 C C . LYS A 1 383 ? 16.660 4.628 -50.038 1.00 88.38 383 LYS A C 1
ATOM 3033 O O . LYS A 1 383 ? 17.224 5.188 -50.973 1.00 88.38 383 LYS A O 1
ATOM 3038 N N . SER A 1 384 ? 15.351 4.406 -50.020 1.00 85.69 384 SER A N 1
ATOM 3039 C CA . SER A 1 384 ? 14.467 4.604 -51.176 1.00 85.69 384 SER A CA 1
ATOM 3040 C C . SER A 1 384 ? 13.947 6.039 -51.306 1.00 85.69 384 SER A C 1
ATOM 3042 O O . SER A 1 384 ? 13.728 6.515 -52.417 1.00 85.69 384 SER A O 1
ATOM 3044 N N . GLY A 1 385 ? 13.821 6.765 -50.192 1.00 82.56 385 GLY A N 1
ATOM 3045 C CA . GLY A 1 385 ? 13.095 8.035 -50.120 1.00 82.56 385 GLY A CA 1
ATOM 3046 C C . GLY A 1 385 ? 11.574 7.860 -50.063 1.00 82.56 385 GLY A C 1
ATOM 3047 O O . GLY A 1 385 ? 10.856 8.853 -50.108 1.00 82.56 385 GLY A O 1
ATOM 3048 N N . GLN A 1 386 ? 11.083 6.620 -49.991 1.00 86.69 386 GLN A N 1
ATOM 3049 C CA . GLN A 1 386 ? 9.673 6.306 -49.801 1.00 86.69 386 GLN A CA 1
ATOM 3050 C C . GLN A 1 386 ? 9.342 6.286 -48.307 1.00 86.69 386 GLN A C 1
ATOM 3052 O O . GLN A 1 386 ? 10.077 5.704 -47.512 1.00 86.69 386 GLN A O 1
ATOM 3057 N N . GLU A 1 387 ? 8.227 6.898 -47.922 1.00 88.31 387 GLU A N 1
ATOM 3058 C CA . GLU A 1 387 ? 7.729 6.821 -46.549 1.00 88.31 387 GLU A CA 1
ATOM 3059 C C . GLU A 1 387 ? 6.991 5.497 -46.319 1.00 88.31 387 GLU A C 1
ATOM 3061 O O . GLU A 1 387 ? 6.178 5.068 -47.144 1.00 88.31 387 GLU A O 1
ATOM 3066 N N . PHE A 1 388 ? 7.265 4.860 -45.181 1.00 90.56 388 PHE A N 1
ATOM 3067 C CA . PHE A 1 388 ? 6.583 3.647 -44.735 1.00 90.56 388 PHE A CA 1
ATOM 3068 C C . PHE A 1 388 ? 5.864 3.913 -43.416 1.00 90.56 388 PHE A C 1
ATOM 3070 O O . PHE A 1 388 ? 6.355 4.670 -42.579 1.00 90.56 388 PHE A O 1
ATOM 3077 N N . ARG A 1 389 ? 4.707 3.274 -43.217 1.00 92.44 389 ARG A N 1
ATOM 3078 C CA . ARG A 1 389 ? 3.986 3.337 -41.943 1.00 92.44 389 ARG A CA 1
ATOM 3079 C C . ARG A 1 389 ? 4.770 2.551 -40.890 1.00 92.44 389 ARG A C 1
ATOM 3081 O O . ARG A 1 389 ? 4.926 1.341 -41.033 1.00 92.44 389 ARG A O 1
ATOM 3088 N N . GLU A 1 390 ? 5.224 3.224 -39.843 1.00 92.31 390 GLU A N 1
ATOM 3089 C CA . GLU A 1 390 ? 5.791 2.575 -38.656 1.00 92.31 390 GLU A CA 1
ATOM 3090 C C . GLU A 1 390 ? 4.679 1.979 -37.779 1.00 92.31 390 GLU A C 1
ATOM 3092 O O . GLU A 1 390 ? 3.553 2.484 -37.761 1.00 92.31 390 GLU A O 1
ATOM 3097 N N . PHE A 1 391 ? 4.993 0.903 -37.058 1.00 94.19 391 PHE A N 1
ATOM 3098 C CA . PHE A 1 391 ? 4.076 0.282 -36.103 1.00 94.19 391 PHE A CA 1
ATOM 3099 C C . PHE A 1 391 ? 3.959 1.146 -34.849 1.00 94.19 391 PHE A C 1
ATOM 3101 O O . PHE A 1 391 ? 4.983 1.532 -34.268 1.00 94.19 391 PHE A O 1
ATOM 3108 N N . SER A 1 392 ? 2.724 1.453 -34.455 1.00 93.25 392 SER A N 1
ATOM 3109 C CA . SER A 1 392 ? 2.431 2.256 -33.269 1.00 93.25 392 SER A CA 1
ATOM 3110 C C . SER A 1 392 ? 2.319 1.400 -32.006 1.00 93.25 392 SER A C 1
ATOM 3112 O O . SER A 1 392 ? 2.333 0.168 -32.058 1.00 93.25 392 SER A O 1
ATOM 3114 N N . ASP A 1 393 ? 2.206 2.062 -30.855 1.00 91.56 393 ASP A N 1
ATOM 3115 C CA . ASP A 1 393 ? 1.985 1.370 -29.586 1.00 91.56 393 ASP A CA 1
ATOM 3116 C C . ASP A 1 393 ? 0.596 0.699 -29.575 1.00 91.56 393 ASP A C 1
ATOM 3118 O O . ASP A 1 393 ? 0.460 -0.401 -29.051 1.00 91.56 393 ASP A O 1
ATOM 3122 N N . GLU A 1 394 ? -0.404 1.268 -30.260 1.00 93.31 394 GLU A N 1
ATOM 3123 C CA . GLU A 1 394 ? -1.724 0.645 -30.429 1.00 93.31 394 GLU A CA 1
ATOM 3124 C C . GLU A 1 394 ? -1.682 -0.626 -31.295 1.00 93.31 394 GLU A C 1
ATOM 3126 O O . GLU A 1 394 ? -2.394 -1.591 -31.003 1.00 93.31 394 GLU A O 1
ATOM 3131 N N . ASP A 1 395 ? -0.850 -0.663 -32.348 1.00 93.44 395 ASP A N 1
ATOM 3132 C CA . ASP A 1 395 ? -0.655 -1.883 -33.147 1.00 93.44 395 ASP A CA 1
ATOM 3133 C C . ASP A 1 395 ? -0.065 -3.003 -32.267 1.00 93.44 395 ASP A C 1
ATOM 3135 O O . ASP A 1 395 ? -0.493 -4.159 -32.343 1.00 93.44 395 ASP A O 1
ATOM 3139 N N . LEU A 1 396 ? 0.896 -2.652 -31.401 1.00 94.50 396 LEU A N 1
ATOM 3140 C CA . LEU A 1 396 ? 1.524 -3.571 -30.454 1.00 94.50 396 LEU A CA 1
ATOM 3141 C C . LEU A 1 396 ? 0.533 -4.067 -29.394 1.00 94.50 396 LEU A C 1
ATOM 3143 O O . LEU A 1 396 ? 0.428 -5.275 -29.186 1.00 94.50 396 LEU A O 1
ATOM 3147 N N . GLU A 1 397 ? -0.213 -3.164 -28.756 1.00 95.31 397 GLU A N 1
ATOM 3148 C CA . GLU A 1 397 ? -1.242 -3.514 -27.771 1.00 95.31 397 GLU A CA 1
ATOM 3149 C C . GLU A 1 397 ? -2.299 -4.446 -28.376 1.00 95.31 397 GLU A C 1
ATOM 3151 O O . GLU A 1 397 ? -2.648 -5.451 -27.760 1.00 95.31 397 GLU A O 1
ATOM 3156 N N . THR A 1 398 ? -2.735 -4.181 -29.612 1.00 95.31 398 THR A N 1
ATOM 3157 C CA . THR A 1 398 ? -3.691 -5.042 -30.329 1.00 95.31 398 THR A CA 1
ATOM 3158 C C . THR A 1 398 ? -3.139 -6.455 -30.506 1.00 95.31 398 THR A C 1
ATOM 3160 O O . THR A 1 398 ? -3.827 -7.425 -30.200 1.00 95.31 398 THR A O 1
ATOM 3163 N N . ARG A 1 399 ? -1.878 -6.594 -30.933 1.00 95.62 399 ARG A N 1
ATOM 3164 C CA . ARG A 1 399 ? -1.255 -7.910 -31.139 1.00 95.62 399 ARG A CA 1
ATOM 3165 C C . ARG A 1 399 ? -1.067 -8.690 -29.842 1.00 95.62 399 ARG A C 1
ATOM 3167 O O . ARG A 1 399 ? -1.246 -9.905 -29.821 1.00 95.62 399 ARG A O 1
ATOM 3174 N N . ILE A 1 400 ? -0.707 -7.998 -28.763 1.00 95.75 400 ILE A N 1
ATOM 3175 C CA . ILE A 1 400 ? -0.594 -8.615 -27.438 1.00 95.75 400 ILE A CA 1
ATOM 3176 C C . ILE A 1 400 ? -1.981 -9.050 -26.951 1.00 95.75 400 ILE A C 1
ATOM 3178 O O . ILE A 1 400 ? -2.112 -10.153 -26.429 1.00 95.75 400 ILE A O 1
ATOM 3182 N N . ALA A 1 401 ? -3.016 -8.230 -27.151 1.00 94.88 401 ALA A N 1
ATOM 3183 C CA . ALA A 1 401 ? -4.389 -8.559 -26.774 1.00 94.88 401 ALA A CA 1
ATOM 3184 C C . ALA A 1 401 ? -4.941 -9.760 -27.561 1.00 94.88 401 ALA A C 1
ATOM 3186 O O . ALA A 1 401 ? -5.554 -10.641 -26.962 1.00 94.88 401 ALA A O 1
ATOM 3187 N N . GLU A 1 402 ? -4.688 -9.836 -28.871 1.00 94.94 402 GLU A N 1
ATOM 3188 C CA . GLU A 1 402 ? -5.039 -10.994 -29.708 1.00 94.94 402 GLU A CA 1
ATOM 3189 C C . GLU A 1 402 ? -4.354 -12.268 -29.202 1.00 94.94 402 GLU A C 1
ATOM 3191 O O . GLU A 1 402 ? -5.022 -13.274 -28.967 1.00 94.94 402 GLU A O 1
ATOM 3196 N N . HIS A 1 403 ? -3.043 -12.208 -28.942 1.00 94.81 403 HIS A N 1
ATOM 3197 C CA . HIS A 1 403 ? -2.310 -13.342 -28.384 1.00 94.81 403 HIS A CA 1
ATOM 3198 C C . HIS A 1 403 ? -2.860 -13.760 -27.014 1.00 94.81 403 HIS A C 1
ATOM 3200 O O . HIS A 1 403 ? -3.080 -14.944 -26.763 1.00 94.81 403 HIS A O 1
ATOM 3206 N N . LEU A 1 404 ? -3.131 -12.793 -26.133 1.00 93.50 404 LEU A N 1
ATOM 3207 C CA . LEU A 1 404 ? -3.675 -13.045 -24.802 1.00 93.50 404 LEU A CA 1
ATOM 3208 C C . LEU A 1 404 ? -5.077 -13.668 -24.857 1.00 93.50 404 LEU A C 1
ATOM 3210 O O . LEU A 1 404 ? -5.384 -14.539 -24.044 1.00 93.50 404 LEU A O 1
ATOM 3214 N N . ALA A 1 405 ? -5.910 -13.269 -25.820 1.00 92.00 405 ALA A N 1
ATOM 3215 C CA . ALA A 1 405 ? -7.224 -13.867 -26.046 1.00 92.00 405 ALA A CA 1
ATOM 3216 C C . ALA A 1 405 ? -7.129 -15.332 -26.510 1.00 92.00 405 ALA A C 1
ATOM 3218 O O . ALA A 1 405 ? -8.004 -16.132 -26.180 1.00 92.00 405 ALA A O 1
ATOM 3219 N N . GLU A 1 406 ? -6.067 -15.700 -27.233 1.00 92.06 406 GLU A N 1
ATOM 3220 C CA . GLU A 1 406 ? -5.812 -17.080 -27.658 1.00 92.06 406 GLU A CA 1
ATOM 3221 C C . GLU A 1 406 ? -5.285 -17.967 -26.519 1.00 92.06 406 GLU A C 1
ATOM 3223 O O . GLU A 1 406 ? -5.736 -19.103 -26.368 1.00 92.06 406 GLU A O 1
ATOM 3228 N N . VAL A 1 407 ? -4.327 -17.475 -25.722 1.00 91.12 407 VAL A N 1
ATOM 3229 C CA . VAL A 1 407 ? -3.635 -18.290 -24.698 1.00 91.12 407 VAL A CA 1
ATOM 3230 C C . VAL A 1 407 ? -4.260 -18.221 -23.303 1.00 91.12 407 VAL A C 1
ATOM 3232 O O . VAL A 1 407 ? -3.993 -19.096 -22.470 1.00 91.12 407 VAL A O 1
ATOM 3235 N N . GLY A 1 408 ? -5.083 -17.200 -23.050 1.00 90.62 408 GLY A N 1
ATOM 3236 C CA . GLY A 1 408 ? -5.701 -16.906 -21.759 1.00 90.62 408 GLY A CA 1
ATOM 3237 C C . GLY A 1 408 ? -4.723 -16.370 -20.703 1.00 90.62 408 GLY A C 1
ATOM 3238 O O . GLY A 1 408 ? -3.512 -16.573 -20.774 1.00 90.62 408 GLY A O 1
ATOM 3239 N N . LEU A 1 409 ? -5.266 -15.709 -19.673 1.00 90.31 409 LEU A N 1
ATOM 3240 C CA . LEU A 1 409 ? -4.497 -15.225 -18.512 1.00 90.31 409 LEU A CA 1
ATOM 3241 C C . LEU A 1 409 ? -4.005 -16.354 -17.594 1.00 90.31 409 LEU A C 1
ATOM 3243 O O . LEU A 1 409 ? -3.051 -16.164 -16.839 1.00 90.31 409 LEU A O 1
ATOM 3247 N N . THR A 1 410 ? -4.654 -17.516 -17.644 1.00 90.94 410 THR A N 1
ATOM 3248 C CA . THR A 1 410 ? -4.310 -18.686 -16.833 1.00 90.94 410 THR A CA 1
ATOM 3249 C C . THR A 1 410 ? -3.712 -19.797 -17.681 1.00 90.94 410 THR A C 1
ATOM 3251 O O . THR A 1 410 ? -4.010 -19.930 -18.871 1.00 90.94 410 THR A O 1
ATOM 3254 N N . ASP A 1 411 ? -2.867 -20.609 -17.064 1.00 87.38 411 ASP A N 1
ATOM 3255 C CA . ASP A 1 411 ? -2.349 -21.833 -17.654 1.00 87.38 411 ASP A CA 1
ATOM 3256 C C . ASP A 1 411 ? -3.345 -23.005 -17.545 1.00 87.38 411 ASP A C 1
ATOM 3258 O O . ASP A 1 411 ? -4.475 -22.865 -17.071 1.00 87.38 411 ASP A O 1
ATOM 3262 N N . GLU A 1 412 ? -2.920 -24.186 -17.998 1.00 85.38 412 GLU A N 1
ATOM 3263 C CA . GLU A 1 412 ? -3.722 -25.418 -17.970 1.00 85.38 412 GLU A CA 1
ATOM 3264 C C . GLU A 1 412 ? -4.044 -25.908 -16.546 1.00 85.38 412 GLU A C 1
ATOM 3266 O O . GLU A 1 412 ? -4.952 -26.719 -16.363 1.00 85.38 412 GLU A O 1
ATOM 3271 N N . THR A 1 413 ? -3.311 -25.426 -15.537 1.00 85.56 413 THR A N 1
ATOM 3272 C CA . THR A 1 413 ? -3.531 -25.749 -14.121 1.00 85.56 413 THR A CA 1
ATOM 3273 C C . THR A 1 413 ? -4.501 -24.781 -13.439 1.00 85.56 413 THR A C 1
ATOM 3275 O O . THR A 1 413 ? -4.951 -25.054 -12.325 1.00 85.56 413 THR A O 1
ATOM 3278 N N . GLY A 1 414 ? -4.871 -23.691 -14.120 1.00 83.44 414 GLY A N 1
ATOM 3279 C CA . GLY A 1 414 ? -5.702 -22.616 -13.583 1.00 83.44 414 GLY A CA 1
ATOM 3280 C C . GLY A 1 414 ? -4.909 -21.544 -12.832 1.00 83.44 414 GLY A C 1
ATOM 3281 O O . GLY A 1 414 ? -5.516 -20.656 -12.237 1.00 83.44 414 GLY A O 1
ATOM 3282 N N . GLU A 1 415 ? -3.573 -21.591 -12.857 1.00 87.56 415 GLU A N 1
ATOM 3283 C CA . GLU A 1 415 ? -2.729 -20.548 -12.277 1.00 87.56 415 GLU A CA 1
ATOM 3284 C C . GLU A 1 415 ? -2.509 -19.397 -13.262 1.00 87.56 415 GLU A C 1
ATOM 3286 O O . GLU A 1 415 ? -2.433 -19.600 -14.472 1.00 87.56 415 GLU A O 1
ATOM 3291 N N . LEU A 1 416 ? -2.360 -18.173 -12.746 1.00 90.12 416 LEU A N 1
ATOM 3292 C CA . LEU A 1 416 ? -1.996 -17.015 -13.567 1.00 90.12 416 LEU A CA 1
ATOM 3293 C C . LEU A 1 416 ? -0.627 -17.228 -14.227 1.00 90.12 416 LEU A C 1
ATOM 3295 O O . LEU A 1 416 ? 0.340 -17.612 -13.557 1.00 90.12 416 LEU A O 1
ATOM 3299 N N . ARG A 1 417 ? -0.557 -16.941 -15.531 1.00 91.25 417 ARG A N 1
ATOM 3300 C CA . ARG A 1 417 ? 0.689 -16.930 -16.306 1.00 91.25 417 ARG A CA 1
ATOM 3301 C C . ARG A 1 417 ? 1.567 -15.751 -15.885 1.00 91.25 417 ARG A C 1
ATOM 3303 O O . ARG A 1 417 ? 1.065 -14.722 -15.428 1.00 91.25 417 ARG A O 1
ATOM 3310 N N . THR A 1 418 ? 2.878 -15.899 -16.056 1.00 92.19 418 THR A N 1
ATOM 3311 C CA . THR A 1 418 ? 3.811 -14.780 -15.878 1.00 92.19 418 THR A CA 1
ATOM 3312 C C . THR A 1 418 ? 3.730 -13.823 -17.065 1.00 92.19 418 THR A C 1
ATOM 3314 O O . THR A 1 418 ? 3.333 -14.210 -18.170 1.00 92.19 418 THR A O 1
ATOM 3317 N N . ILE A 1 419 ? 4.096 -12.565 -16.839 1.00 92.00 419 ILE A N 1
ATOM 3318 C CA . ILE A 1 419 ? 4.128 -11.546 -17.891 1.00 92.00 419 ILE A CA 1
ATOM 3319 C C . ILE A 1 419 ? 5.150 -11.929 -18.963 1.00 92.00 419 ILE A C 1
ATOM 3321 O O . ILE A 1 419 ? 4.842 -11.844 -20.153 1.00 92.00 419 ILE A O 1
ATOM 3325 N N . ASP A 1 420 ? 6.319 -12.420 -18.555 1.00 90.94 420 ASP A N 1
ATOM 3326 C CA . ASP A 1 420 ? 7.390 -12.833 -19.462 1.00 90.94 420 ASP A CA 1
ATOM 3327 C C . ASP A 1 420 ? 6.997 -14.054 -20.324 1.00 90.94 420 ASP A C 1
ATOM 3329 O O . ASP A 1 420 ? 7.348 -14.125 -21.505 1.00 90.94 420 ASP A O 1
ATOM 3333 N N . ASP A 1 421 ? 6.218 -15.004 -19.785 1.00 91.50 421 ASP A N 1
ATOM 3334 C CA . ASP A 1 421 ? 5.714 -16.151 -20.560 1.00 91.50 421 ASP A CA 1
ATOM 3335 C C . ASP A 1 421 ? 4.734 -15.718 -21.656 1.00 91.50 421 ASP A C 1
ATOM 3337 O O . ASP A 1 421 ? 4.816 -16.209 -22.784 1.00 91.50 421 ASP A O 1
ATOM 3341 N N . ILE A 1 422 ? 3.833 -14.779 -21.344 1.00 92.00 422 ILE A N 1
ATOM 3342 C CA . ILE A 1 422 ? 2.909 -14.209 -22.333 1.00 92.00 422 ILE A CA 1
ATOM 3343 C C . ILE A 1 422 ? 3.711 -13.433 -23.382 1.00 92.00 422 ILE A C 1
ATOM 3345 O O . ILE A 1 422 ? 3.522 -13.644 -24.578 1.00 92.00 422 ILE A O 1
ATOM 3349 N N . ALA A 1 423 ? 4.648 -12.580 -22.957 1.00 92.50 423 ALA A N 1
ATOM 3350 C CA . ALA A 1 423 ? 5.444 -11.744 -23.852 1.00 92.50 423 ALA A CA 1
ATOM 3351 C C . ALA A 1 423 ? 6.265 -12.562 -24.864 1.00 92.50 423 ALA A C 1
ATOM 3353 O O . ALA A 1 423 ? 6.303 -12.217 -26.045 1.00 92.50 423 ALA A O 1
ATOM 3354 N N . LYS A 1 424 ? 6.875 -13.678 -24.440 1.00 91.69 424 LYS A N 1
ATOM 3355 C CA . LYS A 1 424 ? 7.634 -14.579 -25.331 1.00 91.69 424 LYS A CA 1
ATOM 3356 C C . LYS A 1 424 ? 6.778 -15.246 -26.403 1.00 91.69 424 LYS A C 1
ATOM 3358 O O . LYS A 1 424 ? 7.314 -15.618 -27.448 1.00 91.69 424 LYS A O 1
ATOM 3363 N N . GLY A 1 425 ? 5.487 -15.436 -26.138 1.00 90.00 425 GLY A N 1
ATOM 3364 C CA . GLY A 1 425 ? 4.540 -15.996 -27.098 1.00 90.00 425 GLY A CA 1
ATOM 3365 C C . GLY A 1 425 ? 4.091 -14.999 -28.169 1.00 90.00 425 GLY A C 1
ATOM 3366 O O . GLY A 1 425 ? 3.645 -15.418 -29.239 1.00 90.00 425 GLY A O 1
ATOM 3367 N N . VAL A 1 426 ? 4.256 -13.692 -27.930 1.00 93.69 426 VAL A N 1
ATOM 3368 C CA . VAL A 1 426 ? 3.846 -12.644 -28.872 1.00 93.69 426 VAL A CA 1
ATOM 3369 C C . VAL A 1 426 ? 4.767 -12.631 -30.092 1.00 93.69 426 VAL A C 1
ATOM 3371 O O . VAL A 1 426 ? 5.988 -12.488 -29.996 1.00 93.69 426 VAL A O 1
ATOM 3374 N N . ALA A 1 427 ? 4.168 -12.739 -31.279 1.00 92.25 427 ALA A N 1
ATOM 3375 C CA . ALA A 1 427 ? 4.898 -12.664 -32.536 1.00 92.25 427 ALA A CA 1
ATOM 3376 C C . ALA A 1 427 ? 5.498 -11.264 -32.754 1.00 92.25 427 ALA A C 1
ATOM 3378 O O . ALA A 1 427 ? 4.801 -10.248 -32.685 1.00 92.25 427 ALA A O 1
ATOM 3379 N N . LYS A 1 428 ? 6.796 -11.222 -33.075 1.00 93.69 428 LYS A N 1
ATOM 3380 C CA . LYS A 1 428 ? 7.503 -9.988 -33.445 1.00 93.69 428 LYS A CA 1
ATOM 3381 C C . LYS A 1 428 ? 6.980 -9.440 -34.766 1.00 93.69 428 LYS A C 1
ATOM 3383 O O . LYS A 1 428 ? 6.696 -10.206 -35.685 1.00 93.69 428 LYS A O 1
ATOM 3388 N N . PHE A 1 429 ? 6.928 -8.120 -34.874 1.00 93.44 429 PHE A N 1
ATOM 3389 C CA . PHE A 1 429 ? 6.596 -7.448 -36.122 1.00 93.44 429 PHE A CA 1
ATOM 3390 C C . PHE A 1 429 ? 7.748 -7.564 -37.121 1.00 93.44 429 PHE A C 1
ATOM 3392 O O . PHE A 1 429 ? 8.924 -7.557 -36.751 1.00 93.44 429 PHE A O 1
ATOM 3399 N N . ASN A 1 430 ? 7.405 -7.618 -38.403 1.00 92.62 430 ASN A N 1
ATOM 3400 C CA . ASN A 1 430 ? 8.352 -7.560 -39.510 1.00 92.62 430 ASN A CA 1
ATOM 3401 C C . ASN A 1 430 ? 8.083 -6.320 -40.380 1.00 92.62 430 ASN A C 1
ATOM 3403 O O . ASN A 1 430 ? 6.936 -6.001 -40.681 1.00 92.62 430 ASN A O 1
ATOM 3407 N N . ALA A 1 431 ? 9.136 -5.647 -40.853 1.00 91.19 431 ALA A N 1
ATOM 3408 C CA . ALA A 1 431 ? 9.026 -4.542 -41.809 1.00 91.19 431 ALA A CA 1
ATOM 3409 C C . ALA A 1 431 ? 8.217 -4.924 -43.066 1.00 91.19 431 ALA A C 1
ATOM 3411 O O . ALA A 1 431 ? 7.449 -4.108 -43.580 1.00 91.19 431 ALA A O 1
ATOM 3412 N N . ALA A 1 432 ? 8.322 -6.179 -43.517 1.00 91.50 432 ALA A N 1
ATOM 3413 C CA . ALA A 1 432 ? 7.556 -6.692 -44.651 1.00 91.50 432 ALA A CA 1
ATOM 3414 C C . ALA A 1 432 ? 6.030 -6.653 -44.433 1.00 91.50 432 ALA A C 1
ATOM 3416 O O . ALA A 1 432 ? 5.293 -6.565 -45.411 1.00 91.50 432 ALA A O 1
ATOM 3417 N N . GLU A 1 433 ? 5.540 -6.672 -43.186 1.00 91.38 433 GLU A N 1
ATOM 3418 C CA . GLU A 1 433 ? 4.106 -6.510 -42.891 1.00 91.38 433 GLU A CA 1
ATOM 3419 C C . GLU A 1 433 ? 3.600 -5.099 -43.234 1.00 91.38 433 GLU A C 1
ATOM 3421 O O . GLU A 1 433 ? 2.416 -4.928 -43.513 1.00 91.38 433 GLU A O 1
ATOM 3426 N N . SER A 1 434 ? 4.483 -4.093 -43.236 1.00 91.19 434 SER A N 1
ATOM 3427 C CA . SER A 1 434 ? 4.136 -2.705 -43.569 1.00 91.19 434 SER A CA 1
ATOM 3428 C C . SER A 1 434 ? 4.345 -2.394 -45.053 1.00 91.19 434 SER A C 1
ATOM 3430 O O . SER A 1 434 ? 3.464 -1.822 -45.697 1.00 91.19 434 SER A O 1
ATOM 3432 N N . CYS A 1 435 ? 5.492 -2.776 -45.625 1.00 89.62 435 CYS A N 1
ATOM 3433 C CA . CYS A 1 435 ? 5.853 -2.400 -46.997 1.00 89.62 435 CYS A CA 1
ATOM 3434 C C . CYS A 1 435 ? 5.648 -3.503 -48.049 1.00 89.62 435 CYS A C 1
ATOM 3436 O O . CYS A 1 435 ? 5.639 -3.199 -49.241 1.00 89.62 435 CYS A O 1
ATOM 3438 N N . GLY A 1 436 ? 5.451 -4.756 -47.633 1.00 91.56 436 GLY A N 1
ATOM 3439 C CA . GLY A 1 436 ? 5.424 -5.928 -48.507 1.00 91.56 436 GLY A CA 1
ATOM 3440 C C . GLY A 1 436 ? 6.821 -6.488 -48.794 1.00 91.56 436 GLY A C 1
ATOM 3441 O O . GLY A 1 436 ? 7.785 -5.745 -48.988 1.00 91.56 436 GLY A O 1
ATOM 3442 N N . GLN A 1 437 ? 6.931 -7.819 -48.854 1.00 91.94 437 GLN A N 1
ATOM 3443 C CA . GLN A 1 437 ? 8.213 -8.504 -49.068 1.00 91.94 437 GLN A CA 1
ATOM 3444 C C . GLN A 1 437 ? 8.861 -8.130 -50.412 1.00 91.94 437 GLN A C 1
ATOM 3446 O O . GLN A 1 437 ? 10.058 -7.860 -50.455 1.00 91.94 437 GLN A O 1
ATOM 3451 N N . ASP A 1 438 ? 8.069 -8.024 -51.483 1.00 91.12 438 ASP A N 1
ATOM 3452 C CA . ASP A 1 438 ? 8.574 -7.678 -52.819 1.00 91.12 438 ASP A CA 1
ATOM 3453 C C . ASP A 1 438 ? 9.222 -6.283 -52.851 1.00 91.12 438 ASP A C 1
ATOM 3455 O O . ASP A 1 438 ? 10.276 -6.094 -53.459 1.00 91.12 438 ASP A O 1
ATOM 3459 N N . VAL A 1 439 ? 8.624 -5.309 -52.154 1.00 90.69 439 VAL A N 1
ATOM 3460 C CA . VAL A 1 439 ? 9.142 -3.933 -52.057 1.00 90.69 439 VAL A CA 1
ATOM 3461 C C . VAL A 1 439 ? 10.423 -3.903 -51.228 1.00 90.69 439 VAL A C 1
ATOM 3463 O O . VAL A 1 439 ? 11.390 -3.236 -51.600 1.00 90.69 439 VAL A O 1
ATOM 3466 N N . LEU A 1 440 ? 10.454 -4.645 -50.118 1.00 90.94 440 LEU A N 1
ATOM 3467 C CA . LEU A 1 440 ? 11.640 -4.776 -49.277 1.00 90.94 440 LEU A CA 1
ATOM 3468 C C . LEU A 1 440 ? 12.819 -5.354 -50.074 1.00 90.94 440 LEU A C 1
ATOM 3470 O O . LEU A 1 440 ? 13.925 -4.803 -50.036 1.00 90.94 440 LEU A O 1
ATOM 3474 N N . ASP A 1 441 ? 12.580 -6.427 -50.826 1.00 91.06 441 ASP A N 1
ATOM 3475 C CA . ASP A 1 441 ? 13.597 -7.086 -51.646 1.00 91.06 441 ASP A CA 1
ATOM 3476 C C . ASP A 1 441 ? 14.056 -6.191 -52.804 1.00 91.06 441 ASP A C 1
ATOM 3478 O O . ASP A 1 441 ? 15.254 -6.100 -53.095 1.00 91.06 441 ASP A O 1
ATOM 3482 N N . GLU A 1 442 ? 13.130 -5.465 -53.435 1.00 91.69 442 GLU A N 1
ATOM 3483 C CA . GLU A 1 442 ? 13.449 -4.513 -54.495 1.00 91.69 442 GLU A CA 1
ATOM 3484 C C . GLU A 1 442 ? 14.333 -3.363 -53.993 1.00 91.69 442 GLU A C 1
ATOM 3486 O O . GLU A 1 442 ? 15.362 -3.069 -54.614 1.00 91.69 442 GLU A O 1
ATOM 3491 N N . ILE A 1 443 ? 13.993 -2.749 -52.855 1.00 90.06 443 ILE A N 1
ATOM 3492 C CA . ILE A 1 443 ? 14.783 -1.658 -52.270 1.00 90.06 443 ILE A CA 1
ATOM 3493 C C . ILE A 1 443 ? 16.169 -2.154 -51.880 1.00 90.06 443 ILE A C 1
ATOM 3495 O O . ILE A 1 443 ? 17.157 -1.503 -52.211 1.00 90.06 443 ILE A O 1
ATOM 3499 N N . ASN A 1 444 ? 16.278 -3.311 -51.227 1.00 89.62 444 ASN A N 1
ATOM 3500 C CA . ASN A 1 444 ? 17.580 -3.851 -50.833 1.00 89.62 444 ASN A CA 1
ATOM 3501 C C . ASN A 1 444 ? 18.450 -4.238 -52.037 1.00 89.62 444 ASN A C 1
ATOM 3503 O O . ASN A 1 444 ? 19.674 -4.123 -51.969 1.00 89.62 444 ASN A O 1
ATOM 3507 N N . ARG A 1 445 ? 17.838 -4.637 -53.159 1.00 90.62 445 ARG A N 1
ATOM 3508 C CA . ARG A 1 445 ? 18.545 -4.887 -54.421 1.00 90.62 445 ARG A CA 1
ATOM 3509 C C . ARG A 1 445 ? 19.043 -3.597 -55.077 1.00 90.62 445 ARG A C 1
ATOM 3511 O O . ARG A 1 445 ? 20.159 -3.573 -55.591 1.00 90.62 445 ARG A O 1
ATOM 3518 N N . LEU A 1 446 ? 18.219 -2.548 -55.108 1.00 89.88 446 LEU A N 1
ATOM 3519 C CA . LEU A 1 446 ? 18.553 -1.274 -55.761 1.00 89.88 446 LEU A CA 1
ATOM 3520 C C . LEU A 1 446 ? 19.493 -0.399 -54.916 1.00 89.88 446 LEU A C 1
ATOM 3522 O O . LEU A 1 446 ? 20.345 0.299 -55.469 1.00 89.88 446 LEU A O 1
ATOM 3526 N N . TYR A 1 447 ? 19.356 -0.479 -53.592 1.00 90.75 447 TYR A N 1
ATOM 3527 C CA . TYR A 1 447 ? 20.065 0.303 -52.580 1.00 90.75 447 TYR A CA 1
ATOM 3528 C C . TYR A 1 447 ? 20.760 -0.640 -51.577 1.00 90.75 447 TYR A C 1
ATOM 3530 O O . TYR A 1 447 ? 20.293 -0.833 -50.443 1.00 90.75 447 TYR A O 1
ATOM 3538 N N . PRO A 1 448 ? 21.870 -1.275 -51.989 1.00 89.69 448 PRO A N 1
ATOM 3539 C CA . PRO A 1 448 ? 22.573 -2.244 -51.163 1.00 89.69 448 PRO A CA 1
ATOM 3540 C C . PRO A 1 448 ? 23.263 -1.576 -49.970 1.00 89.69 448 PRO A C 1
ATOM 3542 O O . PRO A 1 448 ? 23.697 -0.427 -50.040 1.00 89.69 448 PRO A O 1
ATOM 3545 N N . ASP A 1 449 ? 23.411 -2.319 -48.876 1.00 89.19 449 ASP A N 1
ATOM 3546 C CA . ASP A 1 449 ? 24.140 -1.849 -47.688 1.00 89.19 449 ASP A CA 1
ATOM 3547 C C . ASP A 1 449 ? 25.656 -1.902 -47.852 1.00 89.19 449 ASP A C 1
ATOM 3549 O O . ASP A 1 449 ? 26.380 -1.223 -47.131 1.00 89.19 449 ASP A O 1
ATOM 3553 N N . TYR A 1 450 ? 26.131 -2.699 -48.809 1.00 89.06 450 TYR A N 1
ATOM 3554 C CA . TYR A 1 450 ? 27.545 -2.876 -49.092 1.00 89.06 450 TYR A CA 1
ATOM 3555 C C . TYR A 1 450 ? 27.785 -2.934 -50.592 1.00 89.06 450 TYR A C 1
ATOM 3557 O O . TYR A 1 450 ? 27.005 -3.523 -51.344 1.00 89.06 450 TYR A O 1
ATOM 3565 N N . VAL A 1 451 ? 28.917 -2.387 -51.020 1.00 88.00 451 VAL A N 1
ATOM 3566 C CA . VAL A 1 451 ? 29.409 -2.519 -52.392 1.00 88.00 451 VAL A CA 1
ATOM 3567 C C . VAL A 1 451 ? 30.779 -3.178 -52.370 1.00 88.00 451 VAL A C 1
ATOM 3569 O O . VAL A 1 451 ? 31.632 -2.859 -51.541 1.00 88.00 451 VAL A O 1
ATOM 3572 N N . LYS A 1 452 ? 30.994 -4.126 -53.286 1.00 85.50 452 LYS A N 1
ATOM 3573 C CA . LYS A 1 452 ? 32.284 -4.802 -53.439 1.00 85.50 452 LYS A CA 1
ATOM 3574 C C . LYS A 1 452 ? 33.221 -3.946 -54.278 1.00 85.50 452 LYS A C 1
ATOM 3576 O O . LYS A 1 452 ? 32.928 -3.670 -55.436 1.00 85.50 452 LYS A O 1
ATOM 3581 N N . SER A 1 453 ? 34.368 -3.584 -53.714 1.00 81.88 453 SER A N 1
ATOM 3582 C CA . SER A 1 453 ? 35.437 -2.876 -54.417 1.00 81.88 453 SER A CA 1
ATOM 3583 C C . SER A 1 453 ? 36.801 -3.438 -54.034 1.00 81.88 453 SER A C 1
ATOM 3585 O O . SER A 1 453 ? 37.094 -3.604 -52.851 1.00 81.88 453 SER A O 1
ATOM 3587 N N . ASN A 1 454 ? 37.639 -3.750 -55.028 1.00 76.12 454 ASN A N 1
ATOM 3588 C CA . ASN A 1 454 ? 39.005 -4.263 -54.841 1.00 76.12 454 ASN A CA 1
ATOM 3589 C C . ASN A 1 454 ? 39.106 -5.424 -53.825 1.00 76.12 454 ASN A C 1
ATOM 3591 O O . ASN A 1 454 ? 40.029 -5.487 -53.015 1.00 76.12 454 ASN A O 1
ATOM 3595 N N . GLY A 1 455 ? 38.129 -6.339 -53.849 1.00 77.50 455 GLY A N 1
ATOM 3596 C CA . GLY A 1 455 ? 38.064 -7.490 -52.939 1.00 77.50 455 GLY A CA 1
ATOM 3597 C C . GLY A 1 455 ? 37.611 -7.170 -51.508 1.00 77.50 455 GLY A C 1
ATOM 3598 O O . GLY A 1 455 ? 37.686 -8.048 -50.653 1.00 77.50 455 GLY A O 1
ATOM 3599 N N . ARG A 1 456 ? 37.141 -5.946 -51.235 1.00 81.75 456 ARG A N 1
ATOM 3600 C CA . ARG A 1 456 ? 36.596 -5.503 -49.942 1.00 81.75 456 ARG A CA 1
ATOM 3601 C C . ARG A 1 456 ? 35.109 -5.186 -50.058 1.00 81.75 456 ARG A C 1
ATOM 3603 O O . ARG A 1 456 ? 34.657 -4.714 -51.097 1.00 81.75 456 ARG A O 1
ATOM 3610 N N . GLU A 1 457 ? 34.368 -5.415 -48.982 1.00 87.69 457 GLU A N 1
ATOM 3611 C CA . GLU A 1 457 ? 32.983 -4.960 -48.839 1.00 87.69 457 GLU A CA 1
ATOM 3612 C C . GLU A 1 457 ? 32.984 -3.607 -48.129 1.00 87.69 457 GLU A C 1
ATOM 3614 O O . GLU A 1 457 ? 33.485 -3.484 -47.012 1.00 87.69 457 GLU A O 1
ATOM 3619 N N . LEU A 1 458 ? 32.483 -2.579 -48.812 1.00 87.38 458 LEU A N 1
ATOM 3620 C CA . LEU A 1 458 ? 32.446 -1.208 -48.314 1.00 87.38 458 LEU A CA 1
ATOM 3621 C C . LEU A 1 458 ? 31.006 -0.850 -47.928 1.00 87.38 458 LEU A C 1
ATOM 3623 O O . LEU A 1 458 ? 30.149 -0.900 -48.815 1.00 87.38 458 LEU A O 1
ATOM 3627 N N . PRO A 1 459 ? 30.720 -0.513 -46.657 1.00 90.38 459 PRO A N 1
ATOM 3628 C CA . PRO A 1 459 ? 29.387 -0.088 -46.236 1.00 90.38 459 PRO A CA 1
ATOM 3629 C C . PRO A 1 459 ? 28.972 1.215 -46.923 1.00 90.38 459 PRO A C 1
ATOM 3631 O O . PRO A 1 459 ? 29.766 2.148 -47.004 1.00 90.38 459 PRO A O 1
ATOM 3634 N N . VAL A 1 460 ? 27.733 1.277 -47.403 1.00 90.12 460 VAL A N 1
ATOM 3635 C CA . VAL A 1 460 ? 27.142 2.458 -48.047 1.00 90.12 460 VAL A CA 1
ATOM 3636 C C . VAL A 1 460 ? 26.110 3.080 -47.118 1.00 90.12 460 VAL A C 1
ATOM 3638 O O . VAL A 1 460 ? 25.202 2.400 -46.643 1.00 90.12 460 VAL A O 1
ATOM 3641 N N . GLU A 1 461 ? 26.226 4.387 -46.913 1.00 90.69 461 GLU A N 1
ATOM 3642 C CA . GLU A 1 461 ? 25.267 5.197 -46.168 1.00 90.69 461 GLU A CA 1
ATOM 3643 C C . GLU A 1 461 ? 24.381 6.004 -47.123 1.00 90.69 461 GLU A C 1
ATOM 3645 O O . GLU A 1 461 ? 24.751 6.267 -48.269 1.00 90.69 461 GLU A O 1
ATOM 3650 N N . TYR A 1 462 ? 23.199 6.412 -46.655 1.00 90.25 462 TYR A N 1
ATOM 3651 C CA . TYR A 1 462 ? 22.204 7.116 -47.470 1.00 90.25 462 TYR A CA 1
ATOM 3652 C C . TYR A 1 462 ? 21.770 8.412 -46.790 1.00 90.25 462 TYR A C 1
ATOM 3654 O O . TYR A 1 462 ? 21.103 8.393 -45.754 1.00 90.25 462 TYR A O 1
ATOM 3662 N N . ALA A 1 463 ? 22.140 9.545 -47.389 1.00 85.75 463 ALA A N 1
ATOM 3663 C CA . ALA A 1 463 ? 21.741 10.866 -46.923 1.00 85.75 463 ALA A CA 1
ATOM 3664 C C . ALA A 1 463 ? 20.379 11.234 -47.513 1.00 85.75 463 ALA A C 1
ATOM 3666 O O . ALA A 1 463 ? 20.171 11.115 -48.724 1.00 85.75 463 ALA A O 1
ATOM 3667 N N . ARG A 1 464 ? 19.461 11.694 -46.662 1.00 80.12 464 ARG A N 1
ATOM 3668 C CA . ARG A 1 464 ? 18.150 12.218 -47.079 1.00 80.12 464 ARG A CA 1
ATOM 3669 C C . ARG A 1 464 ? 17.842 13.619 -46.559 1.00 80.12 464 ARG A C 1
ATOM 3671 O O . ARG A 1 464 ? 16.995 14.276 -47.148 1.00 80.12 464 ARG A O 1
ATOM 3678 N N . ASP A 1 465 ? 18.605 14.091 -45.576 1.00 69.69 465 ASP A N 1
ATOM 3679 C CA . ASP A 1 465 ? 18.489 15.428 -45.003 1.00 69.69 465 ASP A CA 1
ATOM 3680 C C . ASP A 1 465 ? 19.822 16.174 -45.159 1.00 69.69 465 ASP A C 1
ATOM 3682 O O . ASP A 1 465 ? 20.875 15.661 -44.773 1.00 69.69 465 ASP A O 1
ATOM 3686 N N . GLY A 1 466 ? 19.785 17.384 -45.724 1.00 72.44 466 GLY A N 1
ATOM 3687 C CA . GLY A 1 466 ? 20.959 18.245 -45.910 1.00 72.44 466 GLY A CA 1
ATOM 3688 C C . GLY A 1 466 ? 21.194 18.675 -47.360 1.00 72.44 466 GLY A C 1
ATOM 3689 O O . GLY A 1 466 ? 20.330 18.532 -48.220 1.00 72.44 466 GLY A O 1
ATOM 3690 N N . GLU A 1 467 ? 22.378 19.231 -47.631 1.00 78.25 467 GLU A N 1
ATOM 3691 C CA . GLU A 1 467 ? 22.748 19.744 -48.962 1.00 78.25 467 GLU A CA 1
ATOM 3692 C C . GLU A 1 467 ? 22.890 18.639 -50.023 1.00 78.25 467 GLU A C 1
ATOM 3694 O O . GLU A 1 467 ? 22.759 18.907 -51.216 1.00 78.25 467 GLU A O 1
ATOM 3699 N N . TYR A 1 468 ? 23.131 17.395 -49.597 1.00 83.75 468 TYR A N 1
ATOM 3700 C CA . TYR A 1 468 ? 23.232 16.229 -50.469 1.00 83.75 468 TYR A CA 1
ATOM 3701 C C . TYR A 1 468 ? 22.200 15.163 -50.093 1.00 83.75 468 TYR A C 1
ATOM 3703 O O . TYR A 1 468 ? 22.059 14.806 -48.924 1.00 83.75 468 TYR A O 1
ATOM 3711 N N . ILE A 1 469 ? 21.533 14.617 -51.112 1.00 84.81 469 ILE A N 1
ATOM 3712 C CA . ILE A 1 469 ? 20.565 13.525 -51.005 1.00 84.81 469 ILE A CA 1
ATOM 3713 C C . ILE A 1 469 ? 21.044 12.389 -51.912 1.00 84.81 469 ILE A C 1
ATOM 3715 O O . ILE A 1 469 ? 21.083 12.547 -53.133 1.00 84.81 469 ILE A O 1
ATOM 3719 N N . GLY A 1 470 ? 21.394 11.241 -51.335 1.00 87.19 470 GLY A N 1
ATOM 3720 C CA . GLY A 1 470 ? 21.877 10.083 -52.088 1.00 87.19 470 GLY A CA 1
ATOM 3721 C C . GLY A 1 470 ? 22.876 9.203 -51.328 1.00 87.19 470 GLY A C 1
ATOM 3722 O O . GLY A 1 470 ? 23.136 9.430 -50.142 1.00 87.19 470 GLY A O 1
ATOM 3723 N N . PRO A 1 471 ? 23.441 8.183 -51.998 1.00 90.75 471 PRO A N 1
ATOM 3724 C CA . PRO A 1 471 ? 24.406 7.269 -51.398 1.00 90.75 471 PRO A CA 1
ATOM 3725 C C . PRO A 1 471 ? 25.767 7.942 -51.186 1.00 90.75 471 PRO A C 1
ATOM 3727 O O . PRO A 1 471 ? 26.223 8.723 -52.028 1.00 90.75 471 PRO A O 1
ATOM 3730 N N . TYR A 1 472 ? 26.444 7.617 -50.089 1.00 90.44 472 TYR A N 1
ATOM 3731 C CA . TYR A 1 472 ? 27.804 8.068 -49.808 1.00 90.44 472 TYR A CA 1
ATOM 3732 C C . TYR A 1 472 ? 28.585 7.055 -48.959 1.00 90.44 472 TYR A C 1
ATOM 3734 O O . TYR A 1 472 ? 28.011 6.233 -48.248 1.00 90.44 472 TYR A O 1
ATOM 3742 N N . PHE A 1 473 ? 29.912 7.125 -49.019 1.00 90.19 473 PHE A N 1
ATOM 3743 C CA . PHE A 1 473 ? 30.795 6.456 -48.069 1.00 90.19 473 PHE A CA 1
ATOM 3744 C C . PHE A 1 473 ? 31.094 7.378 -46.892 1.00 90.19 473 PHE A C 1
ATOM 3746 O O . PHE A 1 473 ? 31.527 8.516 -47.092 1.00 90.19 473 PHE A O 1
ATOM 3753 N N . ASP A 1 474 ? 30.895 6.881 -45.672 1.00 88.12 474 ASP A N 1
ATOM 3754 C CA . ASP A 1 474 ? 31.366 7.558 -44.464 1.00 88.12 474 ASP A CA 1
ATOM 3755 C C . ASP A 1 474 ? 32.891 7.752 -44.515 1.00 88.12 474 ASP A C 1
ATOM 3757 O O . ASP A 1 474 ? 33.625 6.930 -45.075 1.00 88.12 474 ASP A O 1
ATOM 3761 N N . HIS A 1 475 ? 33.372 8.833 -43.900 1.00 83.62 475 HIS A N 1
ATOM 3762 C CA . HIS A 1 475 ? 34.785 9.211 -43.900 1.00 83.62 475 HIS A CA 1
ATOM 3763 C C . HIS A 1 475 ? 35.719 8.159 -43.270 1.00 83.62 475 HIS A C 1
ATOM 3765 O O . HIS A 1 475 ? 36.918 8.158 -43.556 1.00 83.62 475 HIS A O 1
ATOM 3771 N N . GLY A 1 476 ? 35.195 7.280 -42.406 1.00 83.94 476 GLY A N 1
ATOM 3772 C CA . GLY A 1 476 ? 35.899 6.119 -41.859 1.00 83.94 476 GLY A CA 1
ATOM 3773 C C . GLY A 1 476 ? 35.933 4.916 -42.808 1.00 83.94 476 GLY A C 1
ATOM 3774 O O . GLY A 1 476 ? 36.819 4.072 -42.690 1.00 83.94 476 GLY A O 1
ATOM 3775 N N . THR A 1 477 ? 35.014 4.852 -43.773 1.00 84.75 477 THR A N 1
ATOM 3776 C CA . THR A 1 477 ? 34.957 3.794 -44.793 1.00 84.75 477 THR A CA 1
ATOM 3777 C C . THR A 1 477 ? 35.864 4.125 -45.974 1.00 84.75 477 THR A C 1
ATOM 3779 O O . THR A 1 477 ? 36.781 3.368 -46.306 1.00 84.75 477 THR A O 1
ATOM 3782 N N . VAL A 1 478 ? 35.638 5.286 -46.592 1.00 81.50 478 VAL A N 1
ATOM 3783 C CA . VAL A 1 478 ? 36.476 5.825 -47.665 1.00 81.50 478 VAL A CA 1
ATOM 3784 C C . VAL A 1 478 ? 36.763 7.288 -47.359 1.00 81.50 478 VAL A C 1
ATOM 3786 O O . VAL A 1 478 ? 35.857 8.112 -47.282 1.00 81.50 478 VAL A O 1
ATOM 3789 N N . GLY A 1 479 ? 38.044 7.612 -47.216 1.00 82.69 479 GLY A N 1
ATOM 3790 C CA . GLY A 1 479 ? 38.533 8.954 -46.941 1.00 82.69 479 GLY A CA 1
ATOM 3791 C C . GLY A 1 479 ? 39.686 9.339 -47.861 1.00 82.69 479 GLY A C 1
ATOM 3792 O O . GLY A 1 479 ? 40.122 8.577 -48.723 1.00 82.69 479 GLY A O 1
ATOM 3793 N N . VAL A 1 480 ? 40.218 10.544 -47.659 1.00 81.69 480 VAL A N 1
ATOM 3794 C CA . VAL A 1 480 ? 41.314 11.090 -48.479 1.00 81.69 480 VAL A CA 1
ATOM 3795 C C . VAL A 1 480 ? 42.533 10.157 -48.507 1.00 81.69 480 VAL A C 1
ATOM 3797 O O . VAL A 1 480 ? 43.194 10.042 -49.535 1.00 81.69 480 VAL A O 1
ATOM 3800 N N . ASP A 1 481 ? 42.808 9.458 -47.408 1.00 81.06 481 ASP A N 1
ATOM 3801 C CA . ASP A 1 481 ? 44.022 8.652 -47.264 1.00 81.06 481 ASP A CA 1
ATOM 3802 C C . ASP A 1 481 ? 43.989 7.342 -48.065 1.00 81.06 481 ASP A C 1
ATOM 3804 O O . ASP A 1 481 ? 45.039 6.855 -48.482 1.00 81.06 481 ASP A O 1
ATOM 3808 N N . ASN A 1 482 ? 42.801 6.774 -48.308 1.00 84.31 482 ASN A N 1
ATOM 3809 C CA . ASN A 1 482 ? 42.642 5.446 -48.913 1.00 84.31 482 ASN A CA 1
ATOM 3810 C C . ASN A 1 482 ? 41.815 5.435 -50.212 1.00 84.31 482 ASN A C 1
ATOM 3812 O O . ASN A 1 482 ? 41.766 4.401 -50.880 1.00 84.31 482 ASN A O 1
ATOM 3816 N N . ILE A 1 483 ? 41.205 6.558 -50.617 1.00 83.88 483 ILE A N 1
ATOM 3817 C CA . ILE A 1 483 ? 40.325 6.611 -51.797 1.00 83.88 483 ILE A CA 1
ATOM 3818 C C . ILE A 1 483 ? 41.005 6.128 -53.084 1.00 83.88 483 ILE A C 1
ATOM 3820 O O . ILE A 1 483 ? 40.362 5.503 -53.922 1.00 83.88 483 ILE A O 1
ATOM 3824 N N . LEU A 1 484 ? 42.309 6.379 -53.240 1.00 83.25 484 LEU A N 1
ATOM 3825 C CA . LEU A 1 484 ? 43.064 5.984 -54.434 1.00 83.25 484 LEU A CA 1
ATOM 3826 C C . LEU A 1 484 ? 43.261 4.471 -54.541 1.00 83.25 484 LEU A C 1
ATOM 3828 O O . LEU A 1 484 ? 43.457 3.966 -55.641 1.00 83.25 484 LEU A O 1
ATOM 3832 N N . ASP A 1 485 ? 43.211 3.767 -53.412 1.00 81.62 485 ASP A N 1
ATOM 3833 C CA . ASP A 1 485 ? 43.503 2.338 -53.340 1.00 81.62 485 ASP A CA 1
ATOM 3834 C C . ASP A 1 485 ? 42.210 1.508 -53.191 1.00 81.62 485 ASP A C 1
ATOM 3836 O O . ASP A 1 485 ? 42.189 0.310 -53.480 1.00 81.62 485 ASP A O 1
ATOM 3840 N N . VAL A 1 486 ? 41.117 2.141 -52.746 1.00 80.06 486 VAL A N 1
ATOM 3841 C CA . VAL A 1 486 ? 39.866 1.473 -52.355 1.00 80.06 486 VAL A CA 1
ATOM 3842 C C . VAL A 1 486 ? 38.679 1.828 -53.259 1.00 80.06 486 VAL A C 1
ATOM 3844 O O . VAL A 1 486 ? 37.819 0.973 -53.465 1.00 80.06 486 VAL A O 1
ATOM 3847 N N . TYR A 1 487 ? 38.605 3.041 -53.820 1.00 78.88 487 TYR A N 1
ATOM 3848 C CA . TYR A 1 487 ? 37.430 3.502 -54.574 1.00 78.88 487 TYR A CA 1
ATOM 3849 C C . TYR A 1 487 ? 37.666 3.407 -56.102 1.00 78.88 487 TYR A C 1
ATOM 3851 O O . TYR A 1 487 ? 38.601 4.040 -56.609 1.00 78.88 487 TYR A O 1
ATOM 3859 N N . PRO A 1 488 ? 36.823 2.681 -56.865 1.00 71.44 488 PRO A N 1
ATOM 3860 C CA . PRO A 1 488 ? 37.007 2.432 -58.300 1.00 71.44 488 PRO A CA 1
ATOM 3861 C C . PRO A 1 488 ? 36.596 3.640 -59.153 1.00 71.44 488 PRO A C 1
ATOM 3863 O O . PRO A 1 488 ? 35.848 4.493 -58.685 1.00 71.44 488 PRO A O 1
ATOM 3866 N N . GLU A 1 489 ? 37.121 3.782 -60.379 1.00 67.75 489 GLU A N 1
ATOM 3867 C CA . GLU A 1 489 ? 36.931 5.003 -61.192 1.00 67.75 489 GLU A CA 1
ATOM 3868 C C . GLU A 1 489 ? 35.462 5.386 -61.395 1.00 67.75 489 GLU A C 1
ATOM 3870 O O . GLU A 1 489 ? 35.136 6.546 -61.140 1.00 67.75 489 GLU A O 1
ATOM 3875 N N . ASP A 1 490 ? 34.603 4.390 -61.621 1.00 67.38 490 ASP A N 1
ATOM 3876 C CA . ASP A 1 490 ? 33.152 4.524 -61.741 1.00 67.38 490 ASP A CA 1
ATOM 3877 C C . ASP A 1 490 ? 32.440 3.647 -60.692 1.00 67.38 490 ASP A C 1
ATOM 3879 O O . ASP A 1 490 ? 32.229 2.451 -60.906 1.00 67.38 490 ASP A O 1
ATOM 3883 N N . ALA A 1 491 ? 32.079 4.214 -59.533 1.00 72.19 491 ALA A N 1
ATOM 3884 C CA . ALA A 1 491 ? 31.299 3.507 -58.510 1.00 72.19 491 ALA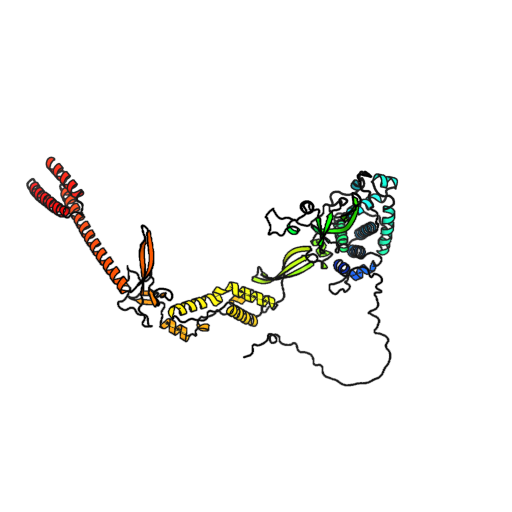 A CA 1
ATOM 3885 C C . ALA A 1 491 ? 29.858 4.041 -58.454 1.00 72.19 491 ALA A C 1
ATOM 3887 O O . ALA A 1 491 ? 29.577 5.077 -57.845 1.00 72.19 491 ALA A O 1
ATOM 3888 N N . ALA A 1 492 ? 28.941 3.310 -59.088 1.00 82.00 492 ALA A N 1
ATOM 3889 C CA . ALA A 1 492 ? 27.504 3.532 -58.982 1.00 82.00 492 ALA A CA 1
ATOM 3890 C C . ALA A 1 492 ? 26.825 2.331 -58.312 1.00 82.00 492 ALA A C 1
ATOM 3892 O O . ALA A 1 492 ? 27.239 1.185 -58.503 1.00 82.00 492 ALA A O 1
ATOM 3893 N N . ILE A 1 493 ? 25.779 2.592 -57.530 1.00 84.88 493 ILE A N 1
ATOM 3894 C CA . ILE A 1 493 ? 24.893 1.536 -57.022 1.00 84.88 493 ILE A CA 1
ATOM 3895 C C . ILE A 1 493 ? 23.945 1.046 -58.132 1.00 84.88 493 ILE A C 1
ATOM 3897 O O . ILE A 1 493 ? 23.783 1.736 -59.141 1.00 84.88 493 ILE A O 1
ATOM 3901 N N . PRO A 1 494 ? 23.284 -0.118 -57.971 1.00 83.75 494 PRO A N 1
ATOM 3902 C CA . PRO A 1 494 ? 22.370 -0.664 -58.979 1.00 83.75 494 PRO A CA 1
ATOM 3903 C C . PRO A 1 494 ? 21.227 0.273 -59.399 1.00 83.75 494 PRO A C 1
ATOM 3905 O O . PRO A 1 494 ? 20.751 0.168 -60.525 1.00 83.75 494 PRO A O 1
ATOM 3908 N N . SER A 1 495 ? 20.816 1.219 -58.544 1.00 83.00 495 SER A N 1
ATOM 3909 C CA . SER A 1 495 ? 19.856 2.278 -58.903 1.00 83.00 495 SER A CA 1
ATOM 3910 C C . SER A 1 495 ? 20.397 3.319 -59.903 1.00 83.00 495 SER A C 1
ATOM 3912 O O . SER A 1 495 ? 19.655 4.195 -60.341 1.00 83.00 495 SER A O 1
ATOM 3914 N N . GLY A 1 496 ? 21.681 3.247 -60.268 1.00 82.06 496 GLY A N 1
ATOM 3915 C CA . GLY A 1 496 ? 22.358 4.166 -61.186 1.00 82.06 496 GLY A CA 1
ATOM 3916 C C . GLY A 1 496 ? 22.948 5.413 -60.521 1.00 82.06 496 GLY A C 1
ATOM 3917 O O . GLY A 1 496 ? 23.573 6.222 -61.202 1.00 82.06 496 GLY A O 1
ATOM 3918 N N . GLN A 1 497 ? 22.783 5.585 -59.206 1.00 85.44 497 GLN A N 1
ATOM 3919 C CA . GLN A 1 497 ? 23.341 6.723 -58.470 1.00 85.44 497 GLN A CA 1
ATOM 3920 C C . GLN A 1 497 ? 24.831 6.526 -58.160 1.00 85.44 497 GLN A C 1
ATOM 3922 O O . GLN A 1 497 ? 25.247 5.447 -57.736 1.00 85.44 497 GLN A O 1
ATOM 3927 N N . GLN A 1 498 ? 25.632 7.580 -58.327 1.00 87.69 498 GLN A N 1
ATOM 3928 C CA . GLN A 1 498 ? 27.049 7.581 -57.954 1.00 87.69 498 GLN A CA 1
ATOM 3929 C C . GLN A 1 498 ? 27.213 7.701 -56.433 1.00 87.69 498 GLN A C 1
ATOM 3931 O O . GLN A 1 498 ? 26.526 8.499 -55.798 1.00 87.69 498 GLN A O 1
ATOM 3936 N N . ILE A 1 499 ? 28.133 6.930 -55.846 1.00 88.75 499 ILE A N 1
ATOM 3937 C CA . ILE A 1 499 ? 28.377 6.948 -54.395 1.00 88.75 499 ILE A CA 1
ATOM 3938 C C . ILE A 1 499 ? 29.331 8.092 -54.047 1.00 88.75 499 ILE A C 1
ATOM 3940 O O . ILE A 1 499 ? 30.498 8.064 -54.429 1.00 88.75 499 ILE A O 1
ATOM 3944 N N . MET A 1 500 ? 28.872 9.085 -53.295 1.00 90.56 500 MET A N 1
ATOM 3945 C CA . MET A 1 500 ? 29.702 10.227 -52.888 1.00 90.56 500 MET A CA 1
ATOM 3946 C C . MET A 1 500 ? 30.629 9.875 -51.715 1.00 90.56 500 MET A C 1
ATOM 3948 O O . MET A 1 500 ? 30.597 8.761 -51.199 1.00 90.56 500 MET A O 1
ATOM 3952 N N . CYS A 1 501 ? 31.491 10.796 -51.284 1.00 88.56 501 CYS A N 1
ATOM 3953 C CA . CYS A 1 501 ? 32.413 10.563 -50.166 1.00 88.56 501 CYS A CA 1
ATOM 3954 C C . CYS A 1 501 ? 32.223 11.624 -49.085 1.00 88.56 501 CYS A C 1
ATOM 3956 O O . CYS A 1 501 ? 32.225 12.820 -49.378 1.00 88.56 501 CYS A O 1
ATOM 3958 N N . GLN A 1 502 ? 32.104 11.205 -47.829 1.00 90.12 502 GLN A N 1
ATOM 3959 C CA . GLN A 1 502 ? 32.122 12.124 -46.702 1.00 90.12 502 GLN A CA 1
ATOM 3960 C C . GLN A 1 502 ? 33.571 12.426 -46.307 1.00 90.12 502 GLN A C 1
ATOM 3962 O O . GLN A 1 502 ? 34.399 11.532 -46.149 1.00 90.12 502 GLN A O 1
ATOM 3967 N N . THR A 1 503 ? 33.900 13.701 -46.128 1.00 87.06 503 THR A N 1
ATOM 3968 C CA . THR A 1 503 ? 35.230 14.142 -45.699 1.00 87.06 503 THR A CA 1
ATOM 3969 C C . THR A 1 503 ? 35.130 15.157 -44.572 1.00 87.06 503 THR A C 1
ATOM 3971 O O . THR A 1 503 ? 34.164 15.910 -44.457 1.00 87.06 503 THR A O 1
ATOM 3974 N N . LYS A 1 504 ? 36.188 15.231 -43.761 1.00 86.19 504 LYS A N 1
ATOM 3975 C CA . LYS A 1 504 ? 36.375 16.308 -42.786 1.00 86.19 504 LYS A CA 1
ATOM 3976 C C . LYS A 1 504 ? 36.769 17.598 -43.507 1.00 86.19 504 LYS A C 1
ATOM 3978 O O . LYS A 1 504 ? 37.799 17.646 -44.192 1.00 86.19 504 LYS A O 1
ATOM 3983 N N . LYS A 1 505 ? 35.971 18.646 -43.328 1.00 83.19 505 LYS A N 1
ATOM 3984 C CA . LYS A 1 505 ? 36.268 20.027 -43.708 1.00 83.19 505 LYS A CA 1
ATOM 3985 C C . LYS A 1 505 ? 36.721 20.774 -42.460 1.00 83.19 505 LYS A C 1
ATOM 3987 O O . LYS A 1 505 ? 36.059 20.721 -41.432 1.00 83.19 505 LYS A O 1
ATOM 3992 N N . HIS A 1 506 ? 37.875 21.426 -42.555 1.00 81.50 506 HIS A N 1
ATOM 3993 C CA . HIS A 1 506 ? 38.417 22.243 -41.475 1.00 81.50 506 HIS A CA 1
ATOM 3994 C C . HIS A 1 506 ? 38.220 23.707 -41.858 1.00 81.50 506 HIS A C 1
ATOM 3996 O O . HIS A 1 506 ? 38.718 24.140 -42.898 1.00 81.50 506 HIS A O 1
ATOM 4002 N N . GLU A 1 507 ? 37.477 24.443 -41.043 1.00 79.81 507 GLU A N 1
ATOM 4003 C CA . GLU A 1 507 ? 37.215 25.868 -41.212 1.00 79.81 507 GLU A CA 1
ATOM 4004 C C . GLU A 1 507 ? 37.930 26.647 -40.109 1.00 79.81 507 GLU A C 1
ATOM 4006 O O . GLU A 1 507 ? 37.840 26.314 -38.928 1.00 79.81 507 GLU A O 1
ATOM 4011 N N . PHE A 1 508 ? 38.673 27.679 -40.503 1.00 76.69 508 PHE A N 1
ATOM 4012 C CA . PHE A 1 508 ? 39.387 28.549 -39.574 1.00 76.69 508 PHE A CA 1
ATOM 4013 C C . PHE A 1 508 ? 38.545 29.796 -39.319 1.00 76.69 508 PHE A C 1
ATOM 4015 O O . PHE A 1 508 ? 38.301 30.580 -40.237 1.00 76.69 508 PHE A O 1
ATOM 4022 N N . ILE A 1 509 ? 38.106 29.975 -38.073 1.00 75.88 509 ILE A N 1
ATOM 4023 C CA . ILE A 1 509 ? 37.355 31.152 -37.626 1.00 75.88 509 ILE A CA 1
ATOM 4024 C C . ILE A 1 509 ? 38.150 31.786 -36.481 1.00 75.88 509 ILE A C 1
ATOM 4026 O O . ILE A 1 509 ? 38.152 31.287 -35.356 1.00 75.88 509 ILE A O 1
ATOM 4030 N N . GLY A 1 510 ? 38.867 32.874 -36.781 1.00 80.19 510 GLY A N 1
ATOM 4031 C CA . GLY A 1 510 ? 39.839 33.467 -35.856 1.00 80.19 510 GLY A CA 1
ATOM 4032 C C . GLY A 1 510 ? 41.003 32.510 -35.578 1.00 80.19 510 GLY A C 1
ATOM 4033 O O . GLY A 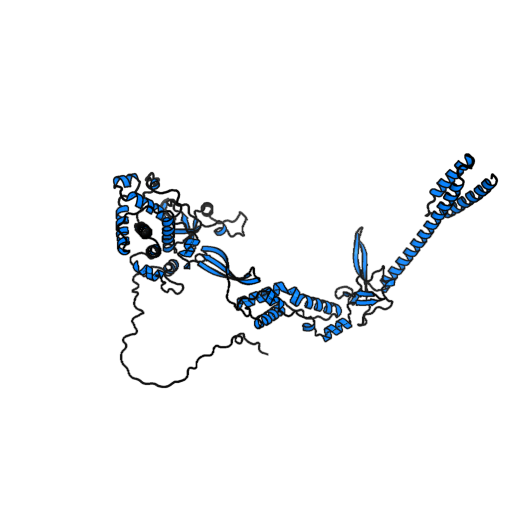1 510 ? 41.577 31.957 -36.513 1.00 80.19 510 GLY A O 1
ATOM 4034 N N . ASP A 1 511 ? 41.305 32.283 -34.297 1.00 75.50 511 ASP A N 1
ATOM 4035 C CA . ASP A 1 511 ? 42.363 31.365 -33.842 1.00 75.50 511 ASP A CA 1
ATOM 4036 C C . ASP A 1 511 ? 41.858 29.923 -33.610 1.00 75.50 511 ASP A C 1
ATOM 4038 O O . ASP A 1 511 ? 42.598 29.064 -33.130 1.00 75.50 511 ASP A O 1
ATOM 4042 N N . GLN A 1 512 ? 40.586 29.638 -33.917 1.00 64.94 512 GLN A N 1
ATOM 4043 C CA . GLN A 1 512 ? 39.964 28.331 -33.699 1.00 64.94 512 GLN A CA 1
ATOM 4044 C C . GLN A 1 512 ? 39.764 27.572 -35.014 1.00 64.94 512 GLN A C 1
ATOM 4046 O O . GLN A 1 512 ? 39.355 28.135 -36.030 1.00 64.94 512 GLN A O 1
ATOM 4051 N N . THR A 1 513 ? 40.027 26.263 -34.973 1.00 78.88 513 THR A N 1
ATOM 4052 C CA . THR A 1 513 ? 39.746 25.337 -36.078 1.00 78.88 513 THR A CA 1
ATOM 4053 C C . THR A 1 513 ? 38.467 24.569 -35.771 1.00 78.88 513 THR A C 1
ATOM 4055 O O . THR A 1 513 ? 38.407 23.836 -34.786 1.00 78.88 513 THR A O 1
ATOM 4058 N N . TRP A 1 514 ? 37.459 24.724 -36.622 1.00 77.81 514 TRP A N 1
ATOM 4059 C CA . TRP A 1 514 ? 36.216 23.964 -36.578 1.00 77.81 514 TRP A CA 1
ATOM 4060 C C . TRP A 1 514 ? 36.272 22.834 -37.598 1.00 77.81 514 TRP A C 1
ATOM 4062 O O . TRP A 1 514 ? 36.655 23.053 -38.745 1.00 77.81 514 TRP A O 1
ATOM 4072 N N . THR A 1 515 ? 35.879 21.629 -37.192 1.00 81.50 515 THR A N 1
ATOM 4073 C CA . THR A 1 515 ? 35.826 20.471 -38.089 1.00 81.50 515 THR A CA 1
ATOM 4074 C C . THR A 1 515 ? 34.376 20.075 -38.315 1.00 81.50 515 THR A C 1
ATOM 4076 O O . THR A 1 515 ? 33.692 19.677 -37.375 1.00 81.50 515 THR A O 1
ATOM 4079 N N . SER A 1 516 ? 33.918 20.155 -39.561 1.00 83.44 516 SER A N 1
ATOM 4080 C CA . SER A 1 516 ? 32.610 19.669 -40.001 1.00 83.44 516 SER A CA 1
ATOM 4081 C C . SER A 1 516 ? 32.770 18.499 -40.973 1.00 83.44 516 SER A C 1
ATOM 4083 O O . SER A 1 516 ? 33.826 18.314 -41.585 1.00 83.44 516 SER A O 1
ATOM 4085 N N . LEU A 1 517 ? 31.739 17.666 -41.093 1.00 85.50 517 LEU A N 1
ATOM 4086 C CA . LEU A 1 517 ? 31.678 16.607 -42.098 1.00 85.50 517 LEU A CA 1
ATOM 4087 C C . LEU A 1 517 ? 30.858 17.110 -43.282 1.00 85.50 517 LEU A C 1
ATOM 4089 O O . LEU A 1 517 ? 29.748 17.603 -43.100 1.00 85.50 517 LEU A O 1
ATOM 4093 N N . VAL A 1 518 ? 31.410 16.986 -44.485 1.00 87.19 518 VAL A N 1
ATOM 4094 C CA . VAL A 1 518 ? 30.757 17.390 -45.736 1.00 87.19 518 VAL A CA 1
ATOM 4095 C C . VAL A 1 518 ? 30.819 16.253 -46.742 1.00 87.19 518 VAL A C 1
ATOM 4097 O O . VAL A 1 518 ? 31.783 15.486 -46.751 1.00 87.19 518 VAL A O 1
ATOM 4100 N N . ILE A 1 519 ? 29.793 16.142 -47.581 1.00 89.06 519 ILE A N 1
ATOM 4101 C CA . ILE A 1 519 ? 29.731 15.145 -48.650 1.00 89.06 519 ILE A CA 1
ATOM 4102 C C . ILE A 1 519 ? 30.179 15.810 -49.949 1.00 89.06 519 ILE A C 1
ATOM 4104 O O . ILE A 1 519 ? 29.657 16.853 -50.329 1.00 89.06 519 ILE A O 1
ATOM 4108 N N . VAL A 1 520 ? 31.166 15.214 -50.608 1.00 87.88 520 VAL A N 1
ATOM 4109 C CA . VAL A 1 520 ? 31.825 15.756 -51.803 1.00 87.88 520 VAL A CA 1
ATOM 4110 C C . VAL A 1 520 ? 31.960 14.687 -52.881 1.00 87.88 520 VAL A C 1
ATOM 4112 O O . VAL A 1 520 ? 31.771 13.490 -52.626 1.00 87.88 520 VAL A O 1
ATOM 4115 N N . SER A 1 521 ? 32.289 15.113 -54.102 1.00 88.12 521 SER A N 1
ATOM 4116 C CA . SER A 1 521 ? 32.499 14.179 -55.204 1.00 88.12 521 SER A CA 1
ATOM 4117 C C . SER A 1 521 ? 33.756 13.324 -54.980 1.00 88.12 521 SER A C 1
ATOM 4119 O O . SER A 1 521 ? 34.746 13.796 -54.408 1.00 88.12 521 SER A O 1
ATOM 4121 N N . PRO A 1 522 ? 33.772 12.067 -55.457 1.00 85.94 522 PRO A N 1
ATOM 4122 C CA . PRO A 1 522 ? 34.961 11.219 -55.377 1.00 85.94 522 PRO A CA 1
ATOM 4123 C C . PRO A 1 522 ? 36.181 11.833 -56.079 1.00 85.94 522 PRO A C 1
ATOM 4125 O O . PRO A 1 522 ? 37.314 11.646 -55.636 1.00 85.94 522 PRO A O 1
ATOM 4128 N N . GLU A 1 523 ? 35.968 12.584 -57.163 1.00 86.44 523 GLU A N 1
ATOM 4129 C CA . GLU A 1 523 ? 37.034 13.261 -57.909 1.00 86.44 523 GLU A CA 1
ATOM 4130 C C . GLU A 1 523 ? 37.754 14.312 -57.064 1.00 86.44 523 GLU A C 1
ATOM 4132 O O . GLU A 1 523 ? 38.987 14.353 -57.058 1.00 86.44 523 GLU A O 1
ATOM 4137 N N . GLU A 1 524 ? 37.006 15.099 -56.288 1.00 86.31 524 GLU A N 1
ATOM 4138 C CA . GLU A 1 524 ? 37.570 16.107 -55.388 1.00 86.31 524 GLU A CA 1
ATOM 4139 C C . GLU A 1 524 ? 38.466 15.454 -54.323 1.00 86.31 524 GLU A C 1
ATOM 4141 O O . GLU A 1 524 ? 39.601 15.882 -54.076 1.00 86.31 524 GLU A O 1
ATOM 4146 N N . VAL A 1 525 ? 37.997 14.349 -53.734 1.00 85.75 525 VAL A N 1
ATOM 4147 C CA . VAL A 1 525 ? 38.754 13.595 -52.725 1.00 85.75 525 VAL A CA 1
ATOM 4148 C C . VAL A 1 525 ? 39.993 12.941 -53.348 1.00 85.75 525 VAL A C 1
ATOM 4150 O O . VAL A 1 525 ? 41.072 12.984 -52.750 1.00 85.75 525 VAL A O 1
ATOM 4153 N N . ARG A 1 526 ? 39.897 12.407 -54.574 1.00 86.75 526 ARG A N 1
ATOM 4154 C CA . ARG A 1 526 ? 41.042 11.853 -55.320 1.00 86.75 526 ARG A CA 1
ATOM 4155 C C . ARG A 1 526 ? 42.089 12.900 -55.655 1.00 86.75 526 ARG A C 1
ATOM 4157 O O . ARG A 1 526 ? 43.281 12.622 -55.527 1.00 86.75 526 ARG A O 1
ATOM 4164 N N . GLU A 1 527 ? 41.682 14.085 -56.097 1.00 87.50 527 GLU A N 1
ATOM 4165 C CA . GLU A 1 527 ? 42.619 15.163 -56.407 1.00 87.50 527 GLU A CA 1
ATOM 4166 C C . GLU A 1 527 ? 43.396 15.567 -55.148 1.00 87.50 527 GLU A C 1
ATOM 4168 O O . GLU A 1 527 ? 44.627 15.687 -55.172 1.00 87.50 527 GLU A O 1
ATOM 4173 N N . LYS A 1 528 ? 42.692 15.692 -54.018 1.00 86.81 528 LYS A N 1
ATOM 4174 C CA . LYS A 1 528 ? 43.305 15.971 -52.719 1.00 86.81 528 LYS A CA 1
ATOM 4175 C C . LYS A 1 528 ? 44.269 14.860 -52.291 1.00 86.81 528 LYS A C 1
ATOM 4177 O O . LYS A 1 528 ? 45.402 15.159 -51.911 1.00 86.81 528 LYS A O 1
ATOM 4182 N N . ALA A 1 529 ? 43.871 13.596 -52.428 1.00 87.50 529 ALA A N 1
ATOM 4183 C CA . ALA A 1 529 ? 44.713 12.439 -52.131 1.00 87.50 529 ALA A CA 1
ATOM 4184 C C . ALA A 1 529 ? 45.987 12.411 -52.995 1.00 87.50 529 ALA A C 1
ATOM 4186 O O . ALA A 1 529 ? 47.089 12.221 -52.479 1.00 87.50 529 ALA A O 1
ATOM 4187 N N . ARG A 1 530 ? 45.869 12.686 -54.305 1.00 88.56 530 ARG A N 1
ATOM 4188 C CA . ARG A 1 530 ? 47.013 12.779 -55.233 1.00 88.56 530 ARG A CA 1
ATOM 4189 C C . ARG A 1 530 ? 47.985 13.882 -54.816 1.00 88.56 530 ARG A C 1
ATOM 4191 O O . ARG A 1 530 ? 49.191 13.644 -54.796 1.00 88.56 530 ARG A O 1
ATOM 4198 N N . LYS A 1 531 ? 47.482 15.064 -54.437 1.00 88.38 531 LYS A N 1
ATOM 4199 C CA . LYS A 1 531 ? 48.312 16.178 -53.936 1.00 88.38 531 LYS A CA 1
ATOM 4200 C C . LYS A 1 531 ? 49.069 15.793 -52.661 1.00 88.38 531 LYS A C 1
ATOM 4202 O O . LYS A 1 531 ? 50.257 16.096 -52.551 1.00 88.38 531 LYS A O 1
ATOM 4207 N N . ILE A 1 532 ? 48.407 15.112 -51.723 1.00 86.25 532 ILE A N 1
ATOM 4208 C CA . ILE A 1 532 ? 49.025 14.655 -50.470 1.00 86.25 532 ILE A CA 1
ATOM 4209 C C . ILE A 1 532 ? 50.103 13.604 -50.747 1.00 86.25 532 ILE A C 1
ATOM 4211 O O . ILE A 1 532 ? 51.238 13.786 -50.311 1.00 86.25 532 ILE A O 1
ATOM 4215 N N . ARG A 1 533 ? 49.798 12.567 -51.538 1.00 85.75 533 ARG A N 1
ATOM 4216 C CA . ARG A 1 533 ? 50.755 11.503 -51.889 1.00 85.75 533 ARG A CA 1
ATOM 4217 C C . ARG A 1 533 ? 51.967 12.061 -52.646 1.00 85.75 533 ARG A C 1
ATOM 4219 O O . ARG A 1 533 ? 53.096 11.706 -52.330 1.00 85.75 533 ARG A O 1
ATOM 4226 N N . ALA A 1 534 ? 51.767 13.009 -53.567 1.00 85.56 534 ALA A N 1
ATOM 4227 C CA . ALA A 1 534 ? 52.865 13.693 -54.257 1.00 85.56 534 ALA A CA 1
ATOM 4228 C C . ALA A 1 534 ? 53.737 14.533 -53.303 1.00 85.56 534 ALA A C 1
ATOM 4230 O O . ALA A 1 534 ? 54.958 14.582 -53.455 1.00 85.56 534 ALA A O 1
ATOM 4231 N N . ARG A 1 535 ? 53.137 15.196 -52.302 1.00 85.62 535 ARG A N 1
ATOM 4232 C CA . ARG A 1 535 ? 53.885 15.933 -51.270 1.00 85.62 535 ARG A CA 1
ATOM 4233 C C . ARG A 1 535 ? 54.679 14.988 -50.370 1.00 85.62 535 ARG A C 1
ATOM 4235 O O . ARG A 1 535 ? 55.841 15.277 -50.100 1.00 85.62 535 ARG A O 1
ATOM 4242 N N . GLN A 1 536 ? 54.079 13.877 -49.950 1.00 84.38 536 GLN A N 1
ATOM 4243 C CA . GLN A 1 536 ? 54.747 12.841 -49.161 1.00 84.38 536 GLN A CA 1
ATOM 4244 C C . GLN A 1 536 ? 55.920 12.236 -49.929 1.00 84.38 536 GLN A C 1
ATOM 4246 O O . GLN A 1 536 ? 57.017 12.199 -49.393 1.00 84.38 536 GLN A O 1
ATOM 4251 N N . GLN A 1 537 ? 55.745 11.891 -51.208 1.00 83.94 537 GLN A N 1
ATOM 4252 C CA . GLN A 1 537 ? 56.840 11.403 -52.055 1.00 83.94 537 GLN A CA 1
ATOM 4253 C C . GLN A 1 537 ? 57.997 12.405 -52.140 1.00 83.94 537 GLN A C 1
ATOM 4255 O O . GLN A 1 537 ? 59.152 12.016 -52.005 1.00 83.94 537 GLN A O 1
ATOM 4260 N N . LYS A 1 538 ? 57.708 13.706 -52.294 1.00 84.12 538 LYS A N 1
ATOM 4261 C CA . LYS A 1 538 ? 58.749 14.748 -52.270 1.00 84.12 538 LYS A CA 1
ATOM 4262 C C . LYS A 1 538 ? 59.463 14.833 -50.920 1.00 84.12 538 LYS A C 1
ATOM 4264 O O . LYS A 1 538 ? 60.676 15.014 -50.892 1.00 84.12 538 LYS A O 1
ATOM 4269 N N . GLN A 1 539 ? 58.731 14.719 -49.812 1.00 81.81 539 GLN A N 1
ATOM 4270 C CA . GLN A 1 539 ? 59.311 14.729 -48.465 1.00 81.81 539 GLN A CA 1
ATOM 4271 C C . GLN A 1 539 ? 60.140 13.472 -48.189 1.00 81.81 539 GLN A C 1
ATOM 4273 O O . GLN A 1 539 ? 61.230 13.578 -47.641 1.00 81.81 539 GLN A O 1
ATOM 4278 N N . GLU A 1 540 ? 59.671 12.298 -48.602 1.00 82.88 540 GLU A N 1
ATOM 4279 C CA . GLU A 1 540 ? 60.407 11.039 -48.495 1.00 82.88 540 GLU A CA 1
ATOM 4280 C C . GLU A 1 540 ? 61.665 11.050 -49.357 1.00 82.88 540 GLU A C 1
ATOM 4282 O O . GLU A 1 540 ? 62.712 10.590 -48.910 1.00 82.88 540 GLU A O 1
ATOM 4287 N N . GLU A 1 541 ? 61.598 11.605 -50.567 1.00 82.19 541 GLU A N 1
ATOM 4288 C CA . GLU A 1 541 ? 62.770 11.773 -51.419 1.00 82.19 541 GLU A CA 1
ATOM 4289 C C . GLU A 1 541 ? 63.771 12.754 -50.793 1.00 82.19 541 GLU A C 1
ATOM 4291 O O . GLU A 1 541 ? 64.966 12.458 -50.751 1.00 82.19 541 GLU A O 1
ATOM 4296 N N . ALA A 1 542 ? 63.299 13.877 -50.240 1.00 78.31 542 ALA A N 1
ATOM 4297 C CA . ALA A 1 542 ? 64.140 14.831 -49.518 1.00 78.31 542 ALA A CA 1
ATOM 4298 C C . ALA A 1 542 ? 64.797 14.196 -48.280 1.00 78.31 542 ALA A C 1
ATOM 4300 O O . ALA A 1 542 ? 66.009 14.314 -48.117 1.00 78.31 542 ALA A O 1
ATOM 4301 N N . ALA A 1 543 ? 64.037 13.452 -47.472 1.00 77.88 543 ALA A N 1
ATOM 4302 C CA . ALA A 1 543 ? 64.538 12.735 -46.301 1.00 77.88 543 ALA A CA 1
ATOM 4303 C C . ALA A 1 543 ? 65.480 11.581 -46.684 1.00 77.88 543 ALA A C 1
ATOM 4305 O O . ALA A 1 543 ? 66.441 11.287 -45.979 1.00 77.88 543 ALA A O 1
ATOM 4306 N N . ARG A 1 544 ? 65.241 10.906 -47.815 1.00 79.38 544 ARG A N 1
ATOM 4307 C CA . ARG A 1 544 ? 66.149 9.879 -48.342 1.00 79.38 544 ARG A CA 1
ATOM 4308 C C . ARG A 1 544 ? 67.481 10.494 -48.760 1.00 79.38 544 ARG A C 1
ATOM 4310 O O . ARG A 1 544 ? 68.521 9.910 -48.467 1.00 79.38 544 ARG A O 1
ATOM 4317 N N . ARG A 1 545 ? 67.451 11.652 -49.427 1.00 75.88 545 ARG A N 1
ATOM 4318 C CA . ARG A 1 545 ? 68.656 12.414 -49.787 1.00 75.88 545 ARG A CA 1
ATOM 4319 C C . ARG A 1 545 ? 69.399 12.908 -48.541 1.00 75.88 545 ARG A C 1
ATOM 4321 O O . ARG A 1 545 ? 70.618 12.799 -48.501 1.00 75.88 545 ARG A O 1
ATOM 4328 N N . GLU A 1 546 ? 68.678 13.332 -47.506 1.00 74.44 546 GLU A N 1
ATOM 4329 C CA . GLU A 1 546 ? 69.251 13.718 -46.210 1.00 74.44 546 GLU A CA 1
ATOM 4330 C C . GLU A 1 546 ? 69.964 12.559 -45.516 1.00 74.44 546 GLU A C 1
ATOM 4332 O O . GLU A 1 546 ? 71.121 12.679 -45.121 1.00 74.44 546 GLU A O 1
ATOM 4337 N N . ARG A 1 547 ? 69.316 11.392 -45.431 1.00 78.56 547 ARG A N 1
ATOM 4338 C CA . ARG A 1 547 ? 69.946 10.190 -44.866 1.00 78.56 547 ARG A CA 1
ATOM 4339 C C . ARG A 1 547 ? 71.186 9.768 -45.648 1.00 78.56 547 ARG A C 1
ATOM 4341 O O . ARG A 1 547 ? 72.164 9.361 -45.034 1.00 78.56 547 ARG A O 1
ATOM 4348 N N . ALA A 1 548 ? 71.153 9.859 -46.980 1.00 77.88 548 ALA A N 1
ATOM 4349 C CA . ALA A 1 548 ? 72.320 9.567 -47.811 1.00 77.88 548 ALA A CA 1
ATOM 4350 C C . ALA A 1 548 ? 73.471 10.547 -47.530 1.00 77.88 548 ALA A C 1
ATOM 4352 O O . ALA A 1 548 ? 74.602 10.111 -47.345 1.00 77.88 548 ALA A O 1
ATOM 4353 N N . PHE A 1 549 ? 73.170 11.844 -47.406 1.00 74.00 549 PHE A N 1
ATOM 4354 C CA . PHE A 1 549 ? 74.153 12.867 -47.047 1.00 74.00 549 PHE A CA 1
ATOM 4355 C C . PHE A 1 549 ? 74.823 12.581 -45.697 1.00 74.00 549 PHE A C 1
ATOM 4357 O O . PHE A 1 549 ? 76.049 12.589 -45.601 1.00 74.00 549 PHE A O 1
ATOM 4364 N N . TYR A 1 550 ? 74.041 12.279 -44.658 1.00 70.81 550 TYR A N 1
ATOM 4365 C CA . TYR A 1 550 ? 74.603 11.975 -43.341 1.00 70.81 550 TYR A CA 1
ATOM 4366 C C . TYR A 1 550 ? 75.380 10.652 -43.313 1.00 70.81 550 TYR A C 1
ATOM 4368 O O . TYR A 1 550 ? 76.418 10.584 -42.658 1.00 70.81 550 TYR A O 1
ATOM 4376 N N . ALA A 1 551 ? 74.959 9.637 -44.074 1.00 78.75 551 ALA A N 1
ATOM 4377 C CA . ALA A 1 551 ? 75.726 8.400 -44.224 1.00 78.75 551 ALA A CA 1
ATOM 4378 C C . ALA A 1 551 ? 77.093 8.640 -44.894 1.00 78.75 551 ALA A C 1
ATOM 4380 O O . ALA A 1 551 ? 78.095 8.058 -44.477 1.00 78.75 551 ALA A O 1
ATOM 4381 N N . ASP A 1 552 ? 77.167 9.522 -45.896 1.00 72.69 552 ASP A N 1
ATOM 4382 C CA . ASP A 1 552 ? 78.437 9.904 -46.523 1.00 72.69 552 ASP A CA 1
ATOM 4383 C C . ASP A 1 552 ? 79.358 10.633 -45.532 1.00 72.69 552 ASP A C 1
ATOM 4385 O O . ASP A 1 552 ? 80.550 10.328 -45.457 1.00 72.69 552 ASP A O 1
ATOM 4389 N N . VAL A 1 553 ? 78.811 11.546 -44.718 1.00 69.69 553 VAL A N 1
ATOM 4390 C CA . VAL A 1 553 ? 79.556 12.225 -43.642 1.00 69.69 553 VAL A CA 1
ATOM 4391 C C . VAL A 1 553 ? 80.105 11.217 -42.627 1.00 69.69 553 VAL A C 1
ATOM 4393 O O . VAL A 1 553 ? 81.291 11.268 -42.297 1.00 69.69 553 VAL A O 1
ATOM 4396 N N . GLU A 1 554 ? 79.279 10.279 -42.157 1.00 71.75 554 GLU A N 1
ATOM 4397 C CA . GLU A 1 554 ? 79.699 9.235 -41.214 1.00 71.75 554 GLU A CA 1
ATOM 4398 C C . GLU A 1 554 ? 80.789 8.330 -41.797 1.00 71.75 554 GLU A C 1
ATOM 4400 O O . GLU A 1 554 ? 81.782 8.063 -41.120 1.00 71.75 554 GLU A O 1
ATOM 4405 N N . ASN A 1 555 ? 80.665 7.913 -43.061 1.00 75.38 555 ASN A N 1
ATOM 4406 C CA . ASN A 1 555 ? 81.682 7.106 -43.740 1.00 75.38 555 ASN A CA 1
ATOM 4407 C C . ASN A 1 555 ? 83.030 7.836 -43.826 1.00 75.38 555 ASN A C 1
ATOM 4409 O O . ASN A 1 555 ? 84.080 7.238 -43.580 1.00 75.38 555 ASN A O 1
ATOM 4413 N N . VAL A 1 556 ? 83.014 9.135 -44.144 1.00 67.56 556 VAL A N 1
ATOM 4414 C CA . VAL A 1 556 ? 84.229 9.961 -44.195 1.00 67.56 556 VAL A CA 1
ATOM 4415 C C . VAL A 1 556 ? 84.847 10.093 -42.803 1.00 67.56 556 VAL A C 1
ATOM 4417 O O . VAL A 1 556 ? 86.059 9.929 -42.663 1.00 67.56 556 VAL A O 1
ATOM 4420 N N . ILE A 1 557 ? 84.038 10.326 -41.765 1.00 68.19 557 ILE A N 1
ATOM 4421 C CA . ILE A 1 557 ? 84.512 10.381 -40.375 1.00 68.19 557 ILE A CA 1
ATOM 4422 C C . ILE A 1 557 ? 85.138 9.044 -39.958 1.00 68.19 557 ILE A C 1
ATOM 4424 O O . ILE A 1 557 ? 86.266 9.038 -39.470 1.00 68.19 557 ILE A O 1
ATOM 4428 N N . ALA A 1 558 ? 84.460 7.919 -40.194 1.00 70.31 558 ALA A N 1
ATOM 4429 C CA . ALA A 1 558 ? 84.959 6.587 -39.855 1.00 70.31 558 ALA A CA 1
ATOM 4430 C C . ALA A 1 558 ? 86.281 6.271 -40.574 1.00 70.31 558 ALA A C 1
ATOM 4432 O O . ALA A 1 558 ? 87.217 5.735 -39.975 1.00 70.31 558 ALA A O 1
ATOM 4433 N N . TRP A 1 559 ? 86.400 6.661 -41.846 1.00 67.56 559 TRP A N 1
ATOM 4434 C CA . TRP A 1 559 ? 87.649 6.533 -42.591 1.00 67.56 559 TRP A CA 1
ATOM 4435 C C . TRP A 1 559 ? 88.771 7.380 -41.978 1.00 67.56 559 TRP A C 1
ATOM 4437 O O . TRP A 1 559 ? 89.888 6.890 -41.819 1.00 67.56 559 TRP A O 1
ATOM 4447 N N . MET A 1 560 ? 88.484 8.610 -41.542 1.00 64.50 560 MET A N 1
ATOM 4448 C CA . MET A 1 560 ? 89.461 9.460 -40.849 1.00 64.50 560 MET A CA 1
ATOM 4449 C C . MET A 1 560 ? 89.875 8.899 -39.478 1.00 64.50 560 MET A C 1
ATOM 4451 O O . MET A 1 560 ? 91.049 8.984 -39.101 1.00 64.50 560 MET A O 1
ATOM 4455 N N . GLU A 1 561 ? 88.942 8.309 -38.733 1.00 66.19 561 GLU A N 1
ATOM 4456 C CA . GLU A 1 561 ? 89.207 7.670 -37.439 1.00 66.19 561 GLU A CA 1
ATOM 4457 C C . GLU A 1 561 ? 90.056 6.391 -37.592 1.00 66.19 561 GLU A C 1
ATOM 4459 O O . GLU A 1 561 ? 90.883 6.102 -36.724 1.00 66.19 561 GLU A O 1
ATOM 4464 N N . SER A 1 562 ? 89.961 5.688 -38.731 1.00 67.00 562 SER A N 1
ATOM 4465 C CA . SER A 1 562 ? 90.735 4.465 -39.012 1.00 67.00 562 SER A CA 1
ATOM 4466 C C . SER A 1 562 ? 92.262 4.654 -39.043 1.00 67.00 562 SER A C 1
ATOM 4468 O O . SER A 1 562 ? 92.998 3.702 -38.800 1.00 67.00 562 SER A O 1
ATOM 4470 N N . PHE A 1 563 ? 92.759 5.880 -39.254 1.00 64.69 563 PHE A N 1
ATOM 4471 C CA . PHE A 1 563 ? 94.198 6.193 -39.240 1.00 64.69 563 PHE A CA 1
ATOM 4472 C C . PHE A 1 563 ? 94.833 6.192 -37.827 1.00 64.69 563 PHE A C 1
ATOM 4474 O O . PHE A 1 563 ? 96.040 6.387 -37.693 1.00 64.69 563 PHE A O 1
ATOM 4481 N N . GLY A 1 564 ? 94.051 6.010 -36.752 1.00 62.69 564 GLY A N 1
ATOM 4482 C CA . GLY A 1 564 ? 94.571 5.762 -35.397 1.00 62.69 564 GLY A CA 1
ATOM 4483 C C . GLY A 1 564 ? 95.476 6.868 -34.818 1.00 62.69 564 GLY A C 1
ATOM 4484 O O . GLY A 1 564 ? 95.299 8.052 -35.112 1.00 62.69 564 GLY A O 1
ATOM 4485 N N . ASN A 1 565 ? 96.439 6.494 -33.964 1.00 59.91 565 ASN A N 1
ATOM 4486 C CA . ASN A 1 565 ? 97.423 7.404 -33.342 1.00 59.91 565 ASN A CA 1
ATOM 4487 C C . ASN A 1 565 ? 98.759 7.478 -34.108 1.00 59.91 565 ASN A C 1
ATOM 4489 O O . ASN A 1 565 ? 99.727 8.038 -33.601 1.00 59.91 565 ASN A O 1
ATOM 4493 N N . GLU A 1 566 ? 98.827 6.927 -35.319 1.00 59.84 566 GLU A N 1
ATOM 4494 C CA . GLU A 1 566 ? 100.076 6.788 -36.086 1.00 59.84 566 GLU A CA 1
ATOM 4495 C C . GLU A 1 566 ? 100.517 8.088 -36.787 1.00 59.84 566 GLU A C 1
ATOM 4497 O O . GLU A 1 566 ? 101.603 8.165 -37.353 1.00 59.84 566 GLU A O 1
ATOM 4502 N N . LEU A 1 567 ? 99.702 9.145 -36.717 1.00 60.28 567 LEU A N 1
ATOM 4503 C CA . LEU A 1 567 ? 100.000 10.451 -37.308 1.00 60.28 567 LEU A CA 1
ATOM 4504 C C . LEU A 1 567 ? 100.790 11.368 -36.346 1.00 60.28 567 LEU A C 1
ATOM 4506 O O . LEU A 1 567 ? 100.480 11.402 -35.154 1.00 60.28 567 LEU A O 1
ATOM 4510 N N . PRO A 1 568 ? 101.738 12.190 -36.844 1.00 61.75 568 PRO A N 1
ATOM 4511 C CA . PRO A 1 568 ? 102.370 13.283 -36.097 1.00 61.75 568 PRO A CA 1
ATOM 4512 C C . PRO A 1 568 ? 101.367 14.214 -35.390 1.00 61.75 568 PRO A C 1
ATOM 4514 O O . PRO A 1 568 ? 100.296 14.505 -35.925 1.00 61.75 568 PRO A O 1
ATOM 4517 N N . ALA A 1 569 ? 101.727 14.743 -34.214 1.00 62.00 569 ALA A N 1
ATOM 4518 C CA . ALA A 1 569 ? 100.823 15.507 -33.339 1.00 62.00 569 ALA A CA 1
ATOM 4519 C C . ALA A 1 569 ? 100.138 16.716 -34.018 1.00 62.00 569 ALA A C 1
ATOM 4521 O O . ALA A 1 569 ? 98.957 16.975 -33.784 1.00 62.00 569 ALA A O 1
ATOM 4522 N N . GLU A 1 570 ? 100.841 17.435 -34.897 1.00 62.50 570 GLU A N 1
ATOM 4523 C CA . GLU A 1 570 ? 100.267 18.552 -35.665 1.00 62.50 570 GLU A CA 1
ATOM 4524 C C . GLU A 1 570 ? 99.190 18.092 -36.661 1.00 62.50 570 GLU A C 1
ATOM 4526 O O . GLU A 1 570 ? 98.186 18.779 -36.856 1.00 62.50 570 GLU A O 1
ATOM 4531 N N . LEU A 1 571 ? 99.352 16.900 -37.243 1.00 61.19 571 LEU A N 1
ATOM 4532 C CA . LEU A 1 571 ? 98.376 16.301 -38.154 1.00 61.19 571 LEU A CA 1
ATOM 4533 C C . LEU A 1 571 ? 97.171 15.744 -37.374 1.00 61.19 571 LEU A C 1
ATOM 4535 O O . LEU A 1 571 ? 96.030 15.890 -37.806 1.00 61.19 571 LEU A O 1
ATOM 4539 N N . GLN A 1 572 ? 97.371 15.215 -36.166 1.00 61.94 572 GLN A N 1
ATOM 4540 C CA . GLN A 1 572 ? 96.253 14.806 -35.306 1.00 61.94 572 GLN A CA 1
ATOM 4541 C C . GLN A 1 572 ? 95.333 15.983 -34.934 1.00 61.94 572 GLN A C 1
ATOM 4543 O O . GLN A 1 572 ? 94.111 15.818 -34.923 1.00 61.94 572 GLN A O 1
ATOM 4548 N N . LYS A 1 573 ? 95.890 17.183 -34.698 1.00 67.00 573 LYS A N 1
ATOM 4549 C CA . LYS A 1 573 ? 95.099 18.406 -34.450 1.00 67.00 573 LYS A CA 1
ATOM 4550 C C . LYS A 1 573 ? 94.279 18.824 -35.671 1.00 67.00 573 LYS A C 1
ATOM 4552 O O . LYS A 1 573 ? 93.106 19.158 -35.524 1.00 67.00 573 LYS A O 1
ATOM 4557 N N . GLN A 1 574 ? 94.874 18.789 -36.867 1.00 65.38 574 GLN A N 1
ATOM 4558 C CA . GLN A 1 574 ? 94.167 19.123 -38.111 1.00 65.38 574 GLN A CA 1
ATOM 4559 C C . GLN A 1 574 ? 93.061 18.107 -38.427 1.00 65.38 574 GLN A C 1
ATOM 4561 O O . GLN A 1 574 ? 91.961 18.507 -38.804 1.00 65.38 574 GLN A O 1
ATOM 4566 N N . ARG A 1 575 ? 93.307 16.811 -38.187 1.00 65.19 575 ARG A N 1
ATOM 4567 C CA . ARG A 1 575 ? 92.286 15.759 -38.288 1.00 65.19 575 ARG A CA 1
ATOM 4568 C C . ARG A 1 575 ? 91.116 16.017 -37.341 1.00 65.19 575 ARG A C 1
ATOM 4570 O O . ARG A 1 575 ? 89.977 15.991 -37.786 1.00 65.19 575 ARG A O 1
ATOM 4577 N N . LEU A 1 576 ? 91.389 16.283 -36.061 1.00 66.88 576 LEU A N 1
ATOM 4578 C CA . LEU A 1 576 ? 90.344 16.531 -35.064 1.00 66.88 576 LEU A CA 1
ATOM 4579 C C . LEU A 1 576 ? 89.481 17.745 -35.440 1.00 66.88 576 LEU A C 1
ATOM 4581 O O . LEU A 1 576 ? 88.262 17.673 -35.324 1.00 66.88 576 LEU A O 1
ATOM 4585 N N . ALA A 1 577 ? 90.095 18.822 -35.939 1.00 68.38 577 ALA A N 1
ATOM 4586 C CA . ALA A 1 577 ? 89.371 19.996 -36.425 1.00 68.38 577 ALA A CA 1
ATOM 4587 C C . ALA A 1 577 ? 88.445 19.656 -37.608 1.00 68.38 577 ALA A C 1
ATOM 4589 O O . ALA A 1 577 ? 87.269 19.997 -37.576 1.00 68.38 577 ALA A O 1
ATOM 4590 N N . LEU A 1 578 ? 88.937 18.902 -38.599 1.00 66.56 578 LEU A N 1
ATOM 4591 C CA . LEU A 1 578 ? 88.140 18.463 -39.753 1.00 66.56 578 LEU A CA 1
ATOM 4592 C C . LEU A 1 578 ? 86.998 17.508 -39.367 1.00 66.56 578 LEU A C 1
ATOM 4594 O O . LEU A 1 578 ? 85.901 17.616 -39.907 1.00 66.56 578 LEU A O 1
ATOM 4598 N N . THR A 1 579 ? 87.226 16.588 -38.426 1.00 64.88 579 THR A N 1
ATOM 4599 C CA . THR A 1 579 ? 86.179 15.693 -37.911 1.00 64.88 579 THR A CA 1
ATOM 4600 C C . THR A 1 579 ? 85.099 16.468 -37.155 1.00 64.88 579 THR A C 1
ATOM 4602 O O . THR A 1 579 ? 83.919 16.154 -37.297 1.00 64.88 579 THR A O 1
ATOM 4605 N N . ILE A 1 580 ? 85.476 17.488 -36.376 1.00 66.50 580 ILE A N 1
ATOM 4606 C CA . ILE A 1 580 ? 84.520 18.389 -35.718 1.00 66.50 580 ILE A CA 1
ATOM 4607 C C . ILE A 1 580 ? 83.719 19.157 -36.776 1.00 66.50 580 ILE A C 1
ATOM 4609 O O . ILE A 1 580 ? 82.493 19.126 -36.725 1.00 66.50 580 ILE A O 1
ATOM 4613 N N . ASP A 1 581 ? 84.378 19.758 -37.769 1.00 68.38 581 ASP A N 1
ATOM 4614 C CA . ASP A 1 581 ? 83.706 20.510 -38.837 1.00 68.38 581 ASP A CA 1
ATOM 4615 C C . ASP A 1 581 ? 82.695 19.644 -39.608 1.00 68.38 581 ASP A C 1
ATOM 4617 O O . ASP A 1 581 ? 81.581 20.091 -39.871 1.00 68.38 581 ASP A O 1
ATOM 4621 N N . LEU A 1 582 ? 83.042 18.385 -39.910 1.00 65.75 582 LEU A N 1
ATOM 4622 C CA . LEU A 1 582 ? 82.147 17.428 -40.571 1.00 65.75 582 LEU A CA 1
ATOM 4623 C C . LEU A 1 582 ? 80.952 17.020 -39.695 1.00 65.75 582 LEU A C 1
ATOM 4625 O O . LEU A 1 582 ? 79.844 16.890 -40.212 1.00 65.75 582 LEU A O 1
ATOM 4629 N N . ARG A 1 583 ? 81.137 16.876 -38.372 1.00 66.00 583 ARG A N 1
ATOM 4630 C CA . ARG A 1 583 ? 80.044 16.567 -37.426 1.00 66.00 583 ARG A CA 1
ATOM 4631 C C . ARG A 1 583 ? 79.020 17.703 -37.285 1.00 66.00 583 ARG A C 1
ATOM 4633 O O . ARG A 1 583 ? 77.917 17.442 -36.815 1.00 66.00 583 ARG A O 1
ATOM 4640 N N . TYR A 1 584 ? 79.357 18.932 -37.685 1.00 67.06 584 TYR A N 1
ATOM 4641 C CA . TYR A 1 584 ? 78.484 20.110 -37.569 1.00 67.06 584 TYR A CA 1
ATOM 4642 C C . TYR A 1 584 ? 77.888 20.598 -38.904 1.00 67.06 584 TYR A C 1
ATOM 4644 O O . TYR A 1 584 ? 77.320 21.690 -38.957 1.00 67.06 584 TYR A O 1
ATOM 4652 N N . VAL A 1 585 ? 77.966 19.815 -39.988 1.00 66.50 585 VAL A N 1
ATOM 4653 C CA . VAL A 1 585 ? 77.352 20.198 -41.271 1.00 66.50 585 VAL A CA 1
ATOM 4654 C C . VAL A 1 585 ? 75.834 19.953 -41.247 1.00 66.50 585 VAL A C 1
ATOM 4656 O O . VAL A 1 585 ? 75.373 18.822 -41.097 1.00 66.50 585 VAL A O 1
ATOM 4659 N N . ALA A 1 586 ? 75.046 21.019 -41.415 1.00 60.81 586 ALA A N 1
ATOM 4660 C CA . ALA A 1 586 ? 73.584 20.959 -41.493 1.00 60.81 586 ALA A CA 1
ATOM 4661 C C . ALA A 1 586 ? 73.100 20.741 -42.939 1.00 60.81 586 ALA A C 1
ATOM 4663 O O . ALA A 1 586 ? 73.594 21.401 -43.856 1.00 60.81 586 ALA A O 1
ATOM 4664 N N . TYR A 1 587 ? 72.125 19.849 -43.138 1.00 56.44 587 TYR A N 1
ATOM 4665 C CA . TYR A 1 587 ? 71.613 19.456 -44.460 1.00 56.44 587 TYR A CA 1
ATOM 4666 C C . TYR A 1 587 ? 70.815 20.554 -45.195 1.00 56.44 587 TYR A C 1
ATOM 4668 O O . TYR A 1 587 ? 70.771 20.557 -46.422 1.00 56.44 587 TYR A O 1
ATOM 4676 N N . GLU A 1 588 ? 70.223 21.519 -44.482 1.00 53.47 588 GLU A N 1
ATOM 4677 C CA . GLU A 1 588 ? 69.277 22.489 -45.069 1.00 53.47 588 GLU A CA 1
ATOM 4678 C C . GLU A 1 588 ? 69.904 23.609 -45.935 1.00 53.47 588 GLU A C 1
ATOM 4680 O O . GLU A 1 588 ? 69.173 24.435 -46.478 1.00 53.47 588 GLU A O 1
ATOM 4685 N N . ASP A 1 589 ? 71.230 23.651 -46.113 1.00 56.69 589 ASP A N 1
ATOM 4686 C CA . ASP A 1 589 ? 71.918 24.682 -46.910 1.00 56.69 589 ASP A CA 1
ATOM 4687 C C . ASP A 1 589 ? 72.567 24.067 -48.171 1.00 56.69 589 ASP A C 1
ATOM 4689 O O . ASP A 1 589 ? 73.392 23.160 -48.079 1.00 56.69 589 ASP A O 1
ATOM 4693 N N . GLU A 1 590 ? 72.248 24.572 -49.371 1.00 53.78 590 GLU A N 1
ATOM 4694 C CA . GLU A 1 590 ? 72.897 24.165 -50.637 1.00 53.78 590 GLU A CA 1
ATOM 4695 C C . GLU A 1 590 ? 74.428 24.351 -50.590 1.00 53.78 590 GLU A C 1
ATOM 4697 O O . GLU A 1 590 ? 75.181 23.612 -51.237 1.00 53.78 590 GLU A O 1
ATOM 4702 N N . ASN A 1 591 ? 74.920 25.287 -49.770 1.00 57.94 591 ASN A N 1
ATOM 4703 C CA . ASN A 1 591 ? 76.351 25.439 -49.511 1.00 57.94 591 ASN A CA 1
ATOM 4704 C C . ASN A 1 591 ? 76.957 24.260 -48.737 1.00 57.94 591 ASN A C 1
ATOM 4706 O O . ASN A 1 591 ? 78.163 24.041 -48.851 1.00 57.94 591 ASN A O 1
ATOM 4710 N N . SER A 1 592 ? 76.178 23.499 -47.967 1.00 58.84 592 SER A N 1
ATOM 4711 C CA . SER A 1 592 ? 76.666 22.380 -47.153 1.00 58.84 592 SER A CA 1
ATOM 4712 C C . SER A 1 592 ? 77.094 21.184 -47.995 1.00 58.84 592 SER A C 1
ATOM 4714 O O . SER A 1 592 ? 78.156 20.623 -47.744 1.00 58.84 592 SER A O 1
ATOM 4716 N N . ALA A 1 593 ? 76.346 20.835 -49.047 1.00 58.31 593 ALA A N 1
ATOM 4717 C CA . ALA A 1 593 ? 76.743 19.778 -49.984 1.00 58.31 593 ALA A CA 1
ATOM 4718 C C . ALA A 1 593 ? 78.019 20.151 -50.760 1.00 58.31 593 ALA A C 1
ATOM 4720 O O . ALA A 1 593 ? 78.902 19.320 -50.984 1.00 58.31 593 ALA A O 1
ATOM 4721 N N . LYS A 1 594 ? 78.157 21.432 -51.123 1.00 64.06 594 LYS A N 1
ATOM 4722 C CA . LYS A 1 594 ? 79.359 21.961 -51.776 1.00 64.06 594 LYS A CA 1
ATOM 4723 C C . LYS A 1 594 ? 80.561 21.994 -50.824 1.00 64.06 594 LYS A C 1
ATOM 4725 O O . LYS A 1 594 ? 81.638 21.539 -51.202 1.00 64.06 594 LYS A O 1
ATOM 4730 N N . LYS A 1 595 ? 80.364 22.435 -49.576 1.00 64.19 595 LYS A N 1
ATOM 4731 C CA . LYS A 1 595 ? 81.372 22.384 -48.504 1.00 64.19 595 LYS A CA 1
ATOM 4732 C C . LYS A 1 595 ? 81.785 20.954 -48.171 1.00 64.19 595 LYS A C 1
ATOM 4734 O O . LYS A 1 595 ? 82.971 20.726 -47.970 1.00 64.19 595 LYS A O 1
ATOM 4739 N N . LEU A 1 596 ? 80.855 19.996 -48.152 1.00 62.34 596 LEU A N 1
ATOM 4740 C CA . LEU A 1 596 ? 81.169 18.582 -47.945 1.00 62.34 596 LEU A CA 1
ATOM 4741 C C . LEU A 1 596 ? 82.045 18.054 -49.082 1.00 62.34 596 LEU A C 1
ATOM 4743 O O . LEU A 1 596 ? 83.080 17.462 -48.807 1.00 62.34 596 LEU A O 1
ATOM 4747 N N . ASN A 1 597 ? 81.704 18.327 -50.344 1.00 65.44 597 ASN A N 1
ATOM 4748 C CA . ASN A 1 597 ? 82.545 17.935 -51.479 1.00 65.44 597 ASN A CA 1
ATOM 4749 C C . ASN A 1 597 ? 83.938 18.584 -51.427 1.00 65.44 597 ASN A C 1
ATOM 4751 O O . ASN A 1 597 ? 84.938 17.920 -51.702 1.00 65.44 597 ASN A O 1
ATOM 4755 N N . GLU A 1 598 ? 84.037 19.855 -51.033 1.00 67.44 598 GLU A N 1
ATOM 4756 C CA . GLU A 1 598 ? 85.323 20.531 -50.821 1.00 67.44 598 GLU A CA 1
ATOM 4757 C C . GLU A 1 598 ? 86.123 19.918 -49.659 1.00 67.44 598 GLU A C 1
ATOM 4759 O O . GLU A 1 598 ? 87.337 19.745 -49.777 1.00 67.44 598 GLU A O 1
ATOM 4764 N N . LEU A 1 599 ? 85.461 19.557 -48.555 1.00 63.59 599 LEU A N 1
ATOM 4765 C CA . LEU A 1 599 ? 86.068 18.902 -47.394 1.00 63.59 599 LEU A CA 1
ATOM 4766 C C . LEU A 1 599 ? 86.519 17.479 -47.727 1.00 63.59 599 LEU A C 1
ATOM 4768 O O . LEU A 1 599 ? 87.664 17.144 -47.444 1.00 63.59 599 LEU A O 1
ATOM 4772 N N . ILE A 1 600 ? 85.689 16.678 -48.400 1.00 63.00 600 ILE A N 1
ATOM 4773 C CA . ILE A 1 600 ? 86.046 15.347 -48.905 1.00 63.00 600 ILE A CA 1
ATOM 4774 C C . ILE A 1 600 ? 87.259 15.461 -49.823 1.00 63.00 600 ILE A C 1
ATOM 4776 O O . ILE A 1 600 ? 88.248 14.772 -49.595 1.00 63.00 600 ILE A O 1
ATOM 4780 N N . THR A 1 601 ? 87.244 16.384 -50.791 1.00 67.38 601 THR A N 1
ATOM 4781 C CA . THR A 1 601 ? 88.371 16.603 -51.714 1.00 67.38 601 THR A CA 1
ATOM 4782 C C . THR A 1 601 ? 89.645 16.999 -50.963 1.00 67.38 601 THR A C 1
ATOM 4784 O O . THR A 1 601 ? 90.724 16.474 -51.250 1.00 67.38 601 THR A O 1
ATOM 4787 N N . LYS A 1 602 ? 89.536 17.881 -49.957 1.00 65.00 602 LYS A N 1
ATOM 4788 C CA . LYS A 1 602 ? 90.658 18.239 -49.077 1.00 65.00 602 LYS A CA 1
ATOM 4789 C C . LYS A 1 602 ? 91.179 17.019 -48.327 1.00 65.00 602 LYS A C 1
ATOM 4791 O O . LYS A 1 602 ? 92.379 16.770 -48.393 1.00 65.00 602 LYS A O 1
ATOM 4796 N N . VAL A 1 603 ? 90.312 16.231 -47.693 1.00 59.47 603 VAL A N 1
ATOM 4797 C CA . VAL A 1 603 ? 90.688 15.012 -46.961 1.00 59.47 603 VAL A CA 1
ATOM 4798 C C . VAL A 1 603 ? 91.330 13.991 -47.907 1.00 59.47 603 VAL A C 1
ATOM 4800 O O . VAL A 1 603 ? 92.391 13.470 -47.586 1.00 59.47 603 VAL A O 1
ATOM 4803 N N . THR A 1 604 ? 90.794 13.776 -49.115 1.00 62.34 604 THR A N 1
ATOM 4804 C CA . THR A 1 604 ? 91.396 12.869 -50.113 1.00 62.34 604 THR A CA 1
ATOM 4805 C C . THR A 1 604 ? 92.793 13.343 -50.530 1.00 62.34 604 THR A C 1
ATOM 4807 O O . THR A 1 604 ? 93.724 12.541 -50.602 1.00 62.34 604 THR A O 1
ATOM 4810 N N . SER A 1 605 ? 92.979 14.654 -50.739 1.00 63.84 605 SER A N 1
ATOM 4811 C CA . SER A 1 605 ? 94.294 15.234 -51.055 1.00 63.84 605 SER A CA 1
ATOM 4812 C C . SER A 1 605 ? 95.293 15.114 -49.897 1.00 63.84 605 SER A C 1
ATOM 4814 O O . SER A 1 605 ? 96.489 14.922 -50.111 1.00 63.84 605 SER A O 1
ATOM 4816 N N . TRP A 1 606 ? 94.797 15.176 -48.662 1.00 60.00 606 TRP A N 1
ATOM 4817 C CA . TRP A 1 606 ? 95.595 15.123 -47.444 1.00 60.00 606 TRP A CA 1
ATOM 4818 C C . TRP A 1 606 ? 95.989 13.683 -47.079 1.00 60.00 606 TRP A C 1
ATOM 4820 O O . TRP A 1 606 ? 97.134 13.425 -46.713 1.00 60.00 606 TRP A O 1
ATOM 4830 N N . CYS A 1 607 ? 95.099 12.712 -47.301 1.00 56.22 607 CYS A N 1
ATOM 4831 C CA . CYS A 1 607 ? 95.399 11.282 -47.223 1.00 56.22 607 CYS A CA 1
ATOM 4832 C C . CYS A 1 607 ? 96.404 10.845 -48.301 1.00 56.22 607 CYS A C 1
ATOM 4834 O O . CYS A 1 607 ? 97.309 10.067 -48.004 1.00 56.22 607 CYS A O 1
ATOM 4836 N N . ALA A 1 608 ? 96.330 11.403 -49.516 1.00 60.09 608 ALA A N 1
ATOM 4837 C CA . ALA A 1 608 ? 97.356 11.194 -50.543 1.00 60.09 608 ALA A CA 1
ATOM 4838 C C . ALA A 1 608 ? 98.735 11.754 -50.130 1.00 60.09 608 ALA A C 1
ATOM 4840 O O . ALA A 1 608 ? 99.767 11.226 -50.545 1.00 60.09 608 ALA A O 1
ATOM 4841 N N . ALA A 1 609 ? 98.768 12.798 -49.293 1.00 57.00 609 ALA A N 1
ATOM 4842 C CA . ALA A 1 609 ? 99.999 13.307 -48.693 1.00 57.00 609 ALA A CA 1
ATOM 4843 C C . ALA A 1 609 ? 100.491 12.434 -47.519 1.00 57.00 609 ALA A C 1
ATOM 4845 O O . ALA A 1 609 ? 101.695 12.227 -47.402 1.00 57.00 609 ALA A O 1
ATOM 4846 N N . CYS A 1 610 ? 99.595 11.865 -46.702 1.00 53.41 610 CYS A N 1
ATOM 4847 C CA . CYS A 1 610 ? 99.955 10.923 -45.630 1.00 53.41 610 CYS A CA 1
ATOM 4848 C C . CYS A 1 610 ? 100.499 9.589 -46.169 1.00 53.41 610 CYS A C 1
ATOM 4850 O O . CYS A 1 610 ? 101.454 9.059 -45.615 1.00 53.41 610 CYS A O 1
ATOM 4852 N N . GLY A 1 611 ? 99.978 9.090 -47.297 1.00 53.69 611 GLY A N 1
ATOM 4853 C CA . GLY A 1 611 ? 100.508 7.899 -47.977 1.00 53.69 611 GLY A CA 1
ATOM 4854 C C . GLY A 1 611 ? 101.935 8.056 -48.528 1.00 53.69 611 GLY A C 1
ATOM 4855 O O . GLY A 1 611 ? 102.555 7.066 -48.892 1.00 53.69 611 GLY A O 1
ATOM 4856 N N . LYS A 1 612 ? 102.488 9.279 -48.571 1.00 49.31 612 LYS A N 1
ATOM 4857 C CA . LYS A 1 612 ? 103.915 9.520 -48.870 1.00 49.31 612 LYS A CA 1
ATOM 4858 C C . LYS A 1 612 ? 104.834 9.388 -47.645 1.00 49.31 612 LYS A C 1
ATOM 4860 O O . LYS A 1 612 ? 106.045 9.500 -47.809 1.00 49.31 612 LYS A O 1
ATOM 4865 N N . TYR A 1 613 ? 104.273 9.187 -46.452 1.00 47.44 613 TYR A N 1
ATOM 4866 C CA . TYR A 1 613 ? 104.994 9.032 -45.183 1.00 47.44 613 TYR A CA 1
ATOM 4867 C C . TYR A 1 613 ? 104.827 7.633 -44.551 1.00 47.44 613 TYR A C 1
ATOM 4869 O O . TYR A 1 613 ? 105.196 7.465 -43.389 1.00 47.44 613 TYR A O 1
ATOM 4877 N N . GLN A 1 614 ? 104.293 6.651 -45.293 1.00 44.06 614 GLN A N 1
ATOM 4878 C CA . GLN A 1 614 ? 104.323 5.226 -44.926 1.00 44.06 614 GLN A CA 1
ATOM 4879 C C . GLN A 1 614 ? 105.605 4.550 -45.406 1.00 44.06 614 GLN A C 1
ATOM 4881 O O . GLN A 1 614 ? 105.964 4.751 -46.591 1.00 44.06 614 GLN A O 1
#

Nearest PDB structures (foldseek):
  6o16-assembly1_A  TM=6.421E-01  e=1.703E-09  Mus musculus
  5y88-assembly1_W  TM=7.492E-01  e=1.076E-07  Saccharomyces cerevisiae S288C
  3kx2-assembly1_B  TM=7.261E-01  e=1.295E-06  Saccharomyces cerevisiae S288C
  5jpt-assembly1_A  TM=7.321E-01  e=2.827E-06  Saccharomyces cerevisiae S288C
  9esi-assembly1_z  TM=7.419E-01  e=1.637E-05  Schizosaccharomyces pombe

Foldseek 3Di:
DDDDDPPPQDDDDDDDDDDDDDDDDDDDDDDDPDPPDPPPDPPVPPDDDLVLCLLLVQADPVRDGDPLVVQLVLVVVADQLLSSLLSLQVVDDLLLSLLSQLLSLCVPDPDHQADDADPVRGDPQQLVVQADLPDQFWPSLSSSSSLLSCVPPDLVRCVVNRGDSVRSVSSVVSSVVSCVSVVGDPDRRDRDDPVSSLSSLLSNCSSQSVQKKFQDAVCNQDPPPDPDDDDDPDPPVVVVCSVVSFWIADLVGDIAGADPPRSHDEDRMKGFDWDWDWDDDPNDIDTHIHTHGIGHDDPVSCCVNRVSQKDWAWPAWDQDPVQFIWTWTFIAGRNNNDTPDIDTHHDADDPSSLLVLLLVLLVPCVCVAFVVQQVLQVQLCLQPVDHWDGQDSVNSSVQLSVLCSVCDQAHPVRHGDGSVVSSVSGHHDHNCVTQNPVSSVVSCQQRPQWDDWPNDTAGWGADDDDPDGGIEGECVRDALQCLVPTPDPFDDGNNRHGYWYWYWDWDDDPPDTDTDIDTHHSVVSPVSSVVVVVVVVVVVVLVVVVVVLVVVLVVLLVVLCVVPPPDDPVVVVVSVVLNVVSVPQDPPDPVSVVVVVVSSVVVVVVVVVVVVVD

Solvent-accessible surface area (backbone atoms only — not comparable to full-atom values): 35912 Å² total; per-residue (Å²): 133,84,80,86,68,88,80,78,82,62,86,77,79,83,75,82,87,88,85,83,84,89,80,92,77,90,79,89,83,83,96,77,90,88,84,86,82,89,80,87,71,85,74,88,68,92,79,70,60,66,69,50,39,30,44,50,45,25,22,48,97,87,65,48,77,30,75,56,26,60,54,26,57,82,35,61,93,48,55,73,39,52,16,36,22,56,48,53,25,67,81,48,57,70,68,48,36,52,51,47,40,42,44,49,23,50,70,71,44,92,62,70,56,59,51,78,54,39,99,91,50,77,54,89,40,49,47,62,78,53,42,72,84,85,67,57,51,36,36,52,57,48,51,46,32,40,56,36,70,45,74,86,56,52,66,69,54,29,52,72,29,34,32,44,67,74,40,61,65,52,33,53,51,46,28,50,52,50,29,60,77,69,73,50,79,98,66,84,66,71,76,74,49,81,65,48,46,54,55,46,49,45,18,51,46,26,24,32,46,69,34,48,33,32,52,44,50,67,65,79,80,40,69,90,86,64,92,62,97,81,78,73,96,62,59,66,68,59,52,53,33,27,77,69,63,39,30,28,33,33,62,86,67,52,72,33,30,66,36,90,82,58,81,45,73,79,54,65,29,30,28,38,48,82,43,71,52,73,46,75,56,98,87,42,81,45,73,47,52,23,38,41,67,44,27,54,51,54,72,70,55,42,52,71,59,41,48,83,43,55,46,72,43,82,71,52,76,44,76,42,99,77,45,25,80,24,33,32,28,34,38,24,33,46,86,65,58,42,80,74,49,79,42,80,40,92,63,79,93,45,74,70,54,50,54,50,50,27,57,50,44,44,68,73,45,36,58,78,36,43,40,61,20,39,53,49,39,56,49,50,21,39,60,70,70,49,88,68,76,67,83,50,71,68,58,48,33,50,52,42,44,55,47,43,70,74,61,48,69,38,48,99,87,68,46,72,46,36,54,67,62,54,52,72,69,45,80,60,54,53,43,44,80,65,65,34,59,70,52,52,53,49,45,48,62,34,51,48,61,56,46,84,37,92,94,38,78,43,63,48,43,52,37,73,76,75,99,54,72,46,46,25,24,47,48,90,76,37,29,54,91,45,32,84,80,51,57,62,99,82,54,56,46,78,70,69,50,61,51,29,28,24,39,82,45,78,45,76,59,86,97,42,80,46,78,48,82,45,79,42,56,56,64,60,41,42,53,52,28,51,54,50,52,53,51,48,51,52,50,52,52,50,50,51,52,47,54,50,52,52,50,53,50,50,52,53,45,53,57,63,57,68,59,66,83,81,55,60,72,74,55,47,53,54,49,52,53,53,49,50,55,60,74,65,64,57,85,91,39,81,64,38,63,53,48,47,54,52,47,51,51,48,50,54,56,48,51,62,56,53,66,73,74,111

pLDDT: mean 80.34, std 17.75, range [24.56, 97.62]

Radius of gyration: 51.5 Å; Cα contacts (8 Å, |Δi|>4): 753; chains: 1; bounding box: 167×63×118 Å

Secondary structure (DSSP, 8-state):
-PPPPGGGSSPPPPPPP---------------SSSSSS-------TTS-HHHHHHTTSB-TTSPBPHHHHHHHTTTTS-HHHHHHHHHHTTS-HHHHHHHHHHHHHHH-SS-SBPPPBTTB----GGGGGS-TT--SBHHHHHHHHHHHTTT--HHHHHHTTB-THHHHHHHHHHHHHHHHHT---PPPPPPPHHHHHHHHHHHHHHTGGGEEEEPPGGGTS-TT---TT---S-HHHHHHHHTT-EEE-TT--EEEEPTT--SPP-SEEEEEEEEEEEEETTEEEEEEEEEEEEE--HHHHHHH-GGGEEEEEEEEEE-TTS-EEEEEEEEETTTTEEEEEEEE-----HHHHHHHHHHHHHHSHIIIIIHHHHHHHHHHHHH----PPPPHHHHHHHHHHHHHHH-SB-TTSPBPPHHHHHHHSPPP-THHHH-HHHHHHHHHHS-SEEEETTEEEE-EEE-SSS--EEEE-TTTS-TTTHHHHS-SS-B-TTS-B-EEEEEEEEEETTEEEEEEEEE-HHHHHHHHHHHHHHHHHHHHHHHHHHHHHHHHHHHHHHHHTTTT-S-HHHHHHHHHHHHHHHT--TT-HHHHHHHHHHHHHHHHHHHHHTT--